Protein AF-A0A9Y1BL60-F1 (afdb_monomer)

Solvent-accessible surface area (backbone atoms only — not comparable to full-atom values): 21977 Å² total; per-residue (Å²): 134,69,78,69,84,43,52,43,79,39,81,67,52,78,83,54,49,60,62,42,45,76,57,32,37,29,29,43,35,40,36,36,68,40,94,89,75,39,63,34,33,28,40,35,78,76,44,96,48,78,68,58,60,42,57,72,34,70,72,52,32,46,54,50,47,67,61,47,67,82,46,95,61,51,71,47,78,57,98,74,34,30,37,33,38,28,65,33,74,50,80,52,101,88,49,75,50,53,20,38,35,39,42,33,22,41,70,85,38,64,59,71,66,47,44,56,47,42,49,53,34,26,69,61,24,65,64,42,68,84,38,44,49,62,34,50,50,52,56,56,47,61,67,51,67,84,59,84,85,54,83,45,81,51,100,91,46,66,27,44,37,54,53,87,56,92,78,73,72,53,78,25,75,86,36,88,48,31,33,27,41,35,39,37,35,64,79,74,30,30,39,40,45,64,52,33,36,59,49,60,95,86,40,74,58,54,65,68,62,49,53,51,50,52,52,51,50,43,70,75,58,71,62,58,66,79,40,75,43,68,46,78,57,98,91,36,47,31,43,33,39,34,45,95,55,30,35,45,37,31,37,42,67,54,91,63,86,66,55,56,41,62,62,49,45,55,54,50,48,55,50,47,54,55,56,68,70,46,88,62,85,76,54,68,64,64,51,48,51,51,51,38,48,52,31,57,70,58,54,87,51,47,62,57,54,48,50,52,48,51,49,50,48,61,77,37,17,77,47,28,18,37,26,50,74,56,61,60,69,62,56,71,64,39,62,69,55,73,72,36,77,93,38,49,69,55,62,76,50,42,78,62,34,67,43,80,40,24,47,47,52,48,17,59,78,70,71,44,60,55,68,59,50,52,52,50,48,51,47,35,36,26,60,70,40,30,49,72,46,68,70,76,131

Mean predicted aligned error: 19.15 Å

Nearest PDB structures (foldseek):
  6uri-assembly1_S  TM=5.103E-01  e=5.156E-02  Homo sapiens
  6owt-assembly1_S  TM=5.386E-01  e=1.005E-01  Rattus norvegicus
  7f8m-assembly3_F  TM=4.250E-01  e=1.484E-01  Candidatus Thorarchaeota archaeon SMTZ1-45
  4p6z-assembly1_S  TM=3.745E-01  e=1.328E-01  Homo sapiens
  8d9w-assembly1_f  TM=4.775E-01  e=1.040E+00  Homo sapiens

Structure (mmCIF, N/CA/C/O backbone):
data_AF-A0A9Y1BL60-F1
#
_entry.id   AF-A0A9Y1BL60-F1
#
loop_
_atom_site.group_PDB
_atom_site.id
_atom_site.type_symbol
_atom_site.label_atom_id
_atom_site.label_alt_id
_atom_site.label_comp_id
_atom_site.label_asym_id
_atom_site.label_entity_id
_atom_site.label_seq_id
_atom_site.pdbx_PDB_ins_code
_atom_site.Cartn_x
_atom_site.Cartn_y
_atom_site.Cartn_z
_atom_site.occupancy
_atom_site.B_iso_or_equiv
_atom_site.auth_seq_id
_atom_site.auth_comp_id
_atom_site.auth_asym_id
_atom_site.auth_atom_id
_atom_site.pdbx_PDB_model_num
ATOM 1 N N . MET A 1 1 ? 27.840 -27.580 -12.323 1.00 43.50 1 MET A N 1
ATOM 2 C CA . MET A 1 1 ? 28.413 -26.254 -12.635 1.00 43.50 1 MET A CA 1
ATOM 3 C C . MET A 1 1 ? 27.211 -25.374 -12.814 1.00 43.50 1 MET A C 1
ATOM 5 O O . MET A 1 1 ? 26.476 -25.554 -13.782 1.00 43.50 1 MET A O 1
ATOM 9 N N . ASP A 1 2 ? 26.875 -24.669 -11.748 1.00 42.22 2 ASP A N 1
ATOM 10 C CA . ASP A 1 2 ? 25.480 -24.640 -11.336 1.00 42.22 2 ASP A CA 1
ATOM 11 C C . ASP A 1 2 ? 24.730 -23.499 -12.018 1.00 42.22 2 ASP A C 1
ATOM 13 O O . ASP A 1 2 ? 25.252 -22.408 -12.228 1.00 42.22 2 ASP A O 1
ATOM 17 N N . LEU A 1 3 ? 23.492 -23.793 -12.423 1.00 48.75 3 LEU A N 1
ATOM 18 C CA . LEU A 1 3 ? 22.555 -22.866 -13.067 1.00 48.75 3 LEU A CA 1
ATOM 19 C C . LEU A 1 3 ? 22.309 -21.581 -12.250 1.00 48.75 3 LEU A C 1
ATOM 21 O O . LEU A 1 3 ? 21.733 -20.631 -12.778 1.00 48.75 3 LEU A O 1
ATOM 25 N N . GLU A 1 4 ? 22.739 -21.561 -10.987 1.00 51.22 4 GLU A N 1
ATOM 26 C CA . GLU A 1 4 ? 22.494 -20.512 -9.999 1.00 51.22 4 GLU A CA 1
ATOM 27 C C . GLU A 1 4 ? 23.254 -19.200 -10.277 1.00 51.22 4 GLU A C 1
ATOM 29 O O . GLU A 1 4 ? 22.765 -18.151 -9.877 1.00 51.22 4 GLU A O 1
ATOM 34 N N . ASP A 1 5 ? 24.353 -19.201 -11.045 1.00 57.44 5 ASP A N 1
ATOM 35 C CA . ASP A 1 5 ? 25.166 -17.980 -11.244 1.00 57.44 5 ASP A CA 1
ATOM 36 C C . ASP A 1 5 ? 24.701 -17.072 -12.407 1.00 57.44 5 ASP A C 1
ATOM 38 O O . ASP A 1 5 ? 25.129 -15.921 -12.517 1.00 57.44 5 ASP A O 1
ATOM 42 N N . LYS A 1 6 ? 23.827 -17.556 -13.306 1.00 71.62 6 LYS A N 1
ATOM 43 C CA . LYS A 1 6 ? 23.396 -16.799 -14.509 1.00 71.62 6 LYS A CA 1
ATOM 44 C C . LYS A 1 6 ? 22.039 -16.117 -14.378 1.00 71.62 6 LYS A C 1
ATOM 46 O O . LYS A 1 6 ? 21.701 -15.270 -15.210 1.00 71.62 6 LYS A O 1
ATOM 51 N N . TYR A 1 7 ? 21.267 -16.484 -13.362 1.00 84.25 7 TYR A N 1
ATOM 52 C CA . TYR A 1 7 ? 19.973 -15.893 -13.060 1.00 84.25 7 TYR A CA 1
ATOM 53 C C . TYR A 1 7 ? 20.005 -15.298 -11.660 1.00 84.25 7 TYR A C 1
ATOM 55 O O . TYR A 1 7 ? 20.240 -15.994 -10.680 1.00 84.25 7 TYR A O 1
ATOM 63 N N . ASN A 1 8 ? 19.696 -14.012 -11.577 1.00 89.06 8 ASN A N 1
ATOM 64 C CA . ASN A 1 8 ? 19.607 -13.279 -10.331 1.00 89.06 8 ASN A CA 1
ATOM 65 C C . ASN A 1 8 ? 18.212 -12.663 -10.200 1.00 89.06 8 ASN A C 1
ATOM 67 O O . ASN A 1 8 ? 17.608 -12.226 -11.185 1.00 89.06 8 ASN A O 1
ATOM 71 N N . GLU A 1 9 ? 17.690 -12.589 -8.977 1.00 89.00 9 GLU A N 1
ATOM 72 C CA . GLU A 1 9 ? 16.446 -11.858 -8.749 1.00 89.00 9 GLU A CA 1
ATOM 73 C C . GLU A 1 9 ? 16.700 -10.354 -8.908 1.00 89.00 9 GLU A C 1
ATOM 75 O O . GLU A 1 9 ? 17.518 -9.763 -8.199 1.00 89.00 9 GLU A O 1
ATOM 80 N N . LEU A 1 10 ? 15.967 -9.713 -9.820 1.00 91.19 10 LEU A N 1
ATOM 81 C CA . LEU A 1 10 ? 15.972 -8.258 -9.916 1.00 91.19 10 LEU A CA 1
ATOM 82 C C . LEU A 1 10 ? 15.206 -7.681 -8.723 1.00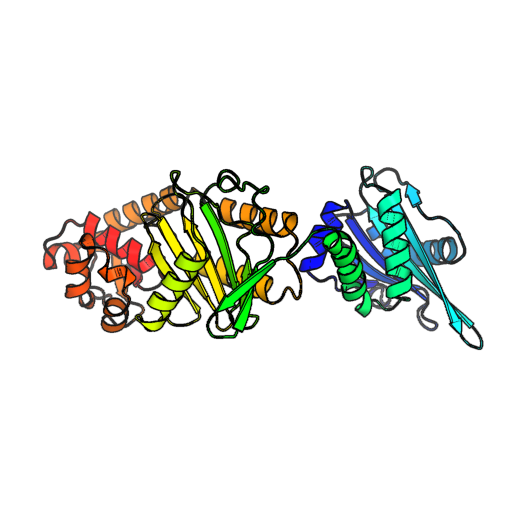 91.19 10 LEU A C 1
ATOM 84 O O . LEU A 1 10 ? 13.993 -7.864 -8.588 1.00 91.19 10 LEU A O 1
ATOM 88 N N . GLN A 1 11 ? 15.907 -6.935 -7.875 1.00 85.81 11 GLN A N 1
ATOM 89 C CA . GLN A 1 11 ? 15.294 -6.264 -6.736 1.00 85.81 11 GLN A CA 1
ATOM 90 C C . GLN A 1 11 ? 14.464 -5.070 -7.216 1.00 85.81 11 GLN A C 1
ATOM 92 O O . GLN A 1 11 ? 14.964 -3.966 -7.429 1.00 85.81 11 GLN A O 1
ATOM 97 N N . VAL A 1 12 ? 13.163 -5.291 -7.390 1.00 69.50 12 VAL A N 1
ATOM 98 C CA . VAL A 1 12 ? 12.197 -4.224 -7.660 1.00 69.50 12 VAL A CA 1
ATOM 99 C C . VAL A 1 12 ? 11.533 -3.837 -6.354 1.00 69.50 12 VAL A C 1
ATOM 101 O O . VAL A 1 12 ? 10.945 -4.673 -5.667 1.00 69.50 12 VAL A O 1
ATOM 104 N N . SER A 1 13 ? 11.607 -2.549 -6.045 1.00 64.12 13 SER A N 1
ATOM 105 C CA . SER A 1 13 ? 10.917 -1.942 -4.921 1.00 64.12 13 SER A CA 1
ATOM 106 C C . SER A 1 13 ? 9.433 -2.335 -4.946 1.00 64.12 13 SER A C 1
ATOM 108 O O . SER A 1 13 ? 8.778 -2.125 -5.975 1.00 64.12 13 SER A O 1
ATOM 110 N N . PRO A 1 14 ? 8.866 -2.858 -3.842 1.00 47.50 14 PRO A N 1
ATOM 111 C CA . PRO A 1 14 ? 7.446 -3.198 -3.766 1.00 47.50 14 PRO A CA 1
ATOM 112 C C . PRO A 1 14 ? 6.520 -2.043 -4.173 1.00 47.50 14 PRO A C 1
ATOM 114 O O . PRO A 1 14 ? 5.436 -2.279 -4.697 1.00 47.50 14 PRO A O 1
ATOM 117 N N . PHE A 1 15 ? 6.979 -0.800 -4.007 1.00 46.06 15 PHE A N 1
ATOM 118 C CA . PHE A 1 15 ? 6.271 0.426 -4.376 1.00 46.06 15 PHE A CA 1
ATOM 119 C C . PHE A 1 15 ? 6.148 0.656 -5.887 1.00 46.06 15 PHE A C 1
ATOM 121 O O . PHE A 1 15 ? 5.213 1.312 -6.334 1.00 46.06 15 PHE A O 1
ATOM 128 N N . ASN A 1 16 ? 7.068 0.104 -6.676 1.00 54.66 16 ASN A N 1
ATOM 129 C CA . ASN A 1 16 ? 7.087 0.244 -8.130 1.00 54.66 16 ASN A CA 1
ATOM 130 C C . ASN A 1 16 ? 6.308 -0.880 -8.840 1.00 54.66 16 ASN A C 1
ATOM 132 O O . ASN A 1 16 ? 5.952 -0.752 -10.011 1.00 54.66 16 ASN A O 1
ATOM 136 N N . ILE A 1 17 ? 6.034 -1.988 -8.142 1.00 56.12 17 ILE A N 1
ATOM 137 C CA . ILE A 1 17 ? 5.335 -3.158 -8.693 1.00 56.12 17 ILE A CA 1
ATOM 138 C C . ILE A 1 17 ? 3.913 -2.827 -9.188 1.00 56.12 17 ILE A C 1
ATOM 140 O O . ILE A 1 17 ? 3.574 -3.275 -10.286 1.00 56.12 17 ILE A O 1
ATOM 144 N N . PRO A 1 18 ? 3.075 -2.063 -8.453 1.00 49.75 18 PRO A N 1
ATOM 145 C CA . PRO A 1 18 ? 1.736 -1.709 -8.920 1.00 49.75 18 PRO A CA 1
ATOM 146 C C . PRO A 1 18 ? 1.752 -0.946 -10.245 1.00 49.75 18 PRO A C 1
ATOM 148 O O . PRO A 1 18 ? 1.012 -1.315 -11.149 1.00 49.75 18 PRO A O 1
ATOM 151 N N . PHE A 1 19 ? 2.650 0.033 -10.405 1.00 62.03 19 PHE A N 1
ATOM 152 C CA . PHE A 1 19 ? 2.808 0.787 -11.653 1.00 62.03 19 PHE A CA 1
ATOM 153 C C . PHE A 1 19 ? 3.129 -0.134 -12.839 1.00 62.03 19 PHE A C 1
ATOM 155 O O . PHE A 1 19 ? 2.521 -0.026 -13.902 1.00 62.03 19 PHE A O 1
ATOM 162 N N . LEU A 1 20 ? 4.043 -1.091 -12.650 1.00 64.31 20 LEU A N 1
ATOM 163 C CA . LEU A 1 20 ? 4.374 -2.075 -13.682 1.00 64.31 20 LEU A CA 1
ATOM 164 C C . LEU A 1 20 ? 3.163 -2.964 -14.025 1.00 64.31 20 LEU A C 1
ATOM 166 O O . LEU A 1 20 ? 2.874 -3.180 -15.202 1.00 64.31 20 LEU A O 1
ATOM 170 N N . ARG A 1 21 ? 2.412 -3.430 -13.018 1.00 60.66 21 ARG A N 1
ATOM 171 C CA . ARG A 1 21 ? 1.192 -4.235 -13.222 1.00 60.66 21 ARG A CA 1
ATOM 172 C C . ARG A 1 21 ? 0.080 -3.465 -13.931 1.00 60.66 21 ARG A C 1
ATOM 174 O O . ARG A 1 21 ? -0.563 -4.033 -14.808 1.00 60.66 21 ARG A O 1
ATOM 181 N N . ASP A 1 22 ? -0.119 -2.194 -13.591 1.00 58.84 22 ASP A N 1
ATOM 182 C CA . ASP A 1 22 ? -1.108 -1.307 -14.219 1.00 58.84 22 ASP A CA 1
ATOM 183 C C . ASP A 1 22 ? -0.827 -1.096 -15.711 1.00 58.84 22 ASP A C 1
ATOM 185 O O . ASP A 1 22 ? -1.751 -0.975 -16.515 1.00 58.84 22 ASP A O 1
ATOM 189 N N . LEU A 1 23 ? 0.449 -1.117 -16.097 1.00 66.00 23 LEU A N 1
ATOM 190 C CA . LEU A 1 23 ? 0.870 -1.097 -17.497 1.00 66.00 23 LEU A CA 1
ATOM 191 C C . LEU A 1 23 ? 0.756 -2.468 -18.187 1.00 66.00 23 LEU A C 1
ATOM 193 O O . LEU A 1 23 ? 1.112 -2.607 -19.356 1.00 66.00 23 LEU A O 1
ATOM 197 N N . GLY A 1 24 ? 0.266 -3.490 -17.484 1.00 62.22 24 GLY A N 1
ATOM 198 C CA . GLY A 1 24 ? 0.133 -4.847 -17.999 1.00 62.22 24 GLY A CA 1
ATOM 199 C C . GLY A 1 24 ? 1.451 -5.621 -18.060 1.00 62.22 24 GLY A C 1
ATOM 200 O O . GLY A 1 24 ? 1.522 -6.623 -18.773 1.00 62.22 24 GLY A O 1
ATOM 201 N N . ILE A 1 25 ? 2.492 -5.185 -17.342 1.00 78.94 25 ILE A N 1
ATOM 202 C CA . ILE A 1 25 ? 3.791 -5.864 -17.299 1.00 78.94 25 ILE A CA 1
ATOM 203 C C . ILE A 1 25 ? 3.698 -7.065 -16.350 1.00 78.94 25 ILE A C 1
ATOM 205 O O . ILE A 1 25 ? 3.372 -6.944 -15.169 1.00 78.94 25 ILE A O 1
ATOM 209 N N . LYS A 1 26 ? 4.012 -8.241 -16.884 1.00 82.69 26 LYS A N 1
ATOM 210 C CA . LYS A 1 26 ? 4.072 -9.528 -16.187 1.00 82.69 26 LYS A CA 1
ATOM 211 C C . LYS A 1 26 ? 5.451 -9.798 -15.599 1.00 82.69 26 LYS A C 1
ATOM 213 O O . LYS A 1 26 ? 5.547 -10.449 -14.562 1.00 82.69 26 LYS A O 1
ATOM 218 N N . ALA A 1 27 ? 6.506 -9.316 -16.252 1.00 90.69 27 ALA A N 1
ATOM 219 C CA . ALA A 1 27 ? 7.875 -9.462 -15.783 1.00 90.69 27 ALA A CA 1
ATOM 220 C C . ALA A 1 27 ? 8.806 -8.399 -16.372 1.00 90.69 27 ALA A C 1
ATOM 222 O O . ALA A 1 27 ? 8.578 -7.902 -17.476 1.00 90.69 27 ALA A O 1
ATOM 223 N N . VAL A 1 28 ? 9.877 -8.095 -15.642 1.00 95.88 28 VAL A N 1
ATOM 224 C CA . VAL A 1 28 ? 10.953 -7.209 -16.093 1.00 95.88 28 VAL A CA 1
ATOM 225 C C . VAL A 1 28 ? 12.276 -7.944 -16.000 1.00 95.88 28 VAL A C 1
ATOM 227 O O . VAL A 1 28 ? 12.572 -8.516 -14.952 1.00 95.88 28 VAL A O 1
ATOM 230 N N . ALA A 1 29 ? 13.070 -7.904 -17.067 1.00 96.56 29 ALA A N 1
ATOM 231 C CA . ALA A 1 29 ? 14.390 -8.515 -17.087 1.00 96.56 29 ALA A CA 1
ATOM 232 C C . ALA A 1 29 ? 15.456 -7.569 -17.637 1.00 96.56 29 ALA A C 1
ATOM 234 O O . ALA A 1 29 ? 15.253 -6.939 -18.672 1.00 96.56 29 ALA A O 1
ATOM 235 N N . ILE A 1 30 ? 16.606 -7.520 -16.974 1.00 95.88 30 ILE A N 1
ATOM 236 C CA . ILE A 1 30 ? 17.827 -6.887 -17.473 1.00 95.88 30 ILE A CA 1
ATOM 237 C C . ILE A 1 30 ? 18.795 -8.007 -17.830 1.00 95.88 30 ILE A C 1
ATOM 239 O O . ILE A 1 30 ? 19.054 -8.881 -17.007 1.00 95.88 30 ILE A O 1
ATOM 243 N N . VAL A 1 31 ? 19.322 -7.995 -19.050 1.00 94.38 31 VAL A N 1
ATOM 244 C CA . VAL A 1 31 ? 20.331 -8.958 -19.496 1.00 94.38 31 VAL A CA 1
ATOM 245 C C . VAL A 1 31 ? 21.607 -8.214 -19.850 1.00 94.38 31 VAL A C 1
ATOM 247 O O . VAL A 1 31 ? 21.605 -7.343 -20.720 1.00 94.38 31 VAL A O 1
ATOM 250 N N . ASN A 1 32 ? 22.693 -8.585 -19.184 1.00 90.25 32 ASN A N 1
ATOM 251 C CA . ASN A 1 32 ? 24.031 -8.052 -19.414 1.00 90.25 32 ASN A CA 1
ATOM 252 C C . ASN A 1 32 ? 24.948 -9.151 -19.933 1.00 90.25 32 ASN A C 1
ATOM 254 O O . ASN A 1 32 ? 24.673 -10.331 -19.735 1.00 90.25 32 ASN A O 1
ATOM 258 N N . PHE A 1 33 ? 26.057 -8.759 -20.552 1.00 84.50 33 PHE A N 1
ATOM 259 C CA . PHE A 1 33 ? 27.127 -9.683 -20.897 1.00 84.50 33 PHE A CA 1
ATOM 260 C C . PHE A 1 33 ? 28.276 -9.546 -19.905 1.00 84.50 33 PHE A C 1
ATOM 262 O O . PHE A 1 33 ? 28.877 -8.479 -19.794 1.00 84.50 33 PHE A O 1
ATOM 269 N N . ASP A 1 34 ? 28.578 -10.635 -19.212 1.00 80.19 34 ASP A N 1
ATOM 270 C CA . ASP A 1 34 ? 29.761 -10.784 -18.379 1.00 80.19 34 ASP A CA 1
ATOM 271 C C . ASP A 1 34 ? 30.840 -11.553 -19.158 1.00 80.19 34 ASP A C 1
ATOM 273 O O . ASP A 1 34 ? 30.555 -12.547 -19.827 1.00 80.19 34 ASP A O 1
ATOM 277 N N . ILE A 1 35 ? 32.092 -11.097 -19.097 1.00 72.75 35 ILE A N 1
ATOM 278 C CA . ILE A 1 35 ? 33.200 -11.695 -19.861 1.00 72.75 35 ILE A CA 1
ATOM 279 C C . ILE A 1 35 ? 33.508 -13.125 -19.392 1.00 72.75 35 ILE A C 1
ATOM 281 O O . ILE A 1 35 ? 33.910 -13.961 -20.201 1.00 72.75 35 ILE A O 1
ATOM 285 N N . LEU A 1 36 ? 33.322 -13.414 -18.104 1.00 73.12 36 LEU A N 1
ATOM 286 C CA . LEU A 1 36 ? 33.597 -14.719 -17.507 1.00 73.12 36 LEU A CA 1
ATOM 287 C C . LEU A 1 36 ? 32.404 -15.668 -17.660 1.00 73.12 36 LEU A C 1
ATOM 289 O O . LEU A 1 36 ? 32.596 -16.859 -17.906 1.00 73.12 36 LEU A O 1
ATOM 293 N N . TYR A 1 37 ? 31.179 -15.149 -17.539 1.00 72.69 37 TYR A N 1
ATOM 294 C CA . TYR A 1 37 ? 29.968 -15.977 -17.437 1.00 72.69 37 TYR A CA 1
ATOM 295 C C . TYR A 1 37 ? 29.066 -15.945 -18.683 1.00 72.69 37 TYR A C 1
ATOM 297 O O . TYR A 1 37 ? 28.143 -16.764 -18.813 1.00 72.69 37 TYR A O 1
ATOM 305 N N . GLY A 1 38 ? 29.350 -15.059 -19.638 1.00 83.88 38 GLY A N 1
ATOM 306 C CA . GLY A 1 38 ? 28.490 -14.775 -20.781 1.00 83.88 38 GLY A CA 1
ATOM 307 C C . GLY A 1 38 ? 27.247 -13.977 -20.363 1.00 83.88 38 GLY A C 1
ATOM 308 O O . GLY A 1 38 ? 27.315 -13.167 -19.442 1.00 83.88 38 GLY A O 1
ATOM 309 N N . PRO A 1 39 ? 26.092 -14.171 -21.023 1.00 88.31 39 PRO A N 1
ATOM 310 C CA . PRO A 1 39 ? 24.863 -13.471 -20.664 1.00 88.31 39 PRO A CA 1
ATOM 311 C C . PRO A 1 39 ? 24.377 -13.820 -19.250 1.00 88.31 39 PRO A C 1
ATOM 313 O O . PRO A 1 39 ? 24.212 -14.995 -18.919 1.00 88.31 39 PRO A O 1
ATOM 316 N N . VAL A 1 40 ? 24.098 -12.790 -18.451 1.00 91.31 40 VAL A N 1
ATOM 317 C CA . VAL A 1 40 ? 23.542 -12.875 -17.094 1.00 91.31 40 VAL A CA 1
ATOM 318 C C . VAL A 1 40 ? 22.213 -12.130 -17.062 1.00 91.31 40 VAL A C 1
ATOM 320 O O . VAL A 1 40 ? 22.117 -11.000 -17.548 1.00 91.31 40 VAL A O 1
ATOM 323 N N . CYS A 1 41 ? 21.182 -12.757 -16.496 1.00 93.94 41 CYS A N 1
ATOM 324 C CA . CYS A 1 41 ? 19.833 -12.211 -16.412 1.00 93.94 41 CYS A CA 1
ATOM 325 C C . CYS A 1 41 ? 19.473 -11.827 -14.974 1.00 93.94 41 CYS A C 1
ATOM 327 O O . CYS A 1 41 ? 19.551 -12.648 -14.064 1.00 93.94 41 CYS A O 1
ATOM 329 N N . TYR A 1 42 ? 19.006 -10.595 -14.791 1.00 95.38 42 TYR A N 1
ATOM 330 C CA . TYR A 1 42 ? 18.343 -10.125 -13.581 1.00 95.38 42 TYR A CA 1
ATOM 331 C C . TYR A 1 42 ? 16.859 -10.000 -13.877 1.00 95.38 42 TYR A C 1
ATOM 333 O O . TYR A 1 42 ? 16.476 -9.156 -14.686 1.00 95.38 42 TYR A O 1
ATOM 341 N N . LEU A 1 43 ? 16.012 -10.810 -13.248 1.00 94.88 43 LEU A N 1
ATOM 342 C CA . LEU A 1 43 ? 14.590 -10.871 -13.591 1.00 94.88 43 LEU A CA 1
ATOM 343 C C . LEU A 1 43 ? 13.709 -10.773 -12.342 1.00 94.88 43 LEU A C 1
ATOM 345 O O . LEU A 1 43 ? 13.969 -11.393 -11.313 1.00 94.88 43 LEU A O 1
ATOM 349 N N . LYS A 1 44 ? 12.650 -9.965 -12.449 1.00 93.25 44 LYS A N 1
ATOM 350 C CA . LYS A 1 44 ? 11.547 -9.903 -11.491 1.00 93.25 44 LYS A CA 1
ATOM 351 C C . LYS A 1 44 ? 10.261 -10.320 -12.177 1.00 93.25 44 LYS A C 1
ATOM 353 O O . LYS A 1 44 ? 9.795 -9.659 -13.107 1.00 93.25 44 LYS A O 1
ATOM 358 N N . GLU A 1 45 ? 9.666 -11.394 -11.682 1.00 85.38 45 GLU A N 1
ATOM 359 C CA . GLU A 1 45 ? 8.374 -11.883 -12.146 1.00 85.38 45 GLU A CA 1
ATOM 360 C C . GLU A 1 45 ? 7.250 -11.333 -11.255 1.00 85.38 45 GLU A C 1
ATOM 362 O O . GLU A 1 45 ? 7.303 -11.423 -10.029 1.00 85.38 45 GLU A O 1
ATOM 367 N N . LEU A 1 46 ? 6.246 -10.707 -11.873 1.00 69.56 46 LEU A N 1
ATOM 368 C CA . LEU A 1 46 ? 5.082 -10.120 -11.196 1.00 69.56 46 LEU A CA 1
ATOM 369 C C . LEU A 1 46 ? 3.850 -11.027 -11.291 1.00 69.56 46 LEU A C 1
ATOM 371 O O . LEU A 1 46 ? 2.952 -10.928 -10.449 1.00 69.56 46 LEU A O 1
ATOM 375 N N . SER A 1 47 ? 3.819 -11.872 -12.325 1.00 67.31 47 SER A N 1
ATOM 376 C CA . SER A 1 47 ? 2.826 -12.910 -12.616 1.00 6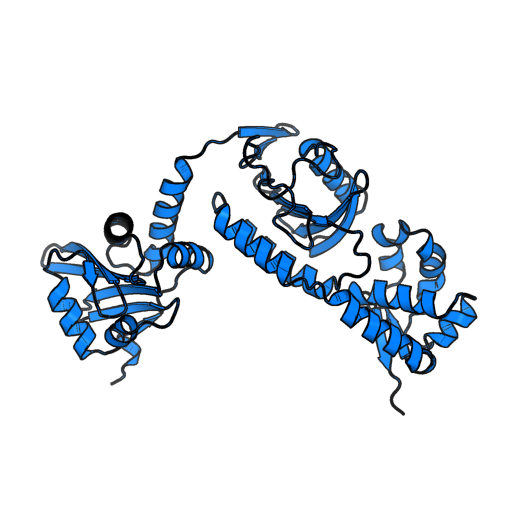7.31 47 SER A CA 1
ATOM 377 C C . SER A 1 47 ? 3.415 -13.918 -13.612 1.00 67.31 47 SER A C 1
ATOM 379 O O . SER A 1 47 ? 4.244 -13.512 -14.426 1.00 67.31 47 SER A O 1
ATOM 381 N N . ASN A 1 48 ? 2.934 -15.167 -13.604 1.00 75.31 48 ASN A N 1
ATOM 382 C CA . ASN A 1 48 ? 3.439 -16.256 -14.454 1.00 75.31 48 ASN A CA 1
ATOM 383 C C . ASN A 1 48 ? 3.620 -15.849 -15.921 1.00 75.31 48 ASN A C 1
ATOM 385 O O . ASN A 1 48 ? 2.655 -15.427 -16.569 1.00 75.31 48 ASN A O 1
ATOM 389 N N . SER A 1 49 ? 4.827 -16.036 -16.454 1.00 83.56 49 SER A N 1
ATOM 390 C CA . SER A 1 49 ? 5.193 -15.640 -17.813 1.00 83.56 49 SER A CA 1
ATOM 391 C C . SER A 1 49 ? 5.979 -16.721 -18.555 1.00 83.56 49 SER A C 1
ATOM 393 O O . SER A 1 49 ? 7.019 -17.196 -18.100 1.00 83.56 49 SER A O 1
ATOM 395 N N . SER A 1 50 ? 5.498 -17.083 -19.747 1.00 86.69 50 SER A N 1
ATOM 396 C CA . SER A 1 50 ? 6.126 -18.125 -20.572 1.00 86.69 50 SER A CA 1
ATOM 397 C C . SER A 1 50 ? 7.476 -17.667 -21.123 1.00 86.69 50 SER A C 1
ATOM 399 O O . SER A 1 50 ? 8.417 -18.455 -21.245 1.00 86.69 50 SER A O 1
ATOM 401 N N . PHE A 1 51 ? 7.590 -16.373 -21.427 1.00 90.06 51 PHE A N 1
ATOM 402 C CA . PHE A 1 51 ? 8.831 -15.761 -21.871 1.00 90.06 51 PHE A CA 1
ATOM 403 C C . PHE A 1 51 ? 9.846 -15.635 -20.729 1.00 90.06 51 PHE A C 1
ATOM 405 O O . PHE A 1 51 ? 11.040 -15.832 -20.943 1.00 90.06 51 PHE A O 1
ATOM 412 N N . SER A 1 52 ? 9.385 -15.386 -19.501 1.00 88.00 52 SER A N 1
ATOM 413 C CA . SER A 1 52 ? 10.254 -15.341 -18.317 1.00 88.00 52 SER A CA 1
ATOM 414 C C . SER A 1 52 ? 10.921 -16.688 -18.054 1.00 88.00 52 SER A C 1
ATOM 416 O O . SER A 1 52 ? 12.115 -16.735 -17.778 1.00 88.00 52 SER A O 1
ATOM 418 N N . GLU A 1 53 ? 10.190 -17.792 -18.227 1.00 89.06 53 GLU A N 1
ATOM 419 C CA . GLU A 1 53 ? 10.751 -19.146 -18.126 1.00 89.06 53 GLU A CA 1
ATOM 420 C C . GLU A 1 53 ? 11.823 -19.433 -19.189 1.00 89.06 53 GLU A C 1
ATOM 422 O O . GLU A 1 53 ? 12.754 -20.200 -18.945 1.00 89.06 53 GLU A O 1
ATOM 427 N N . LYS A 1 54 ? 11.737 -18.799 -20.366 1.00 90.06 54 LYS A N 1
ATOM 428 C CA . LYS A 1 54 ? 12.781 -18.889 -21.399 1.00 90.06 54 LYS A CA 1
ATOM 429 C C . LYS A 1 54 ? 14.049 -18.140 -20.993 1.00 90.06 54 LYS A C 1
ATOM 431 O O . LYS A 1 54 ? 15.138 -18.663 -21.196 1.00 90.06 54 LYS A O 1
ATOM 436 N N . LEU A 1 55 ? 13.918 -16.963 -20.378 1.00 89.44 55 LEU A N 1
ATOM 437 C CA . LEU A 1 55 ? 15.058 -16.165 -19.903 1.00 89.44 55 LEU A CA 1
ATOM 438 C C . LEU A 1 55 ? 15.852 -16.853 -18.780 1.00 89.44 55 LEU A C 1
ATOM 440 O O . LEU A 1 55 ? 17.040 -16.588 -18.628 1.00 89.44 55 LEU A O 1
ATOM 444 N N . LYS A 1 56 ? 15.220 -17.761 -18.024 1.00 88.12 56 LYS A N 1
ATOM 445 C CA . LYS A 1 56 ? 15.873 -18.569 -16.979 1.00 88.12 56 LYS A CA 1
ATOM 446 C C . LYS A 1 56 ? 16.738 -19.713 -17.545 1.00 88.12 56 LYS A C 1
ATOM 448 O O . LYS A 1 56 ? 17.506 -20.314 -16.800 1.00 88.12 56 LYS A O 1
ATOM 453 N N . LYS A 1 57 ? 16.633 -20.042 -18.842 1.00 88.06 57 LYS A N 1
ATOM 454 C CA . LYS A 1 57 ? 17.392 -21.130 -19.490 1.00 88.06 57 LYS A CA 1
ATOM 455 C C . LYS A 1 57 ? 18.623 -20.586 -20.210 1.00 88.06 57 LYS A C 1
ATOM 457 O O . LYS A 1 57 ? 18.498 -19.699 -21.045 1.00 88.06 57 LYS A O 1
ATOM 462 N N . VAL A 1 58 ? 19.793 -21.170 -19.945 1.00 84.94 58 VAL A N 1
ATOM 463 C CA . VAL A 1 58 ? 21.093 -20.674 -20.441 1.00 84.94 58 VAL A CA 1
ATOM 464 C C . VAL A 1 58 ? 21.157 -20.585 -21.968 1.00 84.94 58 VAL A C 1
ATOM 466 O O . VAL A 1 58 ? 21.516 -19.533 -22.492 1.00 84.94 58 VAL A O 1
ATOM 469 N N . ASP A 1 59 ? 20.778 -21.651 -22.676 1.00 85.31 59 ASP A N 1
ATOM 470 C CA . ASP A 1 59 ? 20.863 -21.694 -24.144 1.00 85.31 59 ASP A CA 1
ATOM 471 C C . ASP A 1 59 ? 19.953 -20.637 -24.780 1.00 85.31 59 ASP A C 1
ATOM 473 O O . ASP A 1 59 ? 20.373 -19.852 -25.628 1.00 85.31 59 ASP A O 1
ATOM 477 N N . THR A 1 60 ? 18.716 -20.544 -24.289 1.00 87.94 60 THR A N 1
ATOM 478 C CA . THR A 1 60 ? 17.735 -19.577 -24.787 1.00 87.94 60 THR A CA 1
ATOM 479 C C . THR A 1 60 ? 18.112 -18.140 -24.425 1.00 87.94 60 THR A C 1
ATOM 481 O O . THR A 1 60 ? 17.909 -17.236 -25.230 1.00 87.94 60 THR A O 1
ATOM 484 N N . LEU A 1 61 ? 18.697 -17.902 -23.248 1.00 89.69 61 LEU A N 1
ATOM 485 C CA . LEU A 1 61 ? 19.198 -16.585 -22.855 1.00 89.69 61 LEU A CA 1
ATOM 486 C C . LEU A 1 61 ? 20.318 -16.110 -23.791 1.00 89.69 61 LEU A C 1
ATOM 488 O O . LEU A 1 61 ? 20.324 -14.943 -24.184 1.00 89.69 61 LEU A O 1
ATOM 492 N N . ALA A 1 62 ? 21.233 -17.005 -24.176 1.00 87.44 62 ALA A N 1
ATOM 493 C CA . ALA A 1 62 ? 22.302 -16.688 -25.118 1.00 87.44 62 ALA A CA 1
ATOM 494 C C . ALA A 1 62 ? 21.762 -16.351 -26.512 1.00 87.44 62 ALA A C 1
ATOM 496 O O . ALA A 1 62 ? 22.129 -15.317 -27.071 1.00 87.44 62 ALA A O 1
ATOM 497 N N . GLU A 1 63 ? 20.835 -17.158 -27.034 1.00 88.19 63 GLU A N 1
ATOM 498 C CA . GLU A 1 63 ? 20.168 -16.898 -28.315 1.00 88.19 63 GLU A CA 1
ATOM 499 C C . GLU A 1 63 ? 19.434 -15.550 -28.322 1.00 88.19 63 GLU A C 1
ATOM 501 O O . GLU A 1 63 ? 19.609 -14.750 -29.244 1.00 88.19 63 GLU A O 1
ATOM 506 N N . LEU A 1 64 ? 18.645 -15.269 -27.276 1.00 89.25 64 LEU A N 1
ATOM 507 C CA . LEU A 1 64 ? 17.915 -14.008 -27.137 1.00 89.25 64 LEU A CA 1
ATOM 508 C C . LEU A 1 64 ? 18.880 -12.822 -27.041 1.00 89.25 64 LEU A C 1
ATOM 510 O O . LEU A 1 64 ? 18.684 -11.816 -27.721 1.00 89.25 64 LEU A O 1
ATOM 514 N N . TYR A 1 65 ? 19.943 -12.933 -26.241 1.00 89.50 65 TYR A N 1
ATOM 515 C CA . TYR A 1 65 ? 20.932 -11.867 -26.119 1.00 89.50 65 TYR A CA 1
ATOM 516 C C . TYR A 1 65 ? 21.607 -11.573 -27.462 1.00 89.50 65 TYR A C 1
ATOM 518 O O . TYR A 1 65 ? 21.611 -10.426 -27.904 1.00 89.50 65 TYR A O 1
ATOM 526 N N . THR A 1 66 ? 22.123 -12.591 -28.156 1.00 86.94 66 THR A N 1
ATOM 527 C CA . THR A 1 66 ? 22.767 -12.412 -29.466 1.00 86.94 66 THR A CA 1
ATOM 528 C C . THR A 1 66 ? 21.797 -11.854 -30.508 1.00 86.94 66 THR A C 1
ATOM 530 O O . THR A 1 66 ? 22.183 -10.986 -31.293 1.00 86.94 66 THR A O 1
ATOM 533 N N . GLY A 1 67 ? 20.539 -12.305 -30.493 1.00 86.25 67 GLY A N 1
ATOM 534 C CA . GLY A 1 67 ? 19.499 -11.831 -31.403 1.00 86.25 67 GLY A CA 1
ATOM 535 C C . GLY A 1 67 ? 19.123 -10.363 -31.189 1.00 86.25 67 GLY A C 1
ATOM 536 O O . GLY A 1 67 ? 18.953 -9.638 -32.168 1.00 86.25 67 GLY A O 1
ATOM 537 N N . PHE A 1 68 ? 19.032 -9.905 -29.935 1.00 88.62 68 PHE A N 1
ATOM 538 C CA . PHE A 1 68 ? 18.536 -8.563 -29.592 1.00 88.62 68 PHE A CA 1
ATOM 539 C C . PHE A 1 68 ? 19.619 -7.518 -29.309 1.00 88.62 68 PHE A C 1
ATOM 541 O O . PHE A 1 68 ? 19.346 -6.325 -29.401 1.00 88.62 68 PHE A O 1
ATOM 548 N N . ALA A 1 69 ? 20.864 -7.917 -29.033 1.00 83.75 69 ALA A N 1
ATOM 549 C CA . ALA A 1 69 ? 21.953 -6.975 -28.753 1.00 83.75 69 ALA A CA 1
ATOM 550 C C . ALA A 1 69 ? 22.269 -6.034 -29.930 1.00 83.75 69 ALA A C 1
ATOM 552 O O . ALA A 1 69 ? 22.797 -4.946 -29.721 1.00 83.75 69 ALA A O 1
ATOM 553 N N . ARG A 1 70 ? 21.966 -6.438 -31.171 1.00 77.31 70 ARG A N 1
ATOM 554 C CA . ARG A 1 70 ? 22.300 -5.675 -32.389 1.00 77.31 70 ARG A CA 1
ATOM 555 C C . ARG A 1 70 ? 21.114 -5.443 -33.326 1.00 77.31 70 ARG A C 1
ATOM 557 O O . ARG A 1 70 ? 21.324 -5.076 -34.479 1.00 77.31 70 ARG A O 1
ATOM 564 N N . THR A 1 71 ? 19.888 -5.672 -32.863 1.00 76.38 71 THR A N 1
ATOM 565 C CA . THR A 1 71 ? 18.678 -5.461 -33.669 1.00 76.38 71 THR A CA 1
ATOM 566 C C . THR A 1 71 ? 17.835 -4.314 -33.125 1.00 76.38 71 THR A C 1
ATOM 568 O O . THR A 1 71 ? 17.711 -4.123 -31.919 1.00 76.38 71 THR A O 1
ATOM 571 N N . GLU A 1 72 ? 17.231 -3.548 -34.035 1.00 73.62 72 GLU A N 1
ATOM 572 C CA . GLU A 1 72 ? 16.296 -2.456 -33.726 1.00 73.62 72 GLU A CA 1
ATOM 573 C C . GLU A 1 72 ? 14.849 -2.971 -33.661 1.00 73.62 72 GLU A C 1
ATOM 575 O O . GLU A 1 72 ? 13.939 -2.437 -34.291 1.00 73.62 72 GLU A O 1
ATOM 580 N N . ILE A 1 73 ? 14.634 -4.075 -32.947 1.00 81.62 73 ILE A N 1
ATOM 581 C CA . ILE A 1 73 ? 13.288 -4.593 -32.695 1.00 81.62 73 ILE A CA 1
ATOM 582 C C . ILE A 1 73 ? 12.838 -4.012 -31.363 1.00 81.62 73 ILE A C 1
ATOM 584 O O . ILE A 1 73 ? 13.471 -4.281 -30.357 1.00 81.62 73 ILE A O 1
ATOM 588 N N . ASP A 1 74 ? 11.751 -3.244 -31.337 1.00 83.75 74 ASP A N 1
ATOM 589 C CA . ASP A 1 74 ? 11.224 -2.699 -30.078 1.00 83.75 74 ASP A CA 1
ATOM 590 C C . ASP A 1 74 ? 10.163 -3.603 -29.436 1.00 83.75 74 ASP A C 1
ATOM 592 O O . ASP A 1 74 ? 9.971 -3.565 -28.221 1.00 83.75 74 ASP A O 1
ATOM 596 N N . VAL A 1 75 ? 9.443 -4.401 -30.237 1.00 89.50 75 VAL A N 1
ATOM 597 C CA . VAL A 1 75 ? 8.315 -5.225 -29.778 1.00 89.50 75 VAL A CA 1
ATOM 598 C C . VAL A 1 75 ? 8.305 -6.580 -30.478 1.00 89.50 75 VAL A C 1
ATOM 600 O O . VAL A 1 75 ? 8.344 -6.668 -31.702 1.00 89.50 75 VAL A O 1
ATOM 603 N N . ILE A 1 76 ? 8.168 -7.641 -29.691 1.00 89.19 76 ILE A N 1
ATOM 604 C CA . ILE A 1 76 ? 7.974 -9.019 -30.137 1.00 89.19 76 ILE A CA 1
ATOM 605 C C . ILE A 1 76 ? 6.599 -9.457 -29.647 1.00 89.19 76 ILE A C 1
ATOM 607 O O . ILE A 1 76 ? 6.268 -9.279 -28.478 1.00 89.19 76 ILE A O 1
ATOM 611 N N . THR A 1 77 ? 5.791 -10.054 -30.517 1.00 85.31 77 THR A N 1
ATOM 612 C CA . THR A 1 77 ? 4.498 -10.621 -30.113 1.00 85.31 77 THR A CA 1
ATOM 613 C C . THR A 1 77 ? 4.587 -12.139 -30.156 1.00 85.31 77 THR A C 1
ATOM 615 O O . THR A 1 77 ? 4.948 -12.719 -31.177 1.00 85.31 77 THR A O 1
ATOM 618 N N . THR A 1 78 ? 4.288 -12.778 -29.031 1.00 82.31 78 THR A N 1
ATOM 619 C CA . THR A 1 78 ? 4.112 -14.230 -28.909 1.00 82.31 78 THR A CA 1
ATOM 620 C C . THR A 1 78 ? 2.616 -14.561 -28.864 1.00 82.31 78 THR A C 1
ATOM 622 O O . THR A 1 78 ? 1.786 -13.658 -28.944 1.00 82.31 78 THR A O 1
ATOM 625 N N . LEU A 1 79 ? 2.258 -15.844 -28.735 1.00 77.31 79 LEU A N 1
ATOM 626 C CA . LEU A 1 79 ? 0.853 -16.270 -28.664 1.00 77.31 79 LEU A CA 1
ATOM 627 C C . LEU A 1 79 ? 0.089 -15.616 -27.502 1.00 77.31 79 LEU A C 1
ATOM 629 O O . LEU A 1 79 ? -1.051 -15.211 -27.697 1.00 77.31 79 LEU A O 1
ATOM 633 N N . ASP A 1 80 ? 0.731 -15.463 -26.340 1.00 77.44 80 ASP A N 1
ATOM 634 C CA . ASP A 1 80 ? 0.066 -15.031 -25.101 1.00 77.44 80 ASP A CA 1
ATOM 635 C C . ASP A 1 80 ? 0.615 -13.710 -24.533 1.00 77.44 80 ASP A C 1
ATOM 637 O O . ASP A 1 80 ? 0.055 -13.142 -23.590 1.00 77.44 80 ASP A O 1
ATOM 641 N N . GLU A 1 81 ? 1.738 -13.217 -25.064 1.00 87.38 81 GLU A N 1
ATOM 642 C CA . GLU A 1 81 ? 2.521 -12.133 -24.456 1.00 87.38 81 GLU A CA 1
ATOM 643 C C . GLU A 1 81 ? 3.120 -11.202 -25.514 1.00 87.38 81 GLU A C 1
ATOM 645 O O . GLU A 1 81 ? 3.535 -11.638 -26.590 1.00 87.38 81 GLU A O 1
ATOM 650 N N . LYS A 1 82 ? 3.231 -9.918 -25.174 1.00 91.50 82 LYS A N 1
ATOM 651 C CA . LYS A 1 82 ? 4.033 -8.934 -25.908 1.00 91.50 82 LYS A CA 1
ATOM 652 C C . LYS A 1 82 ? 5.307 -8.659 -25.126 1.00 91.50 82 LYS A C 1
ATOM 654 O O . LYS A 1 82 ? 5.245 -8.394 -23.932 1.00 91.50 82 LYS A O 1
ATOM 659 N N . VAL A 1 83 ? 6.456 -8.696 -25.781 1.00 94.44 83 VAL A N 1
ATOM 660 C CA . VAL A 1 83 ? 7.754 -8.428 -25.163 1.00 94.44 83 VAL A CA 1
ATOM 661 C C . VAL A 1 83 ? 8.321 -7.172 -25.781 1.00 94.44 83 VAL A C 1
ATOM 663 O O . VAL A 1 83 ? 8.573 -7.125 -26.981 1.00 94.44 83 VAL A O 1
ATOM 666 N N . ILE A 1 84 ? 8.511 -6.155 -24.956 1.00 95.56 84 ILE A N 1
ATOM 667 C CA . ILE A 1 84 ? 9.131 -4.903 -25.365 1.00 95.56 84 ILE A CA 1
ATOM 668 C C . ILE A 1 84 ? 10.598 -4.990 -25.001 1.00 95.56 84 ILE A C 1
ATOM 670 O O . ILE A 1 84 ? 10.923 -5.373 -23.877 1.00 95.56 84 ILE A O 1
ATOM 674 N N . VAL A 1 85 ? 11.470 -4.661 -25.943 1.00 94.81 85 VAL A N 1
ATOM 675 C CA . VAL A 1 85 ? 12.913 -4.737 -25.746 1.00 94.81 85 VAL A CA 1
ATOM 676 C C . VAL A 1 85 ? 13.565 -3.421 -26.130 1.00 94.81 85 VAL A C 1
ATOM 678 O O . VAL A 1 85 ? 13.181 -2.762 -27.089 1.00 94.81 85 VAL A O 1
ATOM 681 N N . SER A 1 86 ? 14.548 -3.011 -25.338 1.00 93.88 86 SER A N 1
ATOM 682 C CA . SER A 1 86 ? 15.416 -1.888 -25.671 1.00 93.88 86 SER A CA 1
ATOM 683 C C . SER A 1 86 ? 16.835 -2.208 -25.247 1.00 93.88 86 SER A C 1
ATOM 685 O O . SER A 1 86 ? 17.068 -2.700 -24.141 1.00 93.88 86 SER A O 1
ATOM 687 N N . SER A 1 87 ? 17.785 -1.850 -26.103 1.00 92.19 87 SER A N 1
ATOM 688 C CA . SER A 1 87 ? 19.211 -1.994 -25.847 1.00 92.19 87 SER A CA 1
ATOM 689 C C . SER A 1 87 ? 19.848 -0.674 -25.409 1.00 92.19 87 SER A C 1
ATOM 691 O O . SER A 1 87 ? 19.343 0.421 -25.678 1.00 92.19 87 SER A O 1
ATOM 693 N N . TYR A 1 88 ? 20.954 -0.781 -24.684 1.00 90.56 88 TYR A N 1
ATOM 694 C CA . TYR A 1 88 ? 21.885 0.308 -24.424 1.00 90.56 88 TYR A CA 1
ATOM 695 C C . TYR A 1 88 ? 23.294 -0.209 -24.656 1.00 90.56 88 TYR A C 1
ATOM 697 O O . TYR A 1 88 ? 23.664 -1.237 -24.092 1.00 90.56 88 TYR A O 1
ATOM 705 N N . THR A 1 89 ? 24.067 0.513 -25.460 1.00 89.06 89 THR A N 1
ATOM 706 C CA . THR A 1 89 ? 25.447 0.152 -25.775 1.00 89.06 89 THR A CA 1
ATOM 707 C C . THR A 1 89 ? 26.378 1.216 -25.219 1.00 89.06 89 THR A C 1
ATOM 709 O O . THR A 1 89 ? 26.304 2.386 -25.604 1.00 89.06 89 THR A O 1
ATOM 712 N N . GLU A 1 90 ? 27.254 0.803 -24.312 1.00 85.25 90 GLU A N 1
ATOM 713 C CA . GLU A 1 90 ? 28.357 1.612 -23.814 1.00 85.25 90 GLU A CA 1
ATOM 714 C C . GLU A 1 90 ? 29.604 1.329 -24.655 1.00 85.25 90 GLU A C 1
ATOM 716 O O . GLU A 1 90 ? 30.015 0.177 -24.810 1.00 85.25 90 GLU A O 1
ATOM 721 N N . LYS A 1 91 ? 30.194 2.386 -25.222 1.00 83.75 91 LYS A N 1
ATOM 722 C CA . LYS A 1 91 ? 31.481 2.304 -25.917 1.00 83.75 91 LYS A CA 1
ATOM 723 C C . LYS A 1 91 ? 32.589 2.572 -24.906 1.00 83.75 91 LYS A C 1
ATOM 725 O O . LYS A 1 91 ? 32.708 3.691 -24.409 1.00 83.75 91 LYS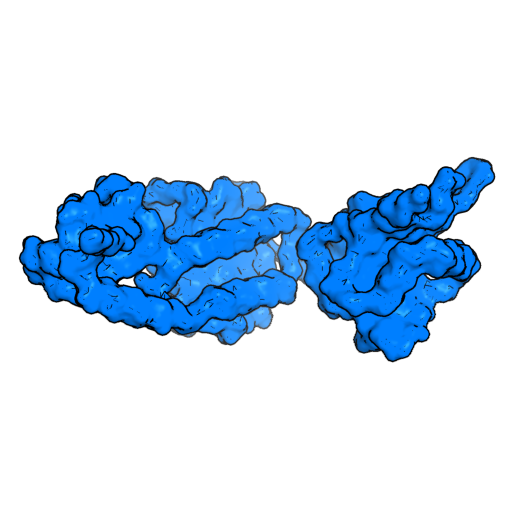 A O 1
ATOM 730 N N . LEU A 1 92 ? 33.383 1.551 -24.622 1.00 80.38 92 LEU A N 1
ATOM 731 C CA . LEU A 1 92 ? 34.623 1.647 -23.860 1.00 80.38 92 LEU A CA 1
ATOM 732 C C . LEU A 1 92 ? 35.798 1.822 -24.834 1.00 80.38 92 LEU A C 1
ATOM 734 O O . LEU A 1 92 ? 35.649 1.619 -26.038 1.00 80.38 92 LEU A O 1
ATOM 738 N N . GLU A 1 93 ? 36.979 2.182 -24.329 1.00 76.12 93 GLU A N 1
ATOM 739 C CA . GLU A 1 93 ? 38.155 2.476 -25.170 1.00 76.12 93 GLU A CA 1
ATOM 740 C C . GLU A 1 93 ? 38.534 1.333 -26.131 1.00 76.12 93 GLU A C 1
ATOM 742 O O . GLU A 1 93 ? 39.037 1.587 -27.224 1.00 76.12 93 GLU A O 1
ATOM 747 N N . THR A 1 94 ? 38.274 0.078 -25.751 1.00 75.00 94 THR A N 1
ATOM 748 C CA . THR A 1 94 ? 38.662 -1.121 -26.518 1.00 75.00 94 THR A CA 1
ATOM 749 C C . THR A 1 94 ? 37.517 -2.098 -26.789 1.00 75.00 94 THR A C 1
ATOM 751 O O . THR A 1 94 ? 37.735 -3.131 -27.422 1.00 75.00 94 THR A O 1
ATOM 754 N N . SER A 1 95 ? 36.299 -1.819 -26.316 1.00 76.62 95 SER A N 1
ATOM 755 C CA . SER A 1 95 ? 35.167 -2.748 -26.426 1.00 76.62 95 SER A CA 1
ATOM 756 C C . SER A 1 95 ? 33.814 -2.038 -26.408 1.00 76.62 95 SER A C 1
ATOM 758 O O . SER A 1 95 ? 33.700 -0.886 -25.998 1.00 76.62 95 SER A O 1
ATOM 760 N N . GLU A 1 96 ? 32.774 -2.738 -26.857 1.00 80.19 96 GLU A N 1
ATOM 761 C CA . GLU A 1 96 ? 31.386 -2.297 -26.728 1.00 80.19 96 GLU A CA 1
ATOM 762 C C . GLU A 1 96 ? 30.629 -3.298 -25.859 1.00 80.19 96 GLU A C 1
ATOM 764 O O . GLU A 1 96 ? 30.634 -4.499 -26.141 1.00 80.19 96 GLU A O 1
ATOM 769 N N . VAL A 1 97 ? 29.963 -2.803 -24.818 1.00 83.44 97 VAL A N 1
ATOM 770 C CA . VAL A 1 97 ? 29.133 -3.618 -23.926 1.00 83.44 97 VAL A CA 1
ATOM 771 C C . VAL A 1 97 ? 27.683 -3.236 -24.157 1.00 83.44 97 VAL A C 1
ATOM 773 O O . VAL A 1 97 ? 27.322 -2.063 -24.075 1.00 83.44 97 VAL A O 1
ATOM 776 N N . THR A 1 98 ? 26.851 -4.226 -24.481 1.00 89.56 98 THR A N 1
ATOM 777 C CA . THR A 1 98 ? 25.417 -4.014 -24.693 1.00 89.56 98 THR A CA 1
ATOM 778 C C . THR A 1 98 ? 24.614 -4.651 -23.572 1.00 89.56 98 THR A C 1
ATOM 780 O O . THR A 1 98 ? 24.779 -5.833 -23.271 1.00 89.56 98 THR A O 1
ATOM 783 N N . SER A 1 99 ? 23.701 -3.875 -23.006 1.00 92.31 99 SER A N 1
ATOM 784 C CA . SER A 1 99 ? 22.708 -4.330 -22.040 1.00 92.31 99 SER A CA 1
ATOM 785 C C . SER A 1 99 ? 21.324 -4.287 -22.662 1.00 92.31 99 SER A C 1
ATOM 787 O O . SER A 1 99 ? 20.986 -3.350 -23.390 1.00 92.31 99 SER A O 1
ATOM 789 N N . LEU A 1 100 ? 20.507 -5.285 -22.350 1.00 94.56 100 LEU A N 1
ATOM 790 C CA . LEU A 1 100 ? 19.131 -5.398 -22.815 1.00 94.56 100 LEU A CA 1
ATOM 791 C C . LEU A 1 100 ? 18.171 -5.243 -21.644 1.00 94.56 100 LEU A C 1
ATOM 793 O O . LEU A 1 100 ? 18.389 -5.810 -20.577 1.00 94.56 100 LEU A O 1
ATOM 797 N N . LEU A 1 101 ? 17.085 -4.511 -21.862 1.00 95.88 101 LEU A N 1
ATOM 798 C CA . LEU A 1 101 ? 15.934 -4.473 -20.968 1.00 95.88 101 LEU A CA 1
ATOM 799 C C . LEU A 1 101 ? 14.741 -5.087 -21.692 1.00 95.88 101 LEU A C 1
ATOM 801 O O . LEU A 1 101 ? 14.407 -4.648 -22.790 1.00 95.88 101 LEU A O 1
ATOM 805 N N . PHE A 1 102 ? 14.092 -6.054 -21.052 1.00 96.25 102 PHE A N 1
ATOM 806 C CA . PHE A 1 102 ? 12.855 -6.672 -21.505 1.00 96.25 102 PHE A CA 1
ATOM 807 C C . PHE A 1 102 ? 11.710 -6.318 -20.553 1.00 96.25 102 PHE A C 1
ATOM 809 O O . PHE A 1 102 ? 11.814 -6.526 -19.342 1.00 96.25 102 PHE A O 1
ATOM 816 N N . LEU A 1 103 ? 10.595 -5.846 -21.109 1.00 96.69 103 LEU A N 1
ATOM 817 C CA . LEU A 1 103 ? 9.307 -5.746 -20.426 1.00 96.69 103 LEU A CA 1
ATOM 818 C C . LEU A 1 103 ? 8.364 -6.780 -21.046 1.00 96.69 103 LEU A C 1
ATOM 820 O O . LEU A 1 103 ? 7.898 -6.613 -22.175 1.00 96.69 103 LEU A O 1
ATOM 824 N N . VAL A 1 104 ? 8.088 -7.862 -20.320 1.00 94.19 104 VAL A N 1
ATOM 825 C CA . VAL A 1 104 ? 7.124 -8.881 -20.751 1.00 94.19 104 VAL A CA 1
ATOM 826 C C . VAL A 1 104 ? 5.742 -8.449 -20.303 1.00 94.19 104 VAL A C 1
ATOM 828 O O . VAL A 1 104 ? 5.526 -8.223 -19.116 1.00 94.19 104 VAL A O 1
ATOM 831 N N . CYS A 1 105 ? 4.806 -8.347 -21.234 1.00 86.69 105 CYS A N 1
ATOM 832 C CA . CYS A 1 105 ? 3.506 -7.725 -21.042 1.00 86.69 105 CYS A CA 1
ATOM 833 C C . CYS A 1 105 ? 2.369 -8.632 -21.530 1.00 86.69 105 CYS A C 1
ATOM 835 O O . CYS A 1 105 ? 2.556 -9.490 -22.396 1.00 86.69 105 CYS A O 1
ATOM 837 N N . VAL A 1 106 ? 1.162 -8.412 -21.013 1.00 76.50 106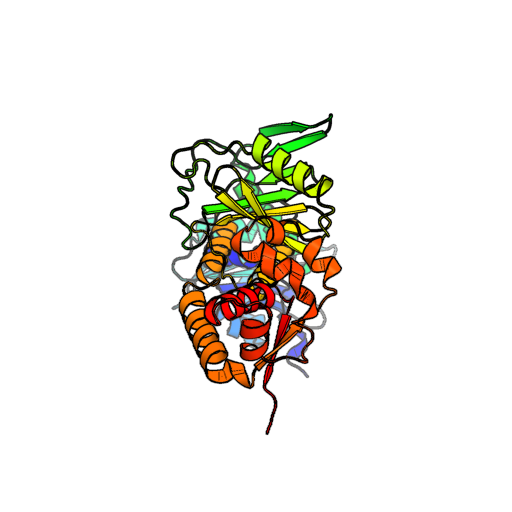 VAL A N 1
ATOM 838 C CA . VAL A 1 106 ? -0.068 -8.997 -21.572 1.00 76.50 106 VAL A CA 1
ATOM 839 C C . VAL A 1 106 ? -0.338 -8.465 -22.988 1.00 76.50 106 VAL A C 1
ATOM 841 O O . VAL A 1 106 ? 0.079 -7.361 -23.341 1.00 76.50 106 VAL A O 1
ATOM 844 N N . LEU A 1 107 ? -1.089 -9.213 -23.804 1.00 75.81 107 LEU A N 1
ATOM 845 C CA . LEU A 1 107 ? -1.412 -8.817 -25.187 1.00 75.81 107 LEU A CA 1
ATOM 846 C C . LEU A 1 107 ? -2.130 -7.461 -25.298 1.00 75.81 107 LEU A C 1
ATOM 848 O O . LEU A 1 107 ? -1.968 -6.758 -26.298 1.00 75.81 107 LEU A O 1
ATOM 852 N N . SER A 1 108 ? -2.906 -7.080 -24.282 1.00 74.69 108 SER A N 1
ATOM 853 C CA . SER A 1 108 ? -3.667 -5.826 -24.255 1.00 74.69 108 SER A CA 1
ATOM 854 C C . SER A 1 108 ? -2.842 -4.592 -23.868 1.00 74.69 108 SER A C 1
ATOM 856 O O . SER A 1 108 ? -3.401 -3.501 -23.832 1.00 74.69 108 SER A O 1
ATOM 858 N N . ALA A 1 109 ? -1.552 -4.737 -23.549 1.00 73.25 109 ALA A N 1
ATOM 859 C CA . ALA A 1 109 ? -0.716 -3.618 -23.122 1.00 73.25 109 ALA A CA 1
ATOM 860 C C . ALA A 1 109 ? -0.484 -2.593 -24.252 1.00 73.25 109 ALA A C 1
ATOM 862 O O . ALA A 1 109 ? -0.316 -2.966 -25.421 1.00 73.25 109 ALA A O 1
ATOM 863 N N . ASP A 1 110 ? -0.450 -1.307 -23.883 1.00 81.44 110 ASP A N 1
ATOM 864 C CA . ASP A 1 110 ? -0.135 -0.187 -24.778 1.00 81.44 110 ASP A CA 1
ATOM 865 C C . ASP A 1 110 ? 1.363 -0.182 -25.107 1.00 81.44 110 ASP A C 1
ATOM 867 O O . ASP A 1 110 ? 2.213 0.240 -24.316 1.00 81.44 110 ASP A O 1
ATOM 871 N N . THR A 1 111 ? 1.688 -0.685 -26.294 1.00 86.25 111 THR A N 1
ATOM 872 C CA . THR A 1 111 ? 3.068 -0.877 -26.734 1.00 86.25 111 THR A CA 1
ATOM 873 C C . THR A 1 111 ? 3.785 0.427 -27.043 1.00 86.25 111 THR A C 1
ATOM 875 O O . THR A 1 111 ? 4.979 0.514 -26.782 1.00 86.25 111 THR A O 1
ATOM 878 N N . GLU A 1 112 ? 3.107 1.453 -27.563 1.00 86.25 112 GLU A N 1
ATOM 879 C CA . GLU A 1 112 ? 3.780 2.703 -27.941 1.00 86.25 112 GLU A CA 1
ATOM 880 C C . GLU A 1 112 ? 4.315 3.428 -26.708 1.00 86.25 112 GLU A C 1
ATOM 882 O O . GLU A 1 112 ? 5.490 3.809 -26.652 1.00 86.25 112 GLU A O 1
ATOM 887 N N . LYS A 1 113 ? 3.469 3.551 -25.680 1.00 83.88 113 LYS A N 1
ATOM 888 C CA . LYS A 1 113 ? 3.842 4.171 -24.407 1.00 83.88 113 LYS A CA 1
ATOM 889 C C . LYS A 1 113 ? 4.957 3.388 -23.712 1.00 83.88 113 LYS A C 1
ATOM 891 O O . LYS A 1 113 ? 5.938 3.965 -23.237 1.00 83.88 113 LYS A O 1
ATOM 896 N N . LEU A 1 114 ? 4.844 2.064 -23.693 1.00 90.06 114 LEU A N 1
ATOM 897 C CA . LEU A 1 114 ? 5.823 1.204 -23.041 1.00 90.06 114 LEU A CA 1
ATOM 898 C C . LEU A 1 114 ? 7.174 1.149 -23.762 1.00 90.06 114 LEU A C 1
ATOM 900 O O . LEU A 1 114 ? 8.197 1.069 -23.087 1.00 90.06 114 LEU A O 1
ATOM 904 N N . VAL A 1 115 ? 7.221 1.253 -25.093 1.00 93.94 115 VAL A N 1
ATOM 905 C CA . VAL A 1 115 ? 8.486 1.372 -25.842 1.00 93.94 115 VAL A CA 1
ATOM 906 C C . VAL A 1 115 ? 9.230 2.645 -25.437 1.00 93.94 115 VAL A C 1
ATOM 908 O O . VAL A 1 115 ? 10.439 2.611 -25.192 1.00 93.94 115 VAL A O 1
ATOM 911 N N . GLN A 1 116 ? 8.521 3.770 -25.288 1.00 91.56 116 GLN A N 1
ATOM 912 C CA . GLN A 1 116 ? 9.127 5.023 -24.822 1.00 91.56 116 GLN A CA 1
ATOM 913 C C . GLN A 1 116 ? 9.697 4.884 -23.406 1.00 91.56 116 GLN A C 1
ATOM 915 O O . GLN A 1 116 ? 10.818 5.333 -23.138 1.00 91.56 116 GLN A O 1
ATOM 920 N N . TYR A 1 117 ? 8.958 4.230 -22.508 1.00 92.56 117 TYR A N 1
ATOM 921 C CA . TYR A 1 117 ? 9.430 3.957 -21.153 1.00 92.56 117 TYR A CA 1
ATOM 922 C C . TYR A 1 117 ? 10.622 3.020 -21.139 1.00 92.56 117 TYR A C 1
ATOM 924 O O . TYR A 1 117 ? 11.618 3.349 -20.505 1.00 92.56 117 TYR A O 1
ATOM 932 N N . CYS A 1 118 ? 10.567 1.917 -21.883 1.00 94.19 118 CYS A N 1
ATOM 933 C CA . CYS A 1 118 ? 11.658 0.960 -21.985 1.00 94.19 118 CYS A CA 1
ATOM 934 C C . CYS A 1 118 ? 12.943 1.659 -22.446 1.00 94.19 118 CYS A C 1
ATOM 936 O O . CYS A 1 118 ? 13.953 1.584 -21.758 1.00 94.19 118 CYS A O 1
ATOM 938 N N . ARG A 1 119 ? 12.888 2.461 -23.518 1.00 92.62 119 ARG A N 1
ATOM 939 C CA . ARG A 1 119 ? 14.042 3.239 -24.008 1.00 92.62 119 ARG A CA 1
ATOM 940 C C . ARG A 1 119 ? 14.572 4.242 -22.980 1.00 92.62 119 ARG A C 1
ATOM 942 O O . ARG A 1 119 ? 15.784 4.431 -22.861 1.00 92.62 119 ARG A O 1
ATOM 949 N N . SER A 1 120 ? 13.683 4.910 -22.244 1.00 92.44 120 SER A N 1
ATOM 950 C CA . SER A 1 120 ? 14.066 5.844 -21.175 1.00 92.44 120 SER A CA 1
ATOM 951 C C . SER A 1 120 ? 14.731 5.120 -19.999 1.00 92.44 120 SER A C 1
ATOM 953 O O . SER A 1 120 ? 15.767 5.576 -19.509 1.00 92.44 120 SER A O 1
ATOM 955 N N . LEU A 1 121 ? 14.181 3.974 -19.585 1.00 94.12 121 LEU A N 1
ATOM 956 C CA . LEU A 1 121 ? 14.730 3.117 -18.537 1.00 94.12 121 LEU A CA 1
ATOM 957 C C . LEU A 1 121 ? 16.112 2.610 -18.929 1.00 94.12 121 LEU A C 1
ATOM 959 O O . LEU A 1 121 ? 17.061 2.854 -18.190 1.00 94.12 121 LEU A O 1
ATOM 963 N N . THR A 1 122 ? 16.268 1.988 -20.099 1.00 92.88 122 THR A N 1
ATOM 964 C CA . THR A 1 122 ? 17.550 1.393 -20.500 1.00 92.88 122 THR A CA 1
ATOM 965 C C . THR A 1 122 ? 18.673 2.435 -20.535 1.00 92.88 122 THR A C 1
ATOM 967 O O . THR A 1 122 ? 19.764 2.175 -20.030 1.00 92.88 122 THR A O 1
ATOM 970 N N . LYS A 1 123 ? 18.401 3.663 -21.010 1.00 91.06 123 LYS A N 1
ATOM 971 C CA . LYS A 1 123 ? 19.373 4.779 -21.002 1.00 91.06 123 LYS A CA 1
ATOM 972 C C . LYS A 1 123 ? 19.795 5.236 -19.600 1.00 91.06 123 LYS A C 1
ATOM 974 O O . LYS A 1 123 ? 20.898 5.761 -19.433 1.00 91.06 123 LYS A O 1
ATOM 979 N N . ARG A 1 124 ? 18.910 5.107 -18.609 1.00 91.06 124 ARG A N 1
ATOM 980 C CA . ARG A 1 124 ? 19.155 5.522 -17.215 1.00 91.06 124 ARG A CA 1
ATOM 981 C C . ARG A 1 124 ? 19.840 4.430 -16.407 1.00 91.06 124 ARG A C 1
ATOM 983 O O . ARG A 1 124 ? 20.756 4.726 -15.649 1.00 91.06 124 ARG A O 1
ATOM 990 N N . ILE A 1 125 ? 19.397 3.194 -16.606 1.00 93.50 125 ILE A N 1
ATOM 991 C CA . ILE A 1 125 ? 19.920 1.994 -15.957 1.00 93.50 125 ILE A CA 1
ATOM 992 C C . ILE A 1 125 ? 21.345 1.729 -16.440 1.00 93.50 125 ILE A C 1
ATOM 994 O O . ILE A 1 125 ? 22.223 1.487 -15.623 1.00 93.50 125 ILE A O 1
ATOM 998 N N . ARG A 1 126 ? 21.592 1.833 -17.756 1.00 90.19 126 ARG A N 1
ATOM 999 C CA . ARG A 1 126 ? 22.891 1.521 -18.380 1.00 90.19 126 ARG A CA 1
ATOM 1000 C C . ARG A 1 126 ? 23.401 0.123 -18.015 1.00 90.19 126 ARG A C 1
ATOM 1002 O O . ARG A 1 126 ? 24.570 -0.058 -17.711 1.00 90.19 126 ARG A O 1
ATOM 1009 N N . GLY A 1 127 ? 22.489 -0.846 -17.969 1.00 85.94 127 GLY A N 1
ATOM 1010 C CA . GLY A 1 127 ? 22.797 -2.221 -17.577 1.00 85.94 127 GLY A CA 1
ATOM 1011 C C . GLY A 1 127 ? 22.915 -2.478 -16.078 1.00 85.94 127 GLY A C 1
ATOM 1012 O O . GLY A 1 127 ? 22.780 -3.624 -15.682 1.00 85.94 127 GLY A O 1
ATOM 1013 N N . ASP A 1 128 ? 23.088 -1.464 -15.231 1.00 90.31 128 ASP A N 1
ATOM 1014 C CA . ASP A 1 128 ? 23.228 -1.639 -13.780 1.00 90.31 128 ASP A CA 1
ATOM 1015 C C . ASP A 1 128 ? 21.869 -1.946 -13.103 1.00 90.31 128 ASP A C 1
ATOM 1017 O O . ASP A 1 128 ? 21.024 -1.044 -13.003 1.00 90.31 128 ASP A O 1
ATOM 1021 N N . PRO A 1 129 ? 21.623 -3.184 -12.620 1.00 90.56 129 PRO A N 1
ATOM 1022 C CA . PRO A 1 129 ? 20.331 -3.577 -12.056 1.00 90.56 129 PRO A CA 1
ATOM 1023 C C . PRO A 1 129 ? 19.928 -2.766 -10.820 1.00 90.56 129 PRO A C 1
ATOM 1025 O O . PRO A 1 129 ? 18.735 -2.539 -10.604 1.00 90.56 129 PRO A O 1
ATOM 1028 N N . GLU A 1 130 ? 20.891 -2.271 -10.037 1.00 90.31 130 GLU A N 1
ATOM 1029 C CA . GLU A 1 130 ? 20.614 -1.495 -8.820 1.00 90.31 130 GLU A CA 1
ATOM 1030 C C . GLU A 1 130 ? 19.960 -0.141 -9.141 1.00 90.31 130 GLU A C 1
ATOM 1032 O O . GLU A 1 130 ? 19.162 0.392 -8.362 1.00 90.31 130 GLU A O 1
ATOM 1037 N N . ARG A 1 131 ? 20.210 0.395 -10.342 1.00 90.69 131 ARG A N 1
ATOM 1038 C CA . ARG A 1 131 ? 19.620 1.657 -10.822 1.00 90.69 131 ARG A CA 1
ATOM 1039 C C . ARG A 1 131 ? 18.192 1.513 -11.326 1.00 90.69 131 ARG A C 1
ATOM 1041 O O . ARG A 1 131 ? 17.557 2.525 -11.628 1.00 90.69 131 ARG A O 1
ATOM 1048 N N . PHE A 1 132 ? 17.662 0.293 -11.424 1.00 91.00 132 PHE A N 1
ATOM 1049 C CA . PHE A 1 132 ? 16.323 0.062 -11.962 1.00 91.00 132 PHE A CA 1
ATOM 1050 C C . PHE A 1 132 ? 15.254 0.864 -11.210 1.00 91.00 132 PHE A C 1
ATOM 1052 O O . PHE A 1 132 ? 14.452 1.567 -11.826 1.00 91.00 132 PHE A O 1
ATOM 1059 N N . ASN A 1 133 ? 15.278 0.826 -9.874 1.00 77.12 133 ASN A N 1
ATOM 1060 C CA . ASN A 1 133 ? 14.264 1.498 -9.062 1.00 77.12 133 ASN A CA 1
ATOM 1061 C C . ASN A 1 133 ? 14.306 3.019 -9.200 1.00 77.12 133 ASN A C 1
ATOM 1063 O O . ASN A 1 133 ? 13.256 3.634 -9.356 1.00 77.12 133 ASN A O 1
ATOM 1067 N N . SER A 1 134 ? 15.493 3.630 -9.190 1.00 80.94 134 SER A N 1
ATOM 1068 C CA . SER A 1 134 ? 15.622 5.085 -9.335 1.00 80.94 134 SER A CA 1
ATOM 1069 C C . SER A 1 134 ? 15.236 5.558 -10.741 1.00 80.94 134 SER A C 1
ATOM 1071 O O . SER A 1 134 ? 14.574 6.589 -10.890 1.00 80.94 134 SER A O 1
ATOM 1073 N N . ALA A 1 135 ? 15.576 4.785 -11.779 1.00 86.62 135 ALA A N 1
ATOM 1074 C CA . ALA A 1 135 ? 15.166 5.058 -13.154 1.00 86.62 135 ALA A CA 1
ATOM 1075 C C . ALA A 1 135 ? 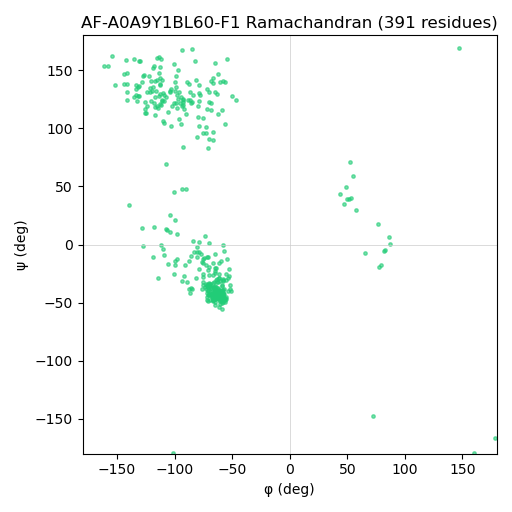13.641 4.979 -13.330 1.00 86.62 135 ALA A C 1
ATOM 1077 O O . ALA A 1 135 ? 13.053 5.841 -13.989 1.00 86.62 135 ALA A O 1
ATOM 1078 N N . LEU A 1 136 ? 13.003 3.980 -12.718 1.00 81.75 136 LEU A N 1
ATOM 1079 C CA . LEU A 1 136 ? 11.555 3.806 -12.753 1.00 81.75 136 LEU A CA 1
ATOM 1080 C C . LEU A 1 136 ? 10.827 4.912 -11.981 1.00 81.75 136 LEU A C 1
ATOM 1082 O O . LEU A 1 136 ? 9.895 5.504 -12.526 1.00 81.75 136 LEU A O 1
ATOM 1086 N N . SER A 1 137 ? 11.316 5.284 -10.793 1.00 75.94 137 SER A N 1
ATOM 1087 C CA . SER A 1 137 ? 10.790 6.421 -10.026 1.00 75.94 137 SER A CA 1
ATOM 1088 C C . SER A 1 137 ? 10.828 7.726 -10.825 1.00 75.94 137 SER A C 1
ATOM 1090 O O . SER A 1 137 ? 9.871 8.496 -10.791 1.00 75.94 137 SER A O 1
ATOM 1092 N N . PHE A 1 138 ? 11.879 7.962 -11.618 1.00 77.62 138 PHE A N 1
ATOM 1093 C CA . PHE A 1 138 ? 11.939 9.139 -12.488 1.00 77.62 138 PHE A CA 1
ATOM 1094 C C . PHE A 1 138 ? 10.820 9.152 -13.546 1.00 77.62 138 PHE A C 1
ATOM 1096 O O . PHE A 1 138 ? 10.227 10.202 -13.795 1.00 77.62 138 PHE A O 1
ATOM 1103 N N . ILE A 1 139 ? 10.535 8.017 -14.196 1.00 77.44 139 ILE A N 1
ATOM 1104 C CA . ILE A 1 139 ? 9.459 7.930 -15.202 1.00 77.44 139 ILE A CA 1
ATOM 1105 C C . ILE A 1 139 ? 8.104 8.191 -14.552 1.00 77.44 139 ILE A C 1
ATOM 1107 O O . ILE A 1 139 ? 7.317 8.990 -15.060 1.00 77.44 139 ILE A O 1
ATOM 1111 N N . ILE A 1 140 ? 7.883 7.571 -13.397 1.00 68.50 140 ILE A N 1
ATOM 1112 C CA . ILE A 1 140 ? 6.699 7.774 -12.572 1.00 68.50 140 ILE A CA 1
ATOM 1113 C C . ILE A 1 140 ? 6.520 9.267 -12.231 1.00 68.50 140 ILE A C 1
ATOM 1115 O O . ILE A 1 140 ? 5.440 9.829 -12.411 1.00 68.50 140 ILE A O 1
ATOM 1119 N N . GLU A 1 141 ? 7.580 9.960 -11.806 1.00 59.50 141 GLU A N 1
ATOM 1120 C CA . GLU A 1 141 ? 7.531 11.395 -11.500 1.00 59.50 141 GLU A CA 1
ATOM 1121 C C . GLU A 1 141 ? 7.218 12.286 -12.712 1.00 59.50 141 GLU A C 1
ATOM 1123 O O . GLU A 1 141 ? 6.535 13.301 -12.560 1.00 59.50 141 GLU A O 1
ATOM 1128 N N . GLN A 1 142 ? 7.710 11.951 -13.909 1.00 63.34 142 GLN A N 1
ATOM 1129 C CA . GLN A 1 142 ? 7.428 12.722 -15.129 1.00 63.34 142 GLN A CA 1
ATOM 1130 C C . GLN A 1 142 ? 5.951 12.654 -15.527 1.00 63.34 142 GLN A C 1
ATOM 1132 O O . GLN A 1 142 ? 5.388 13.665 -15.950 1.00 63.34 142 GLN A O 1
ATOM 1137 N N . GLU A 1 143 ? 5.300 11.505 -15.331 1.00 58.81 143 GLU A N 1
ATOM 1138 C CA . GLU A 1 143 ? 3.843 11.400 -15.480 1.00 58.81 143 GLU A CA 1
ATOM 1139 C C . GLU A 1 143 ? 3.117 12.241 -14.417 1.00 58.81 143 GLU A C 1
ATOM 1141 O O . GLU A 1 143 ? 2.128 12.904 -14.728 1.00 58.81 143 GLU A O 1
ATOM 1146 N N . ARG A 1 144 ? 3.645 12.298 -13.184 1.00 50.16 144 ARG A N 1
ATOM 1147 C CA . ARG A 1 144 ? 3.057 13.058 -12.062 1.00 50.16 144 ARG A CA 1
ATOM 1148 C C . ARG A 1 144 ? 3.196 14.587 -12.191 1.00 50.16 144 ARG A C 1
ATOM 1150 O O . ARG A 1 144 ? 2.275 15.307 -11.805 1.00 50.16 144 ARG A O 1
ATOM 1157 N N . LYS A 1 145 ? 4.303 15.115 -12.740 1.00 43.00 145 LYS A N 1
ATOM 1158 C CA . LYS A 1 145 ? 4.583 16.571 -12.875 1.00 43.00 145 LYS A CA 1
ATOM 1159 C C . LYS A 1 145 ? 3.626 17.335 -13.800 1.00 43.00 145 LYS A C 1
ATOM 1161 O O . LYS A 1 145 ? 3.638 18.563 -13.797 1.00 43.00 145 LYS A O 1
ATOM 1166 N N . LYS A 1 146 ? 2.750 16.650 -14.536 1.00 45.09 146 LYS A N 1
ATOM 1167 C CA . LYS A 1 146 ? 1.653 17.273 -15.297 1.00 45.09 146 LYS A CA 1
ATOM 1168 C C . LYS A 1 146 ? 0.484 17.772 -14.408 1.00 45.09 146 LYS A C 1
ATOM 1170 O O . LYS A 1 146 ? -0.509 18.244 -14.946 1.00 45.09 146 LYS A O 1
ATOM 1175 N N . SER A 1 147 ? 0.614 17.748 -13.071 1.00 34.66 147 SER A N 1
ATOM 1176 C CA . SER A 1 147 ? -0.448 18.058 -12.082 1.00 34.66 147 SER A CA 1
ATOM 1177 C C . SER A 1 147 ? 0.048 19.005 -10.952 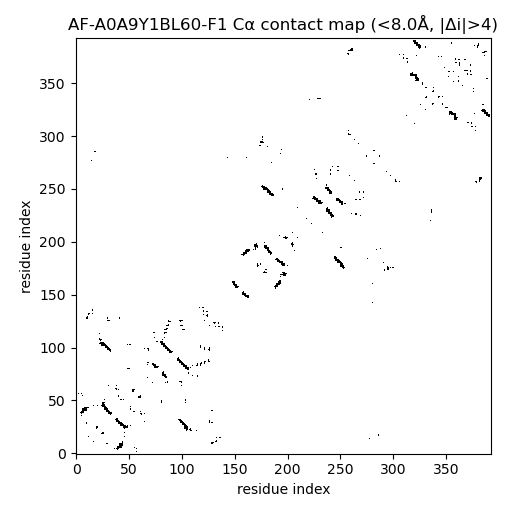1.00 34.66 147 SER A C 1
ATOM 1179 O O . SER A 1 147 ? 1.144 18.813 -10.438 1.00 34.66 147 SER A O 1
ATOM 1181 N N . HIS A 1 148 ? -0.717 20.056 -10.598 1.00 38.84 148 HIS A N 1
ATOM 1182 C CA . HIS A 1 148 ? -0.311 21.280 -9.843 1.00 38.84 148 HIS A CA 1
ATOM 1183 C C . HIS A 1 148 ? -0.314 21.198 -8.279 1.00 38.84 148 HIS A C 1
ATOM 1185 O O . HIS A 1 148 ? -0.873 20.262 -7.716 1.00 38.84 148 HIS A O 1
ATOM 1191 N N . ALA A 1 149 ? 0.269 22.197 -7.568 1.00 32.72 149 ALA A N 1
ATOM 1192 C CA . ALA A 1 149 ? 0.488 22.241 -6.093 1.00 32.72 149 ALA A CA 1
ATOM 1193 C C . ALA A 1 149 ? 0.036 23.556 -5.376 1.00 32.72 149 ALA A C 1
ATOM 1195 O O . ALA A 1 149 ? -0.008 24.607 -6.013 1.00 32.72 149 ALA A O 1
ATOM 1196 N N . LEU A 1 150 ? -0.226 23.521 -4.045 1.00 41.53 150 LEU A N 1
ATOM 1197 C CA . LEU A 1 150 ? -0.613 24.672 -3.176 1.00 41.53 150 LEU A CA 1
ATOM 1198 C C . LEU A 1 150 ? 0.012 24.635 -1.745 1.00 41.53 150 LEU A C 1
ATOM 1200 O O . LEU A 1 150 ? 0.407 23.578 -1.254 1.00 41.53 150 LEU A O 1
ATOM 1204 N N . ILE A 1 151 ? 0.088 25.799 -1.067 1.00 41.00 151 ILE A N 1
ATOM 1205 C CA . ILE A 1 151 ? 0.820 26.065 0.206 1.00 41.00 151 ILE A CA 1
ATOM 1206 C C . ILE A 1 151 ? -0.143 26.418 1.369 1.00 41.00 151 ILE A C 1
ATOM 1208 O O . ILE A 1 151 ? -1.103 27.162 1.172 1.00 41.00 151 ILE A O 1
ATOM 1212 N N . ILE A 1 152 ? 0.133 25.950 2.597 1.00 40.28 152 ILE A N 1
ATOM 1213 C CA . ILE A 1 152 ? -0.560 26.306 3.858 1.00 40.28 152 ILE A CA 1
ATOM 1214 C C . ILE A 1 152 ? 0.488 26.773 4.902 1.00 40.28 152 ILE A C 1
ATOM 1216 O O . ILE A 1 152 ? 1.596 26.266 4.900 1.00 40.28 152 ILE A O 1
ATOM 1220 N N . GLU A 1 153 ? 0.201 27.728 5.799 1.00 36.00 153 GLU A N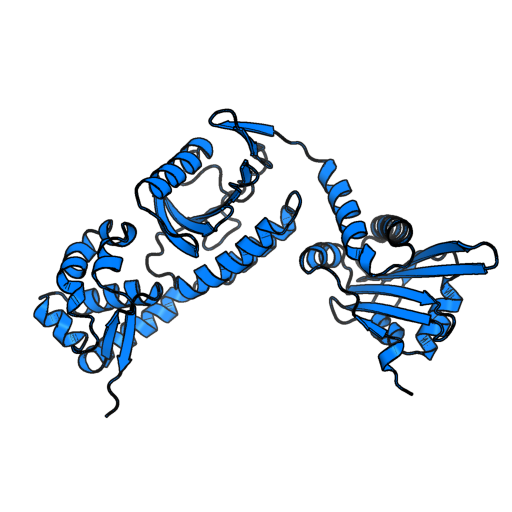 1
ATOM 1221 C CA . GLU A 1 153 ? 1.158 28.220 6.826 1.00 36.00 153 GLU A CA 1
ATOM 1222 C C . GLU A 1 153 ? 0.697 27.944 8.272 1.00 36.00 153 GLU A C 1
ATOM 1224 O O . GLU A 1 153 ? -0.484 28.099 8.592 1.00 36.00 153 GLU A O 1
ATOM 1229 N N . ARG A 1 154 ? 1.643 27.576 9.157 1.00 34.09 154 ARG A N 1
ATOM 1230 C CA . ARG A 1 154 ? 1.479 27.388 10.613 1.00 34.09 154 ARG A CA 1
ATOM 1231 C C . ARG A 1 154 ? 2.721 27.897 11.365 1.00 34.09 154 ARG A C 1
ATOM 1233 O O . ARG A 1 154 ? 3.802 27.409 11.097 1.00 34.09 154 ARG A O 1
ATOM 1240 N N . ASN A 1 155 ? 2.598 28.812 12.336 1.00 38.69 155 ASN A N 1
ATOM 1241 C CA . ASN A 1 155 ? 3.703 29.272 13.218 1.00 38.69 155 ASN A CA 1
ATOM 1242 C C . ASN A 1 155 ? 5.033 29.627 12.502 1.00 38.69 155 ASN A C 1
ATOM 1244 O O . ASN A 1 155 ? 6.113 29.377 13.027 1.00 38.69 155 ASN A O 1
ATOM 1248 N N . GLY A 1 156 ? 4.966 30.180 11.287 1.00 38.31 156 GLY A N 1
ATOM 1249 C CA . GLY A 1 156 ? 6.147 30.456 10.454 1.00 38.31 156 GLY A CA 1
ATOM 1250 C C . GLY A 1 156 ? 6.689 29.252 9.666 1.00 38.31 156 GLY A C 1
ATOM 1251 O O . GLY A 1 156 ? 7.561 29.424 8.821 1.00 38.31 156 GLY A O 1
ATOM 1252 N N . THR A 1 157 ? 6.152 28.047 9.869 1.00 37.88 157 THR A N 1
ATOM 1253 C CA . THR A 1 157 ? 6.447 26.839 9.090 1.00 37.88 157 THR A CA 1
ATOM 1254 C C . THR A 1 157 ? 5.358 26.599 8.037 1.00 37.88 157 THR A C 1
ATOM 1256 O O . THR A 1 157 ? 4.166 26.487 8.337 1.00 37.88 157 THR A O 1
ATOM 1259 N N . ARG A 1 158 ? 5.762 26.550 6.765 1.00 39.91 158 ARG A N 1
ATOM 1260 C CA . ARG A 1 158 ? 4.882 26.272 5.620 1.00 39.91 158 ARG A CA 1
ATOM 1261 C C . ARG A 1 158 ? 4.626 24.776 5.518 1.00 39.91 158 ARG A C 1
ATOM 1263 O O . ARG A 1 158 ? 5.569 24.025 5.305 1.00 39.91 158 ARG A O 1
ATOM 1270 N N . ILE A 1 159 ? 3.361 24.379 5.625 1.00 41.97 159 ILE A N 1
ATOM 1271 C CA . ILE A 1 159 ? 2.894 23.027 5.361 1.00 41.97 159 ILE A CA 1
ATOM 1272 C C . ILE A 1 159 ? 2.434 22.905 3.901 1.00 41.97 159 ILE A C 1
ATOM 1274 O O . ILE A 1 159 ? 1.546 23.648 3.478 1.00 41.97 159 ILE A O 1
ATOM 1278 N N . LYS A 1 160 ? 2.998 21.989 3.102 1.00 35.72 160 LYS A N 1
ATOM 1279 C CA . LYS A 1 160 ? 2.516 21.747 1.724 1.00 35.72 160 LYS A CA 1
ATOM 1280 C C . LYS A 1 160 ? 1.330 20.781 1.744 1.00 35.72 160 LYS A C 1
ATOM 1282 O O . LYS A 1 160 ? 1.387 19.719 2.356 1.00 35.72 160 LYS A O 1
ATOM 1287 N N . GLY A 1 161 ? 0.239 21.165 1.083 1.00 37.47 161 GLY A N 1
ATOM 1288 C CA . GLY A 1 161 ? -0.926 20.302 0.899 1.00 37.47 161 GLY A CA 1
ATOM 1289 C C . GLY A 1 161 ? -0.873 19.651 -0.475 1.00 37.47 161 GLY A C 1
ATOM 1290 O O . GLY A 1 161 ? -0.933 20.357 -1.485 1.00 37.47 161 GLY A O 1
ATOM 1291 N N . LEU A 1 162 ? -0.781 18.323 -0.537 1.00 39.91 162 LEU A N 1
ATOM 1292 C CA . LEU A 1 162 ? -0.924 17.607 -1.803 1.00 39.91 162 LEU A CA 1
ATOM 1293 C C . LEU A 1 162 ? -2.416 17.477 -2.139 1.00 39.91 162 LEU A C 1
ATOM 1295 O O . LEU A 1 162 ? -3.162 16.767 -1.475 1.00 39.91 162 LEU A O 1
ATOM 1299 N N . ASN A 1 163 ? -2.828 18.216 -3.172 1.00 43.66 163 ASN A N 1
ATOM 1300 C CA . ASN A 1 163 ? -4.093 18.118 -3.906 1.00 43.66 163 ASN A CA 1
ATOM 1301 C C . ASN A 1 163 ? -5.389 18.146 -3.055 1.00 43.66 163 ASN A C 1
ATOM 1303 O O . ASN A 1 163 ? -6.144 17.181 -2.982 1.00 43.66 163 ASN A O 1
ATOM 1307 N N . ILE A 1 164 ? -5.703 19.318 -2.489 1.00 43.03 164 ILE A N 1
ATOM 1308 C CA . ILE A 1 164 ? -7.074 19.708 -2.102 1.00 43.03 164 ILE A CA 1
ATOM 1309 C C . ILE A 1 164 ? -7.697 20.505 -3.270 1.00 43.03 164 ILE A C 1
ATOM 1311 O O . ILE A 1 164 ? -8.204 21.603 -3.068 1.00 43.03 164 ILE A O 1
ATOM 1315 N N . ASN A 1 165 ? -7.604 20.023 -4.517 1.00 40.81 165 ASN A N 1
ATOM 1316 C CA . ASN A 1 165 ? -8.315 20.666 -5.630 1.00 40.81 165 ASN A CA 1
ATOM 1317 C C . ASN A 1 165 ? -9.778 20.241 -5.606 1.00 40.81 165 ASN A C 1
ATOM 1319 O O . ASN A 1 165 ? -10.082 19.055 -5.497 1.00 40.81 165 ASN A O 1
ATOM 1323 N N . ASP A 1 166 ? -10.677 21.219 -5.692 1.00 43.31 166 ASP A N 1
ATOM 1324 C CA . ASP A 1 166 ? -12.134 21.113 -5.560 1.00 43.31 166 ASP A CA 1
ATOM 1325 C C . ASP A 1 166 ? -12.830 20.130 -6.530 1.00 43.31 166 ASP A C 1
ATOM 1327 O O . ASP A 1 166 ? -14.005 19.835 -6.333 1.00 43.31 166 ASP A O 1
ATOM 1331 N N . GLU A 1 167 ? -12.113 19.534 -7.488 1.00 38.16 167 GLU A N 1
ATOM 1332 C CA . GLU A 1 167 ? -12.676 18.682 -8.547 1.00 38.16 167 GLU A CA 1
ATOM 1333 C C . GLU A 1 167 ? -12.689 17.174 -8.239 1.00 38.16 167 GLU A C 1
ATOM 1335 O O . GLU A 1 167 ? -13.615 16.483 -8.664 1.00 38.16 167 GLU A O 1
ATOM 1340 N N . SER A 1 168 ? -11.734 16.636 -7.464 1.00 40.12 168 SER A N 1
ATOM 1341 C CA . SER A 1 168 ? -11.815 15.233 -7.030 1.00 40.12 168 SER A CA 1
ATOM 1342 C C . SER A 1 168 ? -12.803 15.119 -5.867 1.00 40.12 168 SER A C 1
ATOM 1344 O O . SER A 1 168 ? -12.549 15.512 -4.721 1.00 40.12 168 SER A O 1
ATOM 1346 N N . ILE A 1 169 ? -14.005 14.643 -6.183 1.00 44.22 169 ILE A N 1
ATOM 1347 C CA . ILE A 1 169 ? -15.022 14.293 -5.197 1.00 44.22 169 ILE A CA 1
ATOM 1348 C C . ILE A 1 169 ? -14.841 12.810 -4.888 1.00 44.22 169 ILE A C 1
ATOM 1350 O O . ILE A 1 169 ? -15.544 11.965 -5.435 1.00 44.22 169 ILE A O 1
ATOM 1354 N N . VAL A 1 170 ? -13.921 12.490 -3.975 1.00 48.53 170 VAL A N 1
ATOM 1355 C CA . VAL A 1 170 ? -14.027 11.229 -3.230 1.00 48.53 170 VAL A CA 1
ATOM 1356 C C . VAL A 1 170 ? -15.279 1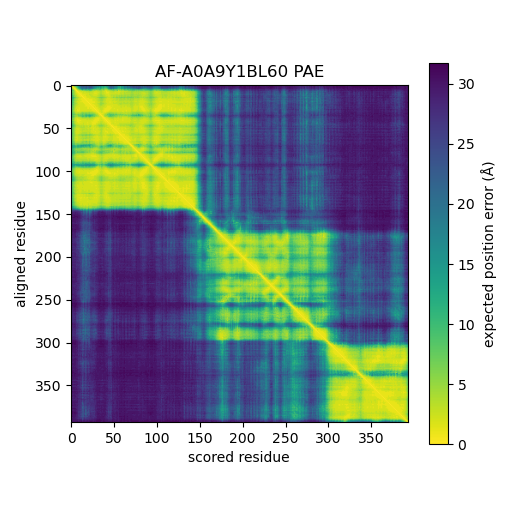1.380 -2.371 1.00 48.53 170 VAL A C 1
ATOM 1358 O O . VAL A 1 170 ? -15.282 12.051 -1.336 1.00 48.53 170 VAL A O 1
ATOM 1361 N N . SER A 1 171 ? -16.393 10.840 -2.863 1.00 49.88 171 SER A N 1
ATOM 1362 C CA . SER A 1 171 ? -17.722 10.962 -2.239 1.00 49.88 171 SER A CA 1
ATOM 1363 C C . SER A 1 171 ? -17.838 10.157 -0.938 1.00 49.88 171 SER A C 1
ATOM 1365 O O . SER A 1 171 ? -18.902 10.097 -0.324 1.00 49.88 171 SER A O 1
ATOM 1367 N N . GLY A 1 172 ? -16.751 9.490 -0.542 1.00 51.50 172 GLY A N 1
ATOM 1368 C CA . GLY A 1 172 ? -16.713 8.487 0.506 1.00 51.50 172 GLY A CA 1
ATOM 1369 C C . GLY A 1 172 ? -17.271 7.152 0.024 1.00 51.50 172 GLY A C 1
ATOM 1370 O O . GLY A 1 172 ? -16.969 6.133 0.629 1.00 51.50 172 GLY A O 1
ATOM 1371 N N . ASN A 1 173 ? -18.050 7.093 -1.063 1.00 56.03 173 ASN A N 1
ATOM 1372 C CA . ASN A 1 173 ? -18.664 5.862 -1.577 1.00 56.03 173 ASN A CA 1
ATOM 1373 C C . ASN A 1 173 ? -17.653 4.837 -2.107 1.00 56.03 173 ASN A C 1
ATOM 1375 O O . ASN A 1 173 ? -18.004 3.668 -2.230 1.00 56.03 173 ASN A O 1
ATOM 1379 N N . GLU A 1 174 ? -16.409 5.242 -2.367 1.00 58.91 174 GLU A N 1
ATOM 1380 C CA . GLU A 1 174 ? -15.335 4.335 -2.779 1.00 58.91 174 GLU A CA 1
ATOM 1381 C C . GLU A 1 174 ? -14.947 3.292 -1.725 1.00 58.91 174 GLU A C 1
ATOM 1383 O O . GLU A 1 174 ? -14.351 2.273 -2.078 1.00 58.91 174 GLU A O 1
ATOM 1388 N N . PHE A 1 175 ? -15.276 3.553 -0.461 1.00 64.31 175 PHE A N 1
ATOM 1389 C CA . PHE A 1 175 ? -14.883 2.756 0.694 1.00 64.31 175 PHE A CA 1
ATOM 1390 C C . PHE A 1 175 ? -16.126 2.192 1.402 1.00 64.31 175 PHE A C 1
ATOM 1392 O O . PHE A 1 175 ? -17.124 2.878 1.605 1.00 64.31 175 PHE A O 1
ATOM 1399 N N . LEU A 1 176 ? -16.105 0.925 1.783 1.00 62.59 176 LEU A N 1
ATOM 1400 C CA . LEU A 1 176 ? -17.151 0.209 2.505 1.00 62.59 176 LEU A CA 1
ATOM 1401 C C . LEU A 1 176 ? -17.180 0.577 3.992 1.00 62.59 176 LEU A C 1
ATOM 1403 O O . LEU A 1 176 ? -18.254 0.678 4.596 1.00 62.59 176 LEU A O 1
ATOM 1407 N N . ASN A 1 177 ? -16.010 0.764 4.600 1.00 63.97 177 ASN A N 1
ATOM 1408 C CA . ASN A 1 177 ? -15.852 0.814 6.048 1.00 63.97 177 ASN A CA 1
ATOM 1409 C C . ASN A 1 177 ? -15.402 2.187 6.555 1.00 63.97 177 ASN A C 1
ATOM 1411 O O . ASN A 1 177 ? -15.804 2.600 7.653 1.00 63.97 177 ASN A O 1
ATOM 1415 N N . PHE A 1 178 ? -14.675 2.925 5.726 1.00 70.56 178 PHE A N 1
ATOM 1416 C CA . PHE A 1 178 ? -14.171 4.253 6.034 1.00 70.56 178 PHE A CA 1
ATOM 1417 C C . PHE A 1 178 ? -14.821 5.340 5.184 1.00 70.56 178 PHE A C 1
ATOM 1419 O O . PHE A 1 178 ? -15.314 5.107 4.091 1.00 70.56 178 PHE A O 1
ATOM 1426 N N . ASN A 1 179 ? -14.866 6.549 5.727 1.00 69.75 179 ASN A N 1
ATOM 1427 C CA . ASN A 1 179 ? -15.210 7.763 5.003 1.00 69.75 179 ASN A CA 1
ATOM 1428 C C . ASN A 1 179 ? -14.043 8.161 4.096 1.00 69.75 179 ASN A C 1
ATOM 1430 O O . ASN A 1 179 ? -14.276 8.621 2.985 1.00 69.75 179 ASN A O 1
ATOM 1434 N N . GLY A 1 180 ? -12.810 7.944 4.560 1.00 72.38 180 GLY A N 1
ATOM 1435 C CA . GLY A 1 180 ? -11.583 8.230 3.833 1.00 72.38 180 GLY A CA 1
ATOM 1436 C C . GLY A 1 180 ? -10.372 8.342 4.757 1.00 72.38 180 GLY A C 1
ATOM 1437 O O . GLY A 1 180 ? -10.510 8.209 5.977 1.00 72.38 180 GLY A O 1
ATOM 1438 N N . PHE A 1 181 ? -9.208 8.613 4.171 1.00 73.19 181 PHE A N 1
ATOM 1439 C CA . PHE A 1 181 ? -7.906 8.629 4.844 1.00 73.19 181 PHE A CA 1
ATOM 1440 C C . PHE A 1 181 ? -7.236 9.999 4.710 1.00 73.19 181 PHE A C 1
ATOM 1442 O O . PHE A 1 181 ? -7.214 10.577 3.624 1.00 73.19 181 PHE A O 1
ATOM 1449 N N . LEU A 1 182 ? -6.703 10.504 5.820 1.00 75.62 182 LEU A N 1
ATOM 1450 C CA . LEU A 1 182 ? -5.922 11.734 5.913 1.00 75.62 182 LEU A CA 1
ATOM 1451 C C . LEU A 1 182 ? -4.549 11.392 6.490 1.00 75.62 182 LEU A C 1
ATOM 1453 O O . LEU A 1 182 ? -4.464 10.745 7.533 1.00 75.62 182 LEU A O 1
ATOM 1457 N N . PHE A 1 183 ? -3.494 11.877 5.851 1.00 73.12 183 PHE A N 1
ATOM 1458 C CA . PHE A 1 183 ? -2.121 11.696 6.304 1.00 73.12 183 PHE A CA 1
ATOM 1459 C C . PHE A 1 183 ? -1.550 13.034 6.738 1.00 73.12 183 PHE A C 1
ATOM 1461 O O . PHE A 1 183 ? -1.745 14.048 6.066 1.00 73.12 183 PHE A O 1
ATOM 1468 N N . ILE A 1 184 ? -0.840 13.028 7.856 1.00 73.06 184 ILE A N 1
ATOM 1469 C CA . ILE A 1 184 ? -0.138 14.182 8.398 1.00 73.06 184 ILE A CA 1
ATOM 1470 C C . ILE A 1 184 ? 1.317 13.762 8.577 1.00 73.06 184 ILE A C 1
ATOM 1472 O O . ILE A 1 184 ? 1.617 12.909 9.408 1.00 73.06 184 ILE A O 1
ATOM 1476 N N . ASP A 1 185 ? 2.218 14.355 7.807 1.00 69.06 185 ASP A N 1
ATOM 1477 C CA . ASP A 1 185 ? 3.660 14.225 7.993 1.00 69.06 185 ASP A CA 1
ATOM 1478 C C . ASP A 1 185 ? 4.142 15.432 8.804 1.00 69.06 185 ASP A C 1
ATOM 1480 O O . ASP A 1 185 ? 4.160 16.568 8.318 1.00 69.06 185 ASP A O 1
ATOM 1484 N N . TYR A 1 186 ? 4.502 15.203 10.068 1.00 65.69 186 TYR A N 1
ATOM 1485 C CA . TYR A 1 186 ? 4.967 16.279 10.942 1.00 65.69 186 TYR A CA 1
ATOM 1486 C C . TYR A 1 186 ? 6.399 16.711 10.612 1.00 65.69 186 TYR A C 1
ATOM 1488 O O . TYR A 1 186 ? 6.730 17.878 10.818 1.00 65.69 186 TYR A O 1
ATOM 1496 N N . ASN A 1 187 ? 7.228 15.811 10.076 1.00 62.94 187 ASN A N 1
ATOM 1497 C CA . ASN A 1 187 ? 8.622 16.096 9.737 1.00 62.94 187 ASN A CA 1
ATOM 1498 C C . ASN A 1 187 ? 8.721 17.010 8.517 1.00 62.94 187 ASN A C 1
ATOM 1500 O O . ASN A 1 187 ? 9.494 17.967 8.508 1.00 62.94 187 ASN A O 1
ATOM 1504 N N . ARG A 1 188 ? 7.930 16.718 7.482 1.00 57.69 188 ARG A N 1
ATOM 1505 C CA . ARG A 1 188 ? 7.881 17.522 6.253 1.00 57.69 188 ARG A CA 1
ATOM 1506 C C . ARG A 1 188 ? 6.916 18.687 6.347 1.00 57.69 188 ARG A C 1
ATOM 1508 O O . ARG A 1 188 ? 6.931 19.553 5.475 1.00 57.69 188 ARG A O 1
ATOM 1515 N N . ALA A 1 189 ? 6.109 18.711 7.405 1.00 57.62 189 ALA A N 1
ATOM 1516 C CA . ALA A 1 189 ? 5.000 19.626 7.526 1.00 57.62 189 ALA A CA 1
ATOM 1517 C C . ALA A 1 189 ? 4.104 19.440 6.279 1.00 57.62 189 ALA A C 1
ATOM 1519 O O . ALA A 1 189 ? 3.927 20.338 5.473 1.00 57.62 189 ALA A O 1
ATOM 1520 N N . GLU A 1 190 ? 3.575 18.246 6.037 1.00 61.47 190 GLU A N 1
ATOM 1521 C CA . GLU A 1 190 ? 2.711 17.987 4.878 1.00 61.47 190 GLU A CA 1
ATOM 1522 C C . GLU A 1 190 ? 1.406 17.338 5.317 1.00 61.47 190 GLU A C 1
ATOM 1524 O O . GLU A 1 190 ? 1.358 16.577 6.283 1.00 61.47 190 GLU A O 1
ATOM 1529 N N . VAL A 1 191 ? 0.319 17.677 4.624 1.00 65.44 191 VAL A N 1
ATOM 1530 C CA . VAL A 1 191 ? -0.984 17.042 4.833 1.00 65.44 191 VAL A CA 1
ATOM 1531 C C . VAL A 1 191 ? -1.485 16.528 3.495 1.00 65.44 191 VAL A C 1
ATOM 1533 O O . VAL A 1 191 ? -1.645 17.300 2.546 1.00 65.44 191 VAL A O 1
ATOM 1536 N N . ASP A 1 192 ? -1.762 15.229 3.435 1.00 64.62 192 ASP A N 1
ATOM 1537 C CA . ASP A 1 192 ? -2.364 14.584 2.275 1.00 64.62 192 ASP A CA 1
ATOM 1538 C C . ASP A 1 192 ? -3.798 14.174 2.604 1.00 64.62 192 ASP A C 1
ATOM 1540 O O . ASP A 1 192 ? -4.053 13.225 3.347 1.00 64.62 192 ASP A O 1
ATOM 1544 N N . GLY A 1 193 ? -4.741 14.949 2.072 1.00 64.88 193 GLY A N 1
ATOM 1545 C CA . GLY A 1 193 ? -6.175 14.742 2.249 1.00 64.88 193 GLY A CA 1
ATOM 1546 C C . GLY A 1 193 ? -6.875 14.214 1.004 1.00 64.88 193 GLY A C 1
ATOM 1547 O O . GLY A 1 193 ? -8.102 14.264 0.961 1.00 64.88 193 GLY A O 1
ATOM 1548 N N . ARG A 1 194 ? -6.139 13.736 -0.011 1.00 65.00 194 ARG A N 1
ATOM 1549 C CA . ARG A 1 194 ? -6.708 13.344 -1.317 1.00 65.00 194 ARG A CA 1
ATOM 1550 C C . ARG A 1 194 ? -7.785 12.276 -1.216 1.00 65.00 194 ARG A C 1
ATOM 1552 O O . ARG A 1 194 ? -8.732 12.274 -1.993 1.00 65.00 194 ARG A O 1
ATOM 1559 N N . PHE A 1 195 ? -7.661 11.402 -0.225 1.00 64.75 195 PHE A N 1
ATOM 1560 C CA . PHE A 1 195 ? -8.578 10.290 0.007 1.00 64.75 195 PHE A CA 1
ATOM 1561 C C . PHE A 1 195 ? -9.532 10.535 1.165 1.00 64.75 195 PHE A C 1
ATOM 1563 O O . PHE A 1 195 ? -10.196 9.595 1.595 1.00 64.75 195 PHE A O 1
ATOM 1570 N N . PHE A 1 196 ? -9.596 11.760 1.691 1.00 72.69 196 PHE A N 1
ATOM 1571 C CA . PHE A 1 196 ? -10.507 12.127 2.764 1.00 72.69 196 PHE A CA 1
ATOM 1572 C C . PHE A 1 196 ? -11.689 12.930 2.206 1.00 72.69 196 PHE A C 1
ATOM 1574 O O . PHE A 1 196 ? -11.492 13.872 1.435 1.00 72.69 196 PHE A O 1
ATOM 1581 N N . PRO A 1 197 ? -12.934 12.617 2.593 1.00 66.50 197 PRO A N 1
ATOM 1582 C CA . PRO A 1 197 ? -14.088 13.271 2.010 1.00 66.50 197 PRO A CA 1
ATOM 1583 C C . PRO A 1 197 ? -14.179 14.713 2.498 1.00 66.50 197 PRO A C 1
ATOM 1585 O O . PRO A 1 197 ? -14.094 15.017 3.689 1.00 66.50 197 PRO A O 1
ATOM 1588 N N . LYS A 1 198 ? -14.422 15.620 1.553 1.00 67.06 198 LYS A N 1
ATOM 1589 C CA . LYS A 1 198 ? -14.574 17.059 1.822 1.00 67.06 198 LYS A CA 1
ATOM 1590 C C . LYS A 1 198 ? -15.893 17.396 2.509 1.00 67.06 198 LYS A C 1
ATOM 1592 O O . LYS A 1 198 ? -16.044 18.488 3.059 1.00 67.06 198 LYS A O 1
ATOM 1597 N N . ARG A 1 199 ? -16.865 16.484 2.453 1.00 65.31 199 ARG A N 1
ATOM 1598 C CA . ARG A 1 199 ? -18.148 16.583 3.143 1.00 65.31 199 ARG A CA 1
ATOM 1599 C C . ARG A 1 199 ? -18.467 15.269 3.823 1.00 65.31 199 ARG A C 1
ATOM 1601 O O . ARG A 1 199 ? -18.328 14.218 3.211 1.00 65.31 199 ARG A O 1
ATOM 1608 N N . ILE A 1 200 ? -18.956 15.338 5.052 1.00 64.44 200 ILE A N 1
ATOM 1609 C CA . ILE A 1 200 ? -19.524 14.178 5.733 1.00 64.44 200 ILE A CA 1
ATOM 1610 C C . ILE A 1 200 ? -20.858 14.605 6.332 1.00 64.44 200 ILE A C 1
ATOM 1612 O O . ILE A 1 200 ? -20.926 15.632 7.008 1.00 64.44 200 ILE A O 1
ATOM 1616 N N . ASN A 1 201 ? -21.921 13.848 6.043 1.00 61.81 201 ASN A N 1
ATOM 1617 C CA . ASN A 1 201 ? -23.298 14.201 6.406 1.00 61.81 201 ASN A CA 1
ATOM 1618 C C . ASN A 1 201 ? -23.635 15.651 6.008 1.00 61.81 201 ASN A C 1
ATOM 1620 O O . ASN A 1 201 ? -24.051 16.451 6.842 1.00 61.81 201 ASN A O 1
ATOM 1624 N N . GLU A 1 202 ? -23.336 16.005 4.752 1.00 62.75 202 GLU A N 1
ATOM 1625 C CA . GLU A 1 202 ? -23.555 17.332 4.142 1.00 62.75 202 GLU A CA 1
ATOM 1626 C C . GLU A 1 202 ? -22.737 18.497 4.735 1.00 62.75 202 GLU A C 1
ATOM 1628 O O . GLU A 1 202 ? -22.686 19.579 4.147 1.00 62.75 202 GLU A O 1
ATOM 1633 N N . LYS A 1 203 ? -22.006 18.284 5.835 1.00 64.94 203 LYS A N 1
ATOM 1634 C CA . LYS A 1 203 ? -21.143 19.298 6.453 1.00 64.94 203 LYS A CA 1
ATOM 1635 C C . LYS A 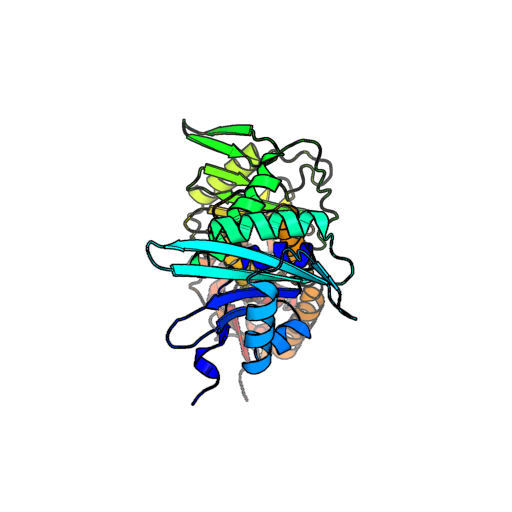1 203 ? -19.758 19.299 5.817 1.00 64.94 203 LYS A C 1
ATOM 1637 O O . LYS A 1 203 ? -19.123 18.252 5.713 1.00 64.94 203 LYS A O 1
ATOM 1642 N N . LYS A 1 204 ? -19.264 20.483 5.438 1.00 71.38 204 LYS A N 1
ATOM 1643 C CA . LYS A 1 204 ? -17.895 20.668 4.930 1.00 71.38 204 LYS A CA 1
ATOM 1644 C C . LYS A 1 204 ? -16.870 20.346 6.024 1.00 71.38 204 LYS A C 1
ATOM 1646 O O . LYS A 1 204 ? -16.976 20.846 7.144 1.00 71.38 204 LYS A O 1
ATOM 1651 N N . VAL A 1 205 ? -15.876 19.535 5.681 1.00 69.94 205 VAL A N 1
ATOM 1652 C CA . VAL A 1 205 ? -14.721 19.239 6.530 1.00 69.94 205 VAL A CA 1
ATOM 1653 C C . VAL A 1 205 ? -13.671 20.324 6.307 1.00 69.94 205 VAL A C 1
ATOM 1655 O O . VAL A 1 205 ? -13.214 20.541 5.188 1.00 69.94 205 VAL A O 1
ATOM 1658 N N . ASP A 1 206 ? -13.298 21.020 7.379 1.00 72.31 206 ASP A N 1
ATOM 1659 C CA . ASP A 1 206 ? -12.168 21.948 7.379 1.00 72.31 206 ASP A CA 1
ATOM 1660 C C . ASP A 1 206 ? -10.920 21.208 7.870 1.00 72.31 206 ASP A C 1
ATOM 1662 O O . ASP A 1 206 ? -10.759 20.968 9.069 1.00 72.31 206 ASP A O 1
ATOM 1666 N N . PHE A 1 207 ? -10.040 20.848 6.935 1.00 69.56 207 PHE A N 1
ATOM 1667 C CA . PHE A 1 207 ? -8.797 20.137 7.229 1.00 69.56 207 PHE A CA 1
ATOM 1668 C C . PHE A 1 207 ? -7.887 20.899 8.194 1.00 69.56 207 PHE A C 1
ATOM 1670 O O . PHE A 1 207 ? -7.259 20.275 9.043 1.00 69.56 207 PHE A O 1
ATOM 1677 N N . ARG A 1 208 ? -7.841 22.238 8.132 1.00 67.81 208 ARG A N 1
ATOM 1678 C CA . ARG A 1 208 ? -7.004 23.027 9.051 1.00 67.81 208 ARG A CA 1
ATOM 1679 C C . ARG A 1 208 ? -7.536 22.933 10.475 1.00 67.81 208 ARG A C 1
ATOM 1681 O O . ARG A 1 208 ? -6.768 22.703 11.407 1.00 67.81 208 ARG A O 1
ATOM 1688 N N . ALA A 1 209 ? -8.849 23.078 10.642 1.00 70.62 209 ALA A N 1
ATOM 1689 C CA . ALA A 1 209 ? -9.491 22.934 11.945 1.00 70.62 209 ALA A CA 1
ATOM 1690 C C . ALA A 1 209 ? -9.375 21.502 12.493 1.00 70.62 209 ALA A C 1
ATOM 1692 O O . ALA A 1 209 ? -9.218 21.321 13.699 1.00 70.62 209 ALA A O 1
ATOM 1693 N N . LEU A 1 210 ? -9.435 20.498 11.616 1.00 72.06 210 LEU A N 1
ATOM 1694 C CA . LEU A 1 210 ? -9.318 19.087 11.969 1.00 72.06 210 LEU A CA 1
ATOM 1695 C C . LEU A 1 210 ? -7.902 18.719 12.430 1.00 72.06 210 LEU A C 1
ATOM 1697 O O . LEU A 1 210 ? -7.748 18.138 13.498 1.00 72.06 210 LEU A O 1
ATOM 1701 N N . VAL A 1 211 ? -6.869 19.128 11.688 1.00 72.69 211 VAL A N 1
ATOM 1702 C CA . VAL A 1 211 ? -5.463 18.936 12.086 1.00 72.69 211 VAL A CA 1
ATOM 1703 C C . VAL A 1 211 ? -5.182 19.637 13.417 1.00 72.69 211 VAL A C 1
ATOM 1705 O O . VAL A 1 211 ? -4.603 19.040 14.321 1.00 72.69 211 VAL A O 1
ATOM 1708 N N . LYS A 1 212 ? -5.664 20.877 13.585 1.00 72.06 212 LYS A N 1
ATOM 1709 C CA . LYS A 1 212 ? -5.524 21.611 14.850 1.00 72.06 212 LYS A CA 1
ATOM 1710 C C . LYS A 1 212 ? -6.183 20.873 16.019 1.00 72.06 212 LYS A C 1
ATOM 1712 O O . LYS A 1 212 ? -5.595 20.813 17.090 1.00 72.06 212 LYS A O 1
ATOM 1717 N N . PHE A 1 213 ? -7.373 20.308 15.814 1.00 73.44 213 PHE A N 1
ATOM 1718 C CA . PHE A 1 213 ? -8.074 19.525 16.833 1.00 73.44 213 PHE A CA 1
ATOM 1719 C C . PHE A 1 213 ? -7.265 18.297 17.272 1.00 73.44 213 PHE A C 1
ATOM 1721 O O . PHE A 1 213 ? -7.116 18.070 18.468 1.00 73.44 213 PHE A O 1
ATOM 1728 N N . ILE A 1 214 ? -6.698 17.545 16.325 1.00 69.94 214 ILE A N 1
ATOM 1729 C CA . ILE A 1 214 ? -5.872 16.363 16.619 1.00 69.94 214 ILE A CA 1
ATOM 1730 C C . ILE A 1 214 ? -4.633 16.752 17.424 1.00 69.94 214 ILE A C 1
ATOM 1732 O O . ILE A 1 214 ? -4.328 16.107 18.421 1.00 69.94 214 ILE A O 1
ATOM 1736 N N . ASP A 1 215 ? -3.954 17.828 17.034 1.00 68.44 215 ASP A N 1
ATOM 1737 C CA . ASP A 1 215 ? -2.762 18.298 17.740 1.00 68.44 215 ASP A CA 1
ATOM 1738 C C . ASP A 1 215 ? -3.072 18.778 19.159 1.00 68.44 215 ASP A C 1
ATOM 1740 O O . ASP A 1 215 ? -2.307 18.509 20.083 1.00 68.44 215 ASP A O 1
ATOM 1744 N N . THR A 1 216 ? -4.203 19.461 19.353 1.00 69.19 216 THR A N 1
ATOM 1745 C CA . THR A 1 216 ? -4.678 19.822 20.692 1.00 69.19 216 THR A CA 1
ATOM 1746 C C . THR A 1 216 ? -4.897 18.566 21.535 1.00 69.19 216 THR A C 1
ATOM 1748 O O . THR A 1 216 ? -4.360 18.480 22.633 1.00 69.19 216 THR A O 1
ATOM 1751 N N . GLN A 1 217 ? -5.586 17.554 20.999 1.00 67.19 217 GLN A N 1
ATOM 1752 C CA . GLN A 1 217 ? -5.832 16.298 21.716 1.00 67.19 217 GLN A CA 1
ATOM 1753 C C . GLN A 1 217 ? -4.539 15.518 22.001 1.00 67.19 217 GLN A C 1
ATOM 1755 O O . GLN A 1 217 ? -4.386 14.971 23.087 1.00 67.19 217 GLN A O 1
ATOM 1760 N N . LYS A 1 218 ? -3.576 15.511 21.072 1.00 65.12 218 LYS A N 1
ATOM 1761 C CA . LYS A 1 218 ? -2.246 14.914 21.268 1.00 65.12 218 LYS A CA 1
ATOM 1762 C C . LYS A 1 218 ? -1.499 15.556 22.438 1.00 65.12 218 LYS A C 1
ATOM 1764 O O . LYS A 1 218 ? -0.929 14.838 23.254 1.00 65.12 218 LYS A O 1
ATOM 1769 N N . ASN A 1 219 ? -1.511 16.886 22.509 1.00 62.06 219 ASN A N 1
ATOM 1770 C CA . ASN A 1 219 ? -0.791 17.641 23.534 1.00 62.06 219 ASN A CA 1
ATOM 1771 C C . ASN A 1 219 ? -1.479 17.584 24.904 1.00 62.06 219 ASN A C 1
ATOM 1773 O O . ASN A 1 219 ? -0.796 17.574 25.921 1.00 62.06 219 ASN A O 1
ATOM 1777 N N . GLU A 1 220 ? -2.811 17.552 24.940 1.00 58.25 220 GLU A N 1
ATOM 1778 C CA . GLU A 1 220 ? -3.584 17.528 26.189 1.00 58.25 220 GLU A CA 1
ATOM 1779 C C . GLU A 1 220 ? -3.681 16.127 26.812 1.00 58.25 220 GLU A C 1
ATOM 1781 O O . GLU A 1 220 ? -3.790 16.017 28.030 1.00 58.25 220 GLU A O 1
ATOM 1786 N N . ALA A 1 221 ? -3.635 15.059 26.006 1.00 52.00 221 ALA A N 1
ATOM 1787 C CA . ALA A 1 221 ? -3.866 13.686 26.469 1.00 52.00 221 ALA A CA 1
ATOM 1788 C C . ALA A 1 221 ? -2.602 12.802 26.546 1.00 52.00 221 ALA A C 1
ATOM 1790 O O . ALA A 1 221 ? -2.743 11.588 26.685 1.00 52.00 221 ALA A O 1
ATOM 1791 N N . GLU A 1 222 ? -1.392 13.379 26.446 1.00 56.12 222 GLU A N 1
ATOM 1792 C CA . GLU A 1 222 ? -0.094 12.664 26.484 1.00 56.12 222 GLU A CA 1
ATOM 1793 C C . GLU A 1 222 ? -0.078 11.375 25.635 1.00 56.12 222 GLU A C 1
ATOM 1795 O O . GLU A 1 222 ? 0.383 10.316 26.060 1.00 56.12 222 GLU A O 1
ATOM 1800 N N . LEU A 1 223 ? -0.634 11.443 24.425 1.00 57.59 223 LEU A N 1
ATOM 1801 C CA . LEU A 1 223 ? -0.831 10.259 23.593 1.00 57.59 223 LEU A CA 1
ATOM 1802 C C . LEU A 1 223 ? 0.514 9.696 23.103 1.00 57.59 223 LEU A C 1
ATOM 1804 O O . LEU A 1 223 ? 1.277 10.389 22.424 1.00 57.59 223 LEU A O 1
ATOM 1808 N N . SER A 1 224 ? 0.785 8.427 23.428 1.00 59.38 224 SER A N 1
ATOM 1809 C CA . SER A 1 224 ? 2.011 7.716 23.053 1.00 59.38 224 SER A CA 1
ATOM 1810 C C . SER A 1 224 ? 2.082 7.468 21.545 1.00 59.38 224 SER A C 1
ATOM 1812 O O . SER A 1 224 ? 1.098 7.082 20.909 1.00 59.38 224 SER A O 1
ATOM 1814 N N . PHE A 1 225 ? 3.279 7.602 20.973 1.00 65.94 225 PHE A N 1
ATOM 1815 C CA . PHE A 1 225 ? 3.556 7.073 19.639 1.00 65.94 225 PHE A CA 1
ATOM 1816 C C . PHE A 1 225 ? 3.393 5.543 19.612 1.00 65.94 225 PHE A C 1
ATOM 1818 O O . PHE A 1 225 ? 3.674 4.864 20.600 1.00 65.94 225 PHE A O 1
ATOM 1825 N N . GLY A 1 226 ? 2.938 5.001 18.481 1.00 61.19 226 GLY A N 1
ATOM 1826 C CA . GLY A 1 226 ? 2.643 3.575 18.298 1.00 61.19 226 GLY A CA 1
ATOM 1827 C C . GLY A 1 226 ? 1.229 3.157 18.718 1.00 61.19 226 GLY A C 1
ATOM 1828 O O . GLY A 1 226 ? 0.875 1.980 18.612 1.00 61.19 226 GLY A O 1
ATOM 1829 N N . GLU A 1 227 ? 0.404 4.098 19.189 1.00 60.94 227 GLU A N 1
ATOM 1830 C CA . GLU A 1 227 ? -0.973 3.824 19.596 1.00 60.94 227 GLU A CA 1
ATOM 1831 C C . GLU A 1 227 ? -1.998 4.210 18.519 1.00 60.94 227 GLU A C 1
ATOM 1833 O O . GLU A 1 227 ? -1.917 5.259 17.873 1.00 60.94 227 GLU A O 1
ATOM 1838 N N . LEU A 1 228 ? -3.014 3.351 18.373 1.00 62.25 228 LEU A N 1
ATOM 1839 C CA . LEU A 1 228 ? -4.233 3.627 17.620 1.00 62.25 228 LEU A CA 1
ATOM 1840 C C . LEU A 1 228 ? -5.292 4.211 18.563 1.00 62.25 228 LEU A C 1
ATOM 1842 O O . LEU A 1 228 ? -5.759 3.553 19.494 1.00 62.25 228 LEU A O 1
ATOM 1846 N N . ILE A 1 229 ? -5.689 5.447 18.298 1.00 66.25 229 ILE A N 1
ATOM 1847 C CA . ILE A 1 229 ? -6.532 6.282 19.153 1.00 66.25 229 ILE A CA 1
ATOM 1848 C C . ILE A 1 229 ? -7.867 6.521 18.461 1.00 66.25 229 ILE A C 1
ATOM 1850 O O . ILE A 1 229 ? -7.952 6.579 17.239 1.00 66.25 229 ILE A O 1
ATOM 1854 N N . THR A 1 230 ? -8.939 6.643 19.241 1.00 65.69 230 THR A N 1
ATOM 1855 C CA . THR A 1 230 ? -10.261 7.010 18.721 1.00 65.69 230 THR A CA 1
ATOM 1856 C C . THR A 1 230 ? -10.638 8.394 19.240 1.00 65.69 230 THR A C 1
ATOM 1858 O O . THR A 1 230 ? -10.705 8.582 20.451 1.00 65.69 230 THR A O 1
ATOM 1861 N N . LEU A 1 231 ? -10.890 9.348 18.342 1.00 66.38 231 LEU A N 1
ATOM 1862 C CA . LEU A 1 231 ? -11.368 10.696 18.669 1.00 66.38 231 LEU A CA 1
ATOM 1863 C C . LEU A 1 231 ? -12.744 10.946 18.054 1.00 66.38 231 LEU A C 1
ATOM 1865 O O . LEU A 1 231 ? -13.074 10.394 17.008 1.00 66.38 231 LEU A O 1
ATOM 1869 N N . TYR A 1 232 ? -13.530 11.831 18.667 1.00 63.03 232 TYR A N 1
ATOM 1870 C CA . TYR A 1 232 ? -14.811 12.264 18.114 1.00 63.03 232 TYR A CA 1
ATOM 1871 C C . TYR A 1 232 ? -14.746 13.735 17.695 1.00 63.03 232 TYR A C 1
ATOM 1873 O O . TYR A 1 232 ? -14.522 14.614 18.522 1.00 63.03 232 TYR A O 1
ATOM 1881 N N . TYR A 1 233 ? -14.975 14.017 16.410 1.00 65.31 233 TYR A N 1
ATOM 1882 C CA . TYR A 1 233 ? -14.979 15.377 15.863 1.00 65.31 233 TYR A CA 1
ATOM 1883 C C . TYR A 1 233 ? -16.285 15.659 15.123 1.00 65.31 233 TYR A C 1
ATOM 1885 O O . TYR A 1 233 ? -16.562 15.067 14.083 1.00 65.31 233 TYR A O 1
ATOM 1893 N N . LYS A 1 234 ? -17.106 16.579 15.648 1.00 63.16 234 LYS A N 1
ATOM 1894 C CA . LYS A 1 234 ? -18.373 17.021 15.022 1.00 63.16 234 LYS A CA 1
ATOM 1895 C C . LYS A 1 234 ? -19.301 15.865 14.587 1.00 63.16 234 LYS A C 1
ATOM 1897 O O . LYS A 1 234 ? -19.949 15.946 13.545 1.00 63.16 234 LYS A O 1
ATOM 1902 N N . GLY A 1 235 ? -19.381 14.806 15.397 1.00 57.19 235 GLY A N 1
ATOM 1903 C CA . GLY A 1 235 ? -20.204 13.618 15.124 1.00 57.19 235 GLY A CA 1
ATOM 1904 C C . GLY A 1 235 ? -19.524 12.546 14.263 1.00 57.19 235 GLY A C 1
ATOM 1905 O O . GLY A 1 235 ? -20.169 11.568 13.898 1.00 57.19 235 GLY A O 1
ATOM 1906 N N . LEU A 1 236 ? -18.239 12.716 13.948 1.00 62.44 236 LEU A N 1
ATOM 1907 C CA . LEU A 1 236 ? -17.403 11.727 13.272 1.00 62.44 236 LEU A CA 1
ATOM 1908 C C . LEU A 1 236 ? -16.554 10.990 14.289 1.00 62.44 236 LEU A C 1
ATOM 1910 O O . LEU A 1 236 ? -15.897 11.627 15.106 1.00 62.44 236 LEU A O 1
ATOM 1914 N N . GLU A 1 237 ? -16.529 9.668 14.197 1.00 67.31 237 GLU A N 1
ATOM 1915 C CA . GLU A 1 237 ? -15.522 8.857 14.869 1.00 67.31 237 GLU A CA 1
ATOM 1916 C C . GLU A 1 237 ? -14.281 8.786 13.969 1.00 67.31 237 GLU A C 1
ATOM 1918 O O . GLU A 1 237 ? -14.357 8.410 12.796 1.00 67.31 237 GLU A O 1
ATOM 1923 N N . LEU A 1 238 ? -13.149 9.212 14.516 1.00 70.38 238 LEU A N 1
ATOM 1924 C CA . LEU A 1 238 ? -11.850 9.261 13.864 1.00 70.38 238 LEU A CA 1
ATOM 1925 C C . LEU A 1 238 ? -10.947 8.220 14.514 1.00 70.38 238 LEU A C 1
ATOM 1927 O O . LEU A 1 238 ? -10.725 8.268 15.721 1.00 70.38 238 LEU A O 1
ATOM 1931 N N . LEU A 1 239 ? -10.407 7.308 13.718 1.00 70.50 239 LEU A N 1
ATOM 1932 C CA . LEU A 1 239 ? -9.321 6.425 14.125 1.00 70.50 239 LEU A CA 1
ATOM 1933 C C . LEU A 1 239 ? -8.006 7.083 13.734 1.00 70.50 239 LEU A C 1
ATOM 1935 O O . LEU A 1 239 ? -7.830 7.445 12.575 1.00 70.50 239 LEU A O 1
ATOM 1939 N N . ILE A 1 240 ? -7.108 7.267 14.693 1.00 72.31 240 ILE A N 1
ATOM 1940 C CA . ILE A 1 240 ? -5.852 7.986 14.510 1.00 72.31 240 ILE A CA 1
ATOM 1941 C C . ILE A 1 240 ? -4.715 7.096 14.959 1.00 72.31 240 ILE A C 1
ATOM 1943 O O . ILE A 1 240 ? -4.627 6.759 16.133 1.00 72.31 240 ILE A O 1
ATOM 1947 N N . TYR A 1 241 ? -3.843 6.735 14.034 1.00 73.19 241 TYR A N 1
ATOM 1948 C CA . TYR A 1 241 ? -2.576 6.111 14.364 1.00 73.19 241 TYR A CA 1
ATOM 1949 C C . TYR A 1 241 ? -1.507 7.196 14.483 1.00 73.19 241 TYR A C 1
ATOM 1951 O O . TYR A 1 241 ? -1.274 7.931 13.518 1.00 73.19 241 TYR A O 1
ATOM 1959 N N . LEU A 1 242 ? -0.885 7.316 15.658 1.00 68.69 242 LEU A N 1
ATOM 1960 C CA . LEU A 1 242 ? 0.225 8.242 15.884 1.00 68.69 242 LEU A CA 1
ATOM 1961 C C . LEU A 1 242 ? 1.553 7.515 15.703 1.00 68.69 242 LEU A C 1
ATOM 1963 O O . LEU A 1 242 ? 1.859 6.575 16.431 1.00 68.69 242 LEU A O 1
ATOM 1967 N N . HIS A 1 243 ? 2.376 8.001 14.782 1.00 68.56 243 HIS A N 1
ATOM 1968 C CA . HIS A 1 243 ? 3.727 7.507 14.560 1.00 68.56 243 HIS A CA 1
ATOM 1969 C C . HIS A 1 243 ? 4.757 8.577 14.927 1.00 68.56 243 HIS A C 1
ATOM 1971 O O . HIS A 1 243 ? 4.444 9.768 14.964 1.00 68.56 243 HIS A O 1
ATOM 1977 N N . ASN A 1 244 ? 6.006 8.168 15.146 1.00 65.38 244 ASN A N 1
ATOM 1978 C CA . ASN A 1 244 ? 7.096 9.064 15.551 1.00 65.38 244 ASN A CA 1
ATOM 1979 C C . ASN A 1 244 ? 7.281 10.271 14.609 1.00 65.38 244 ASN A C 1
ATOM 1981 O O . ASN A 1 244 ? 7.706 11.337 15.042 1.00 65.38 244 ASN A O 1
ATOM 1985 N N . SER A 1 245 ? 6.943 10.110 13.331 1.00 62.56 245 SER A N 1
ATOM 1986 C CA . SER A 1 245 ? 7.134 11.094 12.257 1.00 62.56 245 SER A CA 1
ATOM 1987 C C . SER A 1 245 ? 5.836 11.716 11.718 1.00 62.56 245 SER A C 1
ATOM 1989 O O . SER A 1 245 ? 5.891 12.614 10.879 1.00 62.56 245 SER A O 1
ATOM 1991 N N . GLY A 1 246 ? 4.657 11.289 12.184 1.00 69.50 246 GLY A N 1
ATOM 1992 C CA . GLY A 1 246 ? 3.387 11.722 11.592 1.00 69.50 246 GLY A CA 1
ATOM 1993 C C . GLY A 1 246 ? 2.138 11.106 12.229 1.00 69.50 246 GLY A C 1
ATOM 1994 O O . GLY A 1 246 ? 2.190 10.512 13.305 1.00 69.50 246 GLY A O 1
ATOM 1995 N N . ALA A 1 247 ? 0.997 11.250 11.560 1.00 67.88 247 ALA A N 1
ATOM 1996 C CA . ALA A 1 247 ? -0.269 10.639 11.947 1.00 67.88 247 ALA A CA 1
ATOM 1997 C C . ALA A 1 247 ? -1.088 10.216 10.719 1.00 67.88 247 ALA A C 1
ATOM 1999 O O . ALA A 1 247 ? -1.172 10.958 9.740 1.00 67.88 247 ALA A O 1
ATOM 2000 N N . ILE A 1 248 ? -1.706 9.032 10.766 1.00 67.88 248 ILE A N 1
ATOM 2001 C CA . ILE A 1 248 ? -2.770 8.648 9.827 1.00 67.88 248 ILE A CA 1
ATOM 2002 C C . ILE A 1 248 ? -4.089 8.751 10.558 1.00 67.88 248 ILE A C 1
ATOM 2004 O O . ILE A 1 248 ? -4.248 8.206 11.647 1.00 67.88 248 ILE A O 1
ATOM 2008 N N . MET A 1 249 ? -5.052 9.402 9.924 1.00 69.88 249 MET A N 1
ATOM 2009 C CA . MET A 1 249 ? -6.408 9.531 10.417 1.00 69.88 249 MET A CA 1
ATOM 2010 C C . MET A 1 249 ? -7.394 8.927 9.430 1.00 69.88 249 MET A C 1
ATOM 2012 O O . MET A 1 249 ? -7.303 9.124 8.219 1.00 69.88 249 MET A O 1
ATOM 2016 N N . VAL A 1 250 ? -8.402 8.255 9.975 1.00 69.00 250 VAL A N 1
ATOM 2017 C CA . VAL A 1 250 ? -9.479 7.641 9.209 1.00 69.00 250 VAL A CA 1
ATOM 2018 C C . VAL A 1 250 ? -10.814 7.987 9.821 1.00 69.00 250 VAL A C 1
ATOM 2020 O O . VAL A 1 250 ? -11.063 7.715 10.991 1.00 69.00 250 VAL A O 1
ATOM 2023 N N . GLY A 1 251 ? -11.695 8.582 9.023 1.00 64.31 251 GLY A N 1
ATOM 2024 C CA . GLY A 1 251 ? -13.082 8.770 9.431 1.00 64.31 251 GLY A CA 1
ATOM 2025 C C . GLY A 1 251 ? -13.822 7.451 9.264 1.00 64.31 251 GLY A C 1
ATOM 2026 O O . GLY A 1 251 ? -13.760 6.864 8.189 1.00 64.31 251 GLY A O 1
ATOM 2027 N N . THR A 1 252 ? -14.532 6.962 10.274 1.00 63.53 252 THR A N 1
ATOM 2028 C CA . THR A 1 252 ? -15.316 5.724 10.138 1.00 63.53 252 THR A CA 1
ATOM 2029 C C . THR A 1 252 ? -16.721 6.038 9.605 1.00 63.53 252 THR A C 1
ATOM 2031 O O . THR A 1 252 ? -17.356 7.011 10.012 1.00 63.53 252 THR A O 1
ATOM 2034 N N . LYS A 1 253 ? -17.240 5.224 8.667 1.00 60.03 253 LYS A N 1
ATOM 2035 C CA . LYS A 1 253 ? -18.605 5.395 8.107 1.00 60.03 253 LYS A CA 1
ATOM 2036 C C . LYS A 1 253 ? -19.728 5.060 9.092 1.00 60.03 253 LYS A C 1
ATOM 2038 O O . LYS A 1 253 ? -20.879 5.430 8.884 1.00 60.03 253 LYS A O 1
ATOM 2043 N N . LYS A 1 254 ? -19.415 4.304 10.143 1.00 54.28 254 LYS A N 1
ATOM 2044 C CA . LYS A 1 254 ? -20.321 3.935 11.238 1.00 54.28 254 LYS A CA 1
ATOM 2045 C C . LYS A 1 254 ? -19.520 3.968 12.530 1.00 54.28 254 LYS A C 1
ATOM 2047 O O . LYS A 1 254 ? -18.358 3.577 12.489 1.00 54.28 254 LYS A O 1
ATOM 2052 N N . MET A 1 255 ? -20.161 4.320 13.649 1.00 45.84 255 MET A N 1
ATOM 2053 C CA . MET A 1 255 ? -19.590 4.073 14.975 1.00 45.84 255 MET A CA 1
ATOM 2054 C C . MET A 1 255 ? -19.294 2.579 15.099 1.00 45.84 255 MET A C 1
ATOM 2056 O O . MET A 1 255 ? -20.206 1.759 15.235 1.00 45.84 255 MET A O 1
ATOM 2060 N N . ARG A 1 256 ? -18.025 2.202 14.979 1.00 51.50 256 ARG A N 1
ATOM 2061 C CA . ARG A 1 256 ? -17.591 0.808 15.041 1.00 51.50 256 ARG A CA 1
ATOM 2062 C C . ARG A 1 256 ? -16.885 0.607 16.364 1.00 51.50 256 ARG A C 1
ATOM 2064 O O . ARG A 1 256 ? -15.699 0.313 16.422 1.00 51.50 256 ARG A O 1
ATOM 2071 N N . SER A 1 257 ? -17.673 0.655 17.435 1.00 40.72 257 SER A N 1
ATOM 2072 C CA . SER A 1 257 ? -17.256 0.367 18.817 1.00 40.72 257 SER A CA 1
ATOM 2073 C C . SER A 1 257 ? -16.656 -1.035 19.040 1.00 40.72 257 SER A C 1
ATOM 2075 O O . SER A 1 257 ? -16.284 -1.378 20.160 1.00 40.72 257 SER A O 1
ATOM 2077 N N . ARG A 1 258 ? -16.576 -1.848 17.980 1.00 43.66 258 ARG A N 1
ATOM 2078 C CA . ARG A 1 258 ? -16.381 -3.299 17.949 1.00 43.66 258 ARG A CA 1
ATOM 2079 C C . ARG A 1 258 ? -15.424 -3.711 16.816 1.00 43.66 258 ARG A C 1
ATOM 2081 O O . ARG A 1 258 ? -15.629 -4.710 16.144 1.00 43.66 258 ARG A O 1
ATOM 2088 N N . ILE A 1 259 ? -14.429 -2.888 16.516 1.00 49.12 259 ILE A N 1
ATOM 2089 C CA . ILE A 1 259 ? -13.327 -3.245 15.615 1.00 49.12 259 ILE A CA 1
ATOM 2090 C C . ILE A 1 259 ? -12.296 -4.064 16.400 1.00 49.12 259 ILE A C 1
ATOM 2092 O O . ILE A 1 259 ? -12.022 -3.729 17.543 1.00 49.12 259 ILE A O 1
ATOM 2096 N N . ASN A 1 260 ? -11.694 -5.095 15.800 1.00 50.09 260 ASN A N 1
ATOM 2097 C CA . ASN A 1 260 ? -10.485 -5.712 16.352 1.00 50.09 260 ASN A CA 1
ATOM 2098 C C . ASN A 1 260 ? -9.291 -4.776 16.082 1.00 50.09 260 ASN A C 1
ATOM 2100 O O . ASN A 1 260 ? -8.729 -4.771 14.983 1.00 50.09 260 ASN A O 1
ATOM 2104 N N . TYR A 1 261 ? -8.945 -3.948 17.069 1.00 51.88 261 TYR A N 1
ATOM 2105 C CA . TYR A 1 261 ? -7.904 -2.931 16.956 1.00 51.88 261 TYR A CA 1
ATOM 2106 C C . TYR A 1 261 ? -6.518 -3.548 16.760 1.00 51.88 261 TYR A C 1
ATOM 2108 O O . TYR A 1 261 ? -5.685 -2.879 16.172 1.00 51.88 261 TYR A O 1
ATOM 2116 N N . ASN A 1 262 ? -6.264 -4.807 17.142 1.00 49.75 262 ASN A N 1
ATOM 2117 C CA . ASN A 1 262 ? -4.974 -5.464 16.875 1.00 49.75 262 ASN A CA 1
ATOM 2118 C C . ASN A 1 262 ? -4.727 -5.685 15.384 1.00 49.75 262 ASN A C 1
ATOM 2120 O O . ASN A 1 262 ? -3.632 -5.424 14.886 1.00 49.75 262 ASN A O 1
ATOM 2124 N N . PHE A 1 263 ? -5.752 -6.143 14.664 1.00 52.88 263 PHE A N 1
ATOM 2125 C CA . PHE A 1 263 ? -5.639 -6.341 13.223 1.00 52.88 263 PHE A CA 1
ATOM 2126 C C . PHE A 1 263 ? -5.462 -4.988 12.534 1.00 52.88 263 PHE A C 1
ATOM 2128 O O . PHE A 1 263 ? -4.510 -4.794 11.786 1.00 52.88 263 PHE A O 1
ATOM 2135 N N . ILE A 1 264 ? -6.316 -4.020 12.878 1.00 57.00 264 ILE A N 1
ATOM 2136 C CA . ILE A 1 264 ? -6.247 -2.664 12.335 1.00 57.00 264 ILE A CA 1
ATOM 2137 C C . ILE A 1 264 ? -4.890 -2.020 12.636 1.00 57.00 264 ILE A C 1
ATOM 2139 O O . ILE A 1 264 ? -4.236 -1.571 11.708 1.00 57.00 264 ILE A O 1
ATOM 2143 N N . ASN A 1 265 ? -4.407 -2.039 13.876 1.00 56.53 265 ASN A N 1
ATOM 2144 C CA . ASN A 1 265 ? -3.149 -1.393 14.249 1.00 56.53 265 ASN A CA 1
ATOM 2145 C C . ASN A 1 265 ? -1.958 -1.935 13.442 1.00 56.53 265 ASN A C 1
ATOM 2147 O O . ASN A 1 265 ? -1.166 -1.153 12.932 1.00 56.53 265 ASN A O 1
ATOM 2151 N N . LYS A 1 266 ? -1.875 -3.257 13.228 1.00 57.94 266 LYS A N 1
ATOM 2152 C CA . LYS A 1 266 ? -0.819 -3.867 12.401 1.00 57.94 266 LYS A CA 1
ATOM 2153 C C . LYS A 1 266 ? -0.887 -3.419 10.936 1.00 57.94 266 LYS A C 1
ATOM 2155 O O . LYS A 1 266 ? 0.144 -3.131 10.336 1.00 57.94 266 LYS A O 1
ATOM 2160 N N . TRP A 1 267 ? -2.088 -3.349 10.359 1.00 60.03 267 TRP A N 1
ATOM 2161 C CA . TRP A 1 267 ? -2.275 -2.873 8.985 1.00 60.03 267 TRP A CA 1
ATOM 2162 C C . TRP A 1 267 ? -1.988 -1.381 8.843 1.00 60.03 267 TRP A C 1
ATOM 2164 O O . TRP A 1 267 ? -1.331 -0.986 7.886 1.00 60.03 267 TRP A O 1
ATOM 2174 N N . PHE A 1 268 ? -2.445 -0.572 9.800 1.00 63.38 268 PHE A N 1
ATOM 2175 C CA . PHE A 1 268 ? -2.193 0.864 9.839 1.00 63.38 268 PHE A CA 1
ATOM 2176 C C . PHE A 1 268 ? -0.717 1.170 10.009 1.00 63.38 268 PHE A C 1
ATOM 2178 O O . PHE A 1 268 ? -0.222 2.003 9.269 1.00 63.38 268 PHE A O 1
ATOM 2185 N N . PHE A 1 269 ? -0.016 0.475 10.903 1.00 61.47 269 PHE A N 1
ATOM 2186 C CA . PHE A 1 269 ? 1.428 0.601 11.069 1.00 61.47 269 PHE A CA 1
ATOM 2187 C C . PHE A 1 269 ? 2.174 0.276 9.775 1.00 61.47 269 PHE A C 1
ATOM 2189 O O . PHE A 1 269 ? 2.860 1.136 9.236 1.00 61.47 269 PHE A O 1
ATOM 2196 N N . ASN A 1 270 ? 1.946 -0.916 9.212 1.00 58.72 270 ASN A N 1
ATOM 2197 C CA . ASN A 1 270 ? 2.601 -1.329 7.972 1.00 58.72 270 ASN A CA 1
ATOM 2198 C C . ASN A 1 270 ? 2.323 -0.349 6.833 1.00 58.72 270 ASN A C 1
ATOM 2200 O O . ASN A 1 270 ? 3.221 -0.017 6.075 1.00 58.72 270 ASN A O 1
ATOM 2204 N N . PHE A 1 271 ? 1.080 0.112 6.701 1.00 61.09 271 PHE A N 1
ATOM 2205 C CA . PHE A 1 271 ? 0.704 1.065 5.668 1.00 61.09 271 PHE A CA 1
ATOM 2206 C C . PHE A 1 271 ? 1.271 2.466 5.926 1.00 61.09 271 PHE A C 1
ATOM 2208 O O . PHE A 1 271 ? 1.648 3.137 4.975 1.00 61.09 271 PHE A O 1
ATOM 2215 N N . PHE A 1 272 ? 1.348 2.903 7.184 1.00 60.12 272 PHE A N 1
ATOM 2216 C CA . PHE A 1 272 ? 1.914 4.187 7.590 1.00 60.12 272 PHE A CA 1
ATOM 2217 C C . PHE A 1 272 ? 3.408 4.263 7.290 1.00 60.12 272 PHE A C 1
ATOM 2219 O O . PHE A 1 272 ? 3.848 5.220 6.657 1.00 60.12 272 PHE A O 1
ATOM 2226 N N . ASP A 1 273 ? 4.159 3.241 7.693 1.00 56.94 273 ASP A N 1
ATOM 2227 C CA . ASP A 1 273 ? 5.596 3.140 7.440 1.00 56.94 273 ASP A CA 1
ATOM 2228 C C . ASP A 1 273 ? 5.866 3.115 5.937 1.00 56.94 273 ASP A C 1
ATOM 2230 O O . ASP A 1 273 ? 6.625 3.927 5.419 1.00 56.94 273 ASP A O 1
ATOM 2234 N N . VAL A 1 274 ? 5.122 2.272 5.214 1.00 56.25 274 VAL A N 1
ATOM 2235 C CA . VAL A 1 274 ? 5.133 2.206 3.748 1.00 56.25 274 VAL A CA 1
ATOM 2236 C C . VAL A 1 274 ? 4.820 3.574 3.139 1.00 56.25 274 VAL A C 1
ATOM 2238 O O . VAL A 1 274 ? 5.517 4.009 2.234 1.00 56.25 274 VAL A O 1
ATOM 2241 N N . TYR A 1 275 ? 3.811 4.290 3.630 1.00 53.84 275 TYR A N 1
ATOM 2242 C CA . TYR A 1 275 ? 3.411 5.588 3.090 1.00 53.84 275 TYR A CA 1
ATOM 2243 C C . TYR A 1 275 ? 4.436 6.700 3.361 1.00 53.84 275 TYR A C 1
ATOM 2245 O O . TYR A 1 275 ? 4.677 7.526 2.482 1.00 53.84 275 TYR A O 1
ATOM 2253 N N . LEU A 1 276 ? 5.048 6.741 4.548 1.00 52.44 276 LEU A N 1
ATOM 2254 C CA . LEU A 1 276 ? 6.066 7.739 4.888 1.00 52.44 276 LEU A CA 1
ATOM 2255 C C . LEU A 1 276 ? 7.428 7.471 4.234 1.00 52.44 276 LEU A C 1
ATOM 2257 O O . LEU A 1 276 ? 8.132 8.421 3.876 1.00 52.44 276 LEU A O 1
ATOM 2261 N N . ASP A 1 277 ? 7.783 6.200 4.037 1.00 45.97 277 ASP A N 1
ATOM 2262 C CA . ASP A 1 277 ? 9.006 5.801 3.335 1.00 45.97 277 ASP A CA 1
ATOM 2263 C C . ASP A 1 277 ? 8.899 5.998 1.814 1.00 45.97 277 ASP A C 1
ATOM 2265 O O . ASP A 1 277 ? 9.914 6.014 1.111 1.00 45.97 277 ASP A O 1
ATOM 2269 N N . VAL A 1 278 ? 7.697 6.260 1.282 1.00 44.94 278 VAL A N 1
ATOM 2270 C CA . VAL A 1 278 ? 7.522 6.764 -0.087 1.00 44.94 278 VAL A CA 1
ATOM 2271 C C . VAL A 1 278 ? 8.037 8.203 -0.142 1.00 44.94 278 VAL A C 1
ATOM 2273 O O . VAL A 1 278 ? 7.343 9.192 0.093 1.00 44.94 278 VAL A O 1
ATOM 2276 N N . HIS A 1 279 ? 9.318 8.344 -0.464 1.00 37.62 279 HIS A N 1
ATOM 2277 C CA . HIS A 1 279 ? 9.911 9.620 -0.838 1.00 37.62 279 HIS A CA 1
ATOM 2278 C C . HIS A 1 279 ? 9.321 10.087 -2.182 1.00 37.62 279 HIS A C 1
ATOM 2280 O O . HIS A 1 279 ? 9.830 9.748 -3.244 1.00 37.62 279 HIS A O 1
ATOM 2286 N N . GLY A 1 280 ? 8.217 10.841 -2.143 1.00 39.81 280 GLY A N 1
ATOM 2287 C CA . GLY A 1 280 ? 7.588 11.446 -3.322 1.00 39.81 280 GLY A CA 1
ATOM 2288 C C . GLY A 1 280 ? 6.064 11.538 -3.216 1.00 39.81 280 GLY A C 1
ATOM 2289 O O . GLY A 1 280 ? 5.463 10.960 -2.322 1.00 39.81 280 GLY A O 1
ATOM 2290 N N . ILE A 1 281 ? 5.427 12.266 -4.141 1.00 41.19 281 ILE A N 1
ATOM 2291 C CA . ILE A 1 281 ? 3.962 12.460 -4.191 1.00 41.19 281 ILE A CA 1
ATOM 2292 C C . ILE A 1 281 ? 3.275 11.099 -4.394 1.00 41.19 281 ILE A C 1
ATOM 2294 O O . ILE A 1 281 ? 3.423 10.567 -5.489 1.00 41.19 281 ILE A O 1
ATOM 2298 N N . PRO A 1 282 ? 2.518 10.533 -3.437 1.00 46.06 282 PRO A N 1
ATOM 2299 C CA . PRO A 1 282 ? 1.943 9.191 -3.581 1.00 46.06 282 PRO A CA 1
ATOM 2300 C C . PRO A 1 282 ? 1.048 9.081 -4.825 1.00 46.06 282 PRO A C 1
ATOM 2302 O O . PRO A 1 282 ? 0.316 10.018 -5.144 1.00 46.06 282 PRO A O 1
ATOM 2305 N N . GLU A 1 283 ? 1.100 7.957 -5.536 1.00 49.72 283 GLU A N 1
ATOM 2306 C CA . GLU A 1 283 ? 0.308 7.704 -6.747 1.00 49.72 283 GLU A CA 1
ATOM 2307 C C . GLU A 1 283 ? -1.181 7.574 -6.396 1.00 49.72 283 GLU A C 1
ATOM 2309 O O . GLU A 1 283 ? -1.562 6.657 -5.674 1.00 49.72 283 GLU A O 1
ATOM 2314 N N . GLU A 1 284 ? -2.038 8.483 -6.883 1.00 50.62 284 GLU A N 1
ATOM 2315 C CA . GLU A 1 284 ? -3.415 8.590 -6.377 1.00 50.62 284 GLU A CA 1
ATOM 2316 C C . GLU A 1 284 ? -4.206 7.278 -6.524 1.00 50.62 284 GLU A C 1
ATOM 2318 O O . GLU A 1 284 ? -4.874 6.827 -5.597 1.00 50.62 284 GLU A O 1
ATOM 2323 N N . LYS A 1 285 ? -4.062 6.618 -7.677 1.00 50.41 285 LYS A N 1
ATOM 2324 C CA . LYS A 1 285 ? -4.758 5.371 -7.999 1.00 50.41 285 LYS A CA 1
ATOM 2325 C C . LYS A 1 285 ? -4.220 4.172 -7.214 1.00 50.41 285 LYS A C 1
ATOM 2327 O O . LYS A 1 285 ? -5.014 3.458 -6.611 1.00 50.41 285 LYS A O 1
ATOM 2332 N N . GLY A 1 286 ? -2.900 3.987 -7.157 1.00 52.62 286 GLY A N 1
ATOM 2333 C CA . GLY A 1 286 ? -2.278 2.886 -6.410 1.00 52.62 286 GLY A CA 1
ATOM 2334 C C . GLY A 1 286 ? -2.509 2.999 -4.901 1.00 52.62 286 GLY A C 1
ATOM 2335 O O . GLY A 1 286 ? -2.834 2.010 -4.238 1.00 52.62 286 GLY A O 1
ATOM 2336 N N . THR A 1 287 ? -2.449 4.219 -4.360 1.00 57.31 287 THR A N 1
ATOM 2337 C CA . THR A 1 287 ? -2.811 4.475 -2.964 1.00 57.31 287 THR A CA 1
ATOM 2338 C C . THR A 1 287 ? -4.302 4.237 -2.743 1.00 57.31 287 THR A C 1
ATOM 2340 O O . THR A 1 287 ? -4.650 3.534 -1.803 1.00 57.31 287 THR A O 1
ATOM 2343 N N . LEU A 1 288 ? -5.197 4.716 -3.617 1.00 60.47 288 LEU A N 1
ATOM 2344 C CA . LEU A 1 288 ? -6.638 4.456 -3.501 1.00 60.47 288 LEU A CA 1
ATOM 2345 C C . LEU A 1 288 ? -6.981 2.964 -3.582 1.00 60.47 288 LEU A C 1
ATOM 2347 O O . LEU A 1 288 ? -7.848 2.505 -2.847 1.00 60.47 288 LEU A O 1
ATOM 2351 N N . GLU A 1 289 ? -6.335 2.198 -4.457 1.00 56.78 289 GLU A N 1
ATOM 2352 C CA . GLU A 1 289 ? -6.530 0.749 -4.568 1.00 56.78 289 GLU A CA 1
ATOM 2353 C C . GLU A 1 289 ? -6.025 0.012 -3.330 1.00 56.78 289 GLU A C 1
ATOM 2355 O O . GLU A 1 289 ? -6.733 -0.848 -2.808 1.00 56.78 289 GLU A O 1
ATOM 2360 N N . THR A 1 290 ? -4.867 0.409 -2.798 1.00 57.16 290 THR A N 1
ATOM 2361 C CA . THR A 1 290 ? -4.345 -0.111 -1.527 1.00 57.16 290 THR A CA 1
ATOM 2362 C C . THR A 1 290 ? -5.293 0.222 -0.378 1.00 57.16 290 THR A C 1
ATOM 2364 O O . THR A 1 290 ? -5.654 -0.651 0.404 1.00 57.16 290 THR A O 1
ATOM 2367 N N . LEU A 1 291 ? -5.783 1.460 -0.311 1.00 62.41 291 LEU A N 1
ATOM 2368 C CA . LEU A 1 291 ? -6.762 1.898 0.680 1.00 62.41 291 LEU A CA 1
ATOM 2369 C C . LEU A 1 291 ? -8.093 1.154 0.536 1.00 62.41 291 LEU A C 1
ATOM 2371 O O . LEU A 1 291 ? -8.676 0.773 1.541 1.00 62.41 291 LEU A O 1
ATOM 2375 N N . LYS A 1 292 ? -8.565 0.904 -0.691 1.00 62.44 292 LYS A N 1
ATOM 2376 C CA . LYS A 1 292 ? -9.765 0.098 -0.973 1.00 62.44 292 LYS A CA 1
ATOM 2377 C C . LYS A 1 292 ? -9.565 -1.363 -0.596 1.00 62.44 292 LYS A C 1
ATOM 2379 O O . LYS A 1 292 ? -10.508 -1.993 -0.137 1.00 62.44 292 LYS A O 1
ATOM 2384 N N . TYR A 1 293 ? -8.371 -1.909 -0.798 1.00 58.66 293 TYR A N 1
ATOM 2385 C CA . TYR A 1 293 ? -8.018 -3.254 -0.362 1.00 58.66 293 TYR A CA 1
ATOM 2386 C C . TYR A 1 293 ? -8.036 -3.341 1.167 1.00 58.66 293 TYR A C 1
ATOM 2388 O O . TYR A 1 293 ? -8.767 -4.158 1.713 1.00 58.66 293 TYR A O 1
ATOM 2396 N N . LEU A 1 294 ? -7.341 -2.433 1.861 1.00 57.84 294 LEU A N 1
ATOM 2397 C CA . LEU A 1 294 ? -7.365 -2.339 3.326 1.00 57.84 294 LEU A CA 1
ATOM 2398 C C . LEU A 1 294 ? -8.792 -2.176 3.852 1.00 57.84 294 LEU A C 1
ATOM 2400 O O . LEU A 1 294 ? -9.207 -2.859 4.783 1.00 57.84 294 LEU A O 1
ATOM 2404 N N . ASP A 1 295 ? -9.558 -1.291 3.226 1.00 61.88 295 ASP A N 1
ATOM 2405 C CA . ASP A 1 295 ? -10.950 -1.049 3.554 1.00 61.88 295 ASP A CA 1
ATOM 2406 C C . ASP A 1 295 ? -11.820 -2.294 3.325 1.00 61.88 295 ASP A C 1
ATOM 2408 O O . ASP A 1 295 ? -12.652 -2.568 4.174 1.00 61.88 295 ASP A O 1
ATOM 2412 N N . ARG A 1 296 ? -11.607 -3.105 2.281 1.00 60.31 296 ARG A N 1
ATOM 2413 C CA . ARG A 1 296 ? -12.333 -4.378 2.071 1.00 60.31 296 ARG A CA 1
ATOM 2414 C C . ARG A 1 296 ? -11.933 -5.472 3.065 1.00 60.31 296 ARG A C 1
ATOM 2416 O O . ARG A 1 296 ? -12.808 -6.170 3.578 1.00 60.31 296 ARG A O 1
ATOM 2423 N N . GLU A 1 297 ? -10.637 -5.611 3.331 1.00 51.62 297 GLU A N 1
ATOM 2424 C CA . GLU A 1 297 ? -10.059 -6.685 4.152 1.00 51.62 297 GLU A CA 1
ATOM 2425 C C . GLU A 1 297 ? -10.214 -6.446 5.659 1.00 51.62 297 GLU A C 1
ATOM 2427 O O . GLU A 1 297 ? -10.220 -7.386 6.458 1.00 51.62 297 GLU A O 1
ATOM 2432 N N . ILE A 1 298 ? -10.420 -5.195 6.079 1.00 55.62 298 ILE A N 1
ATOM 2433 C CA . ILE A 1 298 ? -10.942 -4.875 7.409 1.00 55.62 298 ILE A CA 1
ATOM 2434 C C . ILE A 1 298 ? -12.412 -5.294 7.398 1.00 55.62 298 ILE A C 1
ATOM 2436 O O . ILE A 1 298 ? -13.295 -4.508 7.081 1.00 55.62 298 ILE A O 1
ATOM 2440 N N . SER A 1 299 ? -12.659 -6.583 7.633 1.00 43.72 299 SER A N 1
ATOM 2441 C CA . SER A 1 299 ? -13.874 -7.247 7.164 1.00 43.72 299 SER A CA 1
ATOM 2442 C C . SER A 1 299 ? -15.190 -6.569 7.595 1.00 43.72 299 SER A C 1
ATOM 2444 O O . SER A 1 299 ? -15.281 -5.816 8.570 1.00 43.72 299 SER A O 1
ATOM 2446 N N . GLY A 1 300 ? -16.264 -6.870 6.859 1.00 43.25 300 GLY A N 1
ATOM 2447 C CA . GLY A 1 300 ? -17.648 -6.688 7.321 1.00 43.25 300 GLY A CA 1
ATOM 2448 C C . GLY A 1 300 ? -18.109 -7.784 8.300 1.00 43.25 300 GLY A C 1
ATOM 2449 O O . GLY A 1 300 ? -19.158 -7.650 8.934 1.00 43.25 300 GLY A O 1
ATOM 2450 N N . GLU A 1 301 ? -17.304 -8.838 8.478 1.00 42.81 301 GLU A N 1
ATOM 2451 C CA . GLU A 1 301 ? -17.531 -9.967 9.386 1.00 42.81 301 GLU A CA 1
ATOM 2452 C C . GLU A 1 301 ? -17.112 -9.808 10.872 1.00 42.81 301 GLU A C 1
ATOM 2454 O O . GLU A 1 301 ? -17.363 -10.757 11.623 1.00 42.81 301 GLU A O 1
ATOM 2459 N N . PRO A 1 302 ? -16.600 -8.670 11.406 1.00 47.47 302 PRO A N 1
ATOM 2460 C CA . PRO A 1 302 ? -16.379 -8.516 12.838 1.00 47.47 302 PRO A CA 1
ATOM 2461 C C . PRO A 1 302 ? -17.686 -8.715 13.583 1.00 47.47 302 PRO A C 1
ATOM 2463 O O . PRO A 1 302 ? -17.675 -9.254 14.672 1.00 47.47 302 PRO A O 1
ATOM 2466 N N . LYS A 1 303 ? -18.837 -8.378 12.981 1.00 45.78 303 LYS A N 1
ATOM 2467 C CA . LYS A 1 303 ? -20.140 -8.713 13.563 1.00 45.78 303 LYS A CA 1
ATOM 2468 C C . LYS A 1 303 ? -20.303 -10.212 13.792 1.00 45.78 303 LYS A C 1
ATOM 2470 O O . LYS A 1 303 ? -20.740 -10.581 14.868 1.00 45.78 303 LYS A O 1
ATOM 2475 N N . ARG A 1 304 ? -19.961 -11.071 12.828 1.00 41.75 304 ARG A N 1
ATOM 2476 C CA . ARG A 1 304 ? -20.115 -12.528 12.965 1.00 41.75 304 ARG A CA 1
ATOM 2477 C C . ARG A 1 304 ? -19.121 -13.094 13.978 1.00 41.75 304 ARG A C 1
ATOM 2479 O O . ARG A 1 304 ? -19.525 -13.870 14.837 1.00 41.75 304 ARG A O 1
ATOM 2486 N N . PHE A 1 305 ? -17.868 -12.646 13.922 1.00 46.53 305 PHE A N 1
ATOM 2487 C CA . PHE A 1 305 ? -16.833 -13.020 14.888 1.00 46.53 305 PHE A CA 1
ATOM 2488 C C . PHE A 1 305 ? -17.188 -12.565 16.312 1.00 46.53 305 PHE A C 1
ATOM 2490 O O . PHE A 1 305 ? -17.147 -13.360 17.238 1.00 46.53 305 PHE A O 1
ATOM 2497 N N . ILE A 1 306 ? -17.649 -11.326 16.479 1.00 56.88 306 ILE A N 1
ATOM 2498 C CA . ILE A 1 306 ? -18.026 -10.749 17.777 1.00 56.88 306 ILE A CA 1
ATOM 2499 C C . ILE A 1 306 ? -19.332 -11.328 18.290 1.00 56.88 306 ILE A C 1
ATOM 2501 O O . ILE A 1 306 ? -19.463 -11.502 19.489 1.00 56.88 306 ILE A O 1
ATOM 2505 N N . ILE A 1 307 ? -20.295 -11.655 17.425 1.00 56.91 307 ILE A N 1
ATOM 2506 C CA . ILE A 1 307 ? -21.490 -12.402 17.835 1.00 56.91 307 ILE A CA 1
ATOM 2507 C C . ILE A 1 307 ? -21.077 -13.796 18.315 1.00 56.91 307 ILE A C 1
ATOM 2509 O O . ILE A 1 307 ? -21.523 -14.213 19.376 1.00 56.91 307 ILE A O 1
ATOM 2513 N N . SER A 1 308 ? -20.194 -14.489 17.589 1.00 58.03 308 SER A N 1
ATOM 2514 C CA . SER A 1 308 ? -19.674 -15.797 18.003 1.00 58.03 308 SER A CA 1
ATOM 2515 C C . SER A 1 308 ? -18.923 -15.719 19.333 1.00 58.03 308 SER A C 1
ATOM 2517 O O . SER A 1 308 ? -19.129 -16.561 20.198 1.00 58.03 308 SER A O 1
ATOM 2519 N N . GLU A 1 309 ? -18.074 -14.710 19.512 1.00 66.44 309 GLU A N 1
ATOM 2520 C CA . GLU A 1 309 ? -17.284 -14.515 20.726 1.00 66.44 309 GLU A CA 1
ATOM 2521 C C . GLU A 1 309 ? -18.146 -14.046 21.905 1.00 66.44 309 GLU A C 1
ATOM 2523 O O . GLU A 1 309 ? -17.982 -14.535 23.015 1.00 66.44 309 GLU A O 1
ATOM 2528 N N . LEU A 1 310 ? -19.131 -13.174 21.673 1.00 69.88 310 LEU A N 1
ATOM 2529 C CA . LEU A 1 310 ? -20.118 -12.768 22.676 1.00 69.88 310 LEU A CA 1
ATOM 2530 C C . LEU A 1 310 ? -20.937 -13.968 23.148 1.00 69.88 310 LEU A C 1
ATOM 2532 O O . LEU A 1 310 ? -21.096 -14.155 24.352 1.00 69.88 310 LEU A O 1
ATOM 2536 N N . ILE A 1 311 ? -21.414 -14.802 22.220 1.00 67.81 311 ILE A N 1
ATOM 2537 C CA . ILE A 1 311 ? -22.128 -16.039 22.549 1.00 67.81 311 ILE A CA 1
ATOM 2538 C C . ILE A 1 311 ? -21.206 -16.995 23.319 1.00 67.81 311 ILE A C 1
ATOM 2540 O O . ILE A 1 311 ? -21.617 -17.507 24.358 1.00 67.81 311 ILE A O 1
ATOM 2544 N N . ASP A 1 312 ? -19.960 -17.199 22.879 1.00 72.06 312 ASP A N 1
ATOM 2545 C CA . ASP A 1 312 ? -18.998 -18.076 23.562 1.00 72.06 312 ASP A CA 1
ATOM 2546 C C . ASP A 1 312 ? -18.690 -17.606 24.993 1.00 72.06 312 ASP A C 1
ATOM 2548 O O . ASP A 1 312 ? -18.700 -18.419 25.919 1.00 72.06 312 ASP A O 1
ATOM 2552 N N . LEU A 1 313 ? -18.469 -16.303 25.194 1.00 80.19 313 LEU A N 1
ATOM 2553 C CA . LEU A 1 313 ? -18.202 -15.709 26.507 1.00 80.19 313 LEU A CA 1
ATOM 2554 C C . LEU A 1 313 ? -19.430 -15.740 27.418 1.00 80.19 313 LEU A C 1
ATOM 2556 O O . LEU A 1 313 ? -19.282 -15.970 28.616 1.00 80.19 313 LEU A O 1
ATOM 2560 N N . MET A 1 314 ? -20.637 -15.553 26.876 1.00 72.06 314 MET A N 1
ATOM 2561 C CA . MET A 1 314 ? -21.871 -15.698 27.651 1.00 72.06 314 MET A CA 1
ATOM 2562 C C . MET A 1 314 ? -22.093 -17.152 28.085 1.00 72.06 314 MET A C 1
ATOM 2564 O O . MET A 1 314 ? -22.337 -17.397 29.268 1.00 72.06 314 MET A O 1
ATOM 2568 N N . ILE A 1 315 ? -21.959 -18.115 27.161 1.00 80.50 315 ILE A N 1
ATOM 2569 C CA . ILE A 1 315 ? -22.116 -19.555 27.440 1.00 80.50 315 ILE A CA 1
ATOM 2570 C C . ILE A 1 315 ? -21.080 -20.024 28.464 1.00 80.50 315 ILE A C 1
ATOM 2572 O O . ILE A 1 315 ? -21.391 -20.808 29.357 1.00 80.50 315 ILE A O 1
ATOM 2576 N N . ASN A 1 316 ? -19.844 -19.537 28.355 1.00 83.19 316 ASN A N 1
ATOM 2577 C CA . ASN A 1 316 ? -18.743 -19.935 29.226 1.00 83.19 316 ASN A CA 1
ATOM 2578 C C . ASN A 1 316 ? -18.467 -18.927 30.349 1.00 83.19 316 ASN A C 1
ATOM 2580 O O . ASN A 1 316 ? -17.362 -18.927 30.895 1.00 83.19 316 ASN A O 1
ATOM 2584 N N . SER A 1 317 ? -19.428 -18.076 30.706 1.00 87.25 317 SER A N 1
ATOM 2585 C CA . SER A 1 317 ? -19.224 -16.958 31.642 1.00 87.25 317 SER A CA 1
ATOM 2586 C C . SER A 1 317 ? -18.787 -17.386 33.045 1.00 87.25 317 SER A C 1
ATOM 2588 O O . SER A 1 317 ? -18.051 -16.660 33.709 1.00 87.25 317 SER A O 1
ATOM 2590 N N . GLU A 1 318 ? -19.172 -18.583 33.489 1.00 88.31 318 GLU A N 1
ATOM 2591 C CA . GLU A 1 318 ? -18.736 -19.146 34.774 1.00 88.31 318 GLU A CA 1
ATOM 2592 C C . GLU A 1 318 ? -17.289 -19.662 34.756 1.00 88.31 318 GLU A C 1
ATOM 2594 O O . GLU A 1 318 ? -16.641 -19.723 35.800 1.00 88.31 318 GLU A O 1
ATOM 2599 N N . LYS A 1 319 ? -16.779 -20.038 33.577 1.00 87.19 319 LYS A N 1
ATOM 2600 C CA . LYS A 1 319 ? -15.462 -20.680 33.391 1.00 87.19 319 LYS A CA 1
ATOM 2601 C C . LYS A 1 319 ? -14.406 -19.746 32.808 1.00 87.19 319 LYS A C 1
ATOM 2603 O O . LYS A 1 319 ? -13.220 -20.071 32.840 1.00 87.19 319 LYS A O 1
ATOM 2608 N N . SER A 1 320 ? -14.855 -18.641 32.229 1.00 89.00 320 SER A N 1
ATOM 2609 C CA . SER A 1 320 ? -14.025 -17.638 31.581 1.00 89.00 320 SER A CA 1
ATOM 2610 C C . SER A 1 320 ? -13.595 -16.611 32.619 1.00 89.00 320 SER A C 1
ATOM 2612 O O . SER A 1 320 ? -14.448 -16.036 33.295 1.00 89.00 320 SER A O 1
ATOM 2614 N N . THR A 1 321 ? -12.292 -16.398 32.757 1.00 94.12 321 THR A N 1
ATOM 2615 C CA . THR A 1 321 ? -11.693 -15.450 33.700 1.00 94.12 321 THR A CA 1
ATOM 2616 C C . THR A 1 321 ? -10.947 -14.371 32.913 1.00 94.12 321 THR A C 1
ATOM 2618 O O . THR A 1 321 ? -9.965 -14.695 32.237 1.00 94.12 321 THR A O 1
ATOM 2621 N N . PRO A 1 322 ? -11.433 -13.118 32.913 1.00 93.56 322 PRO A N 1
ATOM 2622 C CA . PRO A 1 322 ? -10.765 -12.022 32.229 1.00 93.56 322 PRO A CA 1
ATOM 2623 C C . PRO A 1 322 ? -9.588 -11.486 33.052 1.00 93.56 322 PRO A C 1
ATOM 2625 O O . PRO A 1 322 ? -9.725 -11.281 34.255 1.00 93.56 322 PRO A O 1
ATOM 2628 N N . GLU A 1 323 ? -8.469 -11.208 32.392 1.00 94.31 323 GLU A N 1
ATOM 2629 C CA . GLU A 1 323 ? -7.258 -10.650 32.999 1.00 94.31 323 GLU A CA 1
ATOM 2630 C C . GLU A 1 323 ? -6.756 -9.460 32.180 1.00 94.31 323 GLU A C 1
ATOM 2632 O O . GLU A 1 323 ? -6.582 -9.555 30.962 1.00 94.31 323 GLU A O 1
ATOM 2637 N N . LEU A 1 324 ? -6.526 -8.328 32.840 1.00 90.00 324 LEU A N 1
ATOM 2638 C CA . LEU A 1 324 ? -5.937 -7.149 32.222 1.00 90.00 324 LEU A CA 1
ATOM 2639 C C . LEU A 1 324 ? -4.459 -7.380 31.894 1.00 90.00 324 LEU A C 1
ATOM 2641 O O . LEU A 1 324 ? -3.665 -7.751 32.750 1.00 90.00 324 LEU A O 1
ATOM 2645 N N . LEU A 1 325 ? -4.066 -7.045 30.666 1.00 81.75 325 LEU A N 1
ATOM 2646 C CA . LEU A 1 325 ? -2.669 -7.097 30.218 1.00 81.75 325 LEU A CA 1
ATOM 2647 C C . LEU A 1 325 ? -1.849 -5.877 30.671 1.00 81.75 325 LEU A C 1
ATOM 2649 O O . LEU A 1 325 ? -0.629 -5.837 30.521 1.00 81.75 325 LEU A O 1
ATOM 2653 N N . VAL A 1 326 ? -2.519 -4.846 31.190 1.00 82.75 326 VAL A N 1
ATOM 2654 C CA . VAL A 1 326 ? -1.910 -3.589 31.635 1.00 82.75 326 VAL A CA 1
ATOM 2655 C C . VAL A 1 326 ? -2.480 -3.158 32.984 1.00 82.75 326 VAL A C 1
ATOM 2657 O O . VAL A 1 326 ? -3.578 -3.552 33.368 1.00 82.75 326 VAL A O 1
ATOM 2660 N N . LYS A 1 327 ? -1.758 -2.289 33.702 1.00 84.19 327 LYS A N 1
ATOM 2661 C CA . LYS A 1 327 ? -2.213 -1.777 35.004 1.00 84.19 327 LYS A CA 1
ATOM 2662 C C . LYS A 1 327 ? -3.550 -1.017 34.877 1.00 84.19 327 LYS A C 1
ATOM 2664 O O . LYS A 1 327 ? -3.677 -0.192 33.967 1.00 84.19 327 LYS A O 1
ATOM 2669 N N . PRO A 1 328 ? -4.495 -1.173 35.829 1.00 82.75 328 PRO A N 1
ATOM 2670 C CA . PRO A 1 328 ? -5.770 -0.444 35.837 1.00 82.75 328 PRO A CA 1
ATOM 2671 C C . PRO A 1 328 ? -5.625 1.079 35.714 1.00 82.75 328 PRO A C 1
ATOM 2673 O O . PRO A 1 328 ? -6.383 1.737 35.002 1.00 82.75 328 PRO A O 1
ATOM 2676 N N . SER A 1 329 ? -4.603 1.651 36.357 1.00 77.81 329 SER A N 1
ATOM 2677 C CA . SER A 1 329 ? -4.307 3.086 36.290 1.00 77.81 329 SER A CA 1
ATOM 2678 C C . SER A 1 329 ? -3.952 3.560 34.877 1.00 77.81 329 SER A C 1
ATOM 2680 O O . SER A 1 329 ? -4.307 4.678 34.509 1.00 77.81 329 SER A O 1
ATOM 2682 N N . SER A 1 330 ? -3.318 2.716 34.058 1.00 77.25 330 SER A N 1
ATOM 2683 C CA . SER A 1 330 ? -3.015 3.019 32.655 1.00 77.25 330 SER A CA 1
ATOM 2684 C C . SER A 1 330 ? -4.279 3.071 31.797 1.00 77.25 330 SER A C 1
ATOM 2686 O O . SER A 1 330 ? -4.371 3.889 30.890 1.00 77.25 330 SER A O 1
ATOM 2688 N N . ILE A 1 331 ? -5.277 2.237 32.103 1.00 73.94 331 ILE A N 1
ATOM 2689 C CA . ILE A 1 331 ? -6.569 2.216 31.401 1.00 73.94 331 ILE A CA 1
ATOM 2690 C C . ILE A 1 331 ? -7.396 3.451 31.773 1.00 73.94 331 ILE A C 1
ATOM 2692 O O . ILE A 1 331 ? -7.948 4.097 30.888 1.00 73.94 331 ILE A O 1
ATOM 2696 N N . LYS A 1 332 ? -7.416 3.842 33.055 1.00 68.75 332 LYS A N 1
ATOM 2697 C CA . LYS A 1 332 ? -8.105 5.062 33.523 1.00 68.75 332 LYS A CA 1
ATOM 2698 C C . LYS A 1 332 ? -7.554 6.345 32.890 1.00 68.75 332 LYS A C 1
ATOM 2700 O O . LYS A 1 332 ? -8.306 7.287 32.674 1.00 68.75 332 LYS A O 1
ATOM 2705 N N . LYS A 1 333 ? -6.257 6.378 32.569 1.00 65.44 333 LYS A N 1
ATOM 2706 C CA . LYS A 1 333 ? -5.607 7.508 31.880 1.00 65.44 333 LYS A CA 1
ATOM 2707 C C . LYS A 1 333 ? -5.912 7.568 30.379 1.00 65.44 333 LYS A C 1
ATOM 2709 O O . LYS A 1 333 ? -5.686 8.598 29.752 1.00 65.44 333 LYS A O 1
ATOM 2714 N N . ARG A 1 334 ? -6.432 6.489 29.785 1.00 60.88 334 ARG A N 1
ATOM 2715 C CA . ARG A 1 334 ? -6.775 6.437 28.359 1.00 60.88 334 ARG A CA 1
ATOM 2716 C C . ARG A 1 334 ? -8.132 7.099 28.124 1.00 60.88 334 ARG A C 1
ATOM 2718 O O . ARG A 1 334 ? -9.176 6.448 28.175 1.00 60.88 334 ARG A O 1
ATOM 2725 N N . GLY A 1 335 ? -8.093 8.399 27.820 1.00 51.75 335 GLY A N 1
ATOM 2726 C CA . GLY A 1 335 ? -9.263 9.281 27.698 1.00 51.75 335 GLY A CA 1
ATOM 2727 C C . GLY A 1 335 ? -10.382 8.799 26.762 1.00 51.75 335 GLY A C 1
ATOM 2728 O O . GLY A 1 335 ? -11.533 9.187 26.911 1.00 51.75 335 GLY A O 1
ATOM 2729 N N . TRP A 1 336 ? -10.098 7.897 25.822 1.00 52.34 336 TRP A N 1
ATOM 2730 C CA . TRP A 1 336 ? -11.100 7.335 24.911 1.00 52.34 336 TRP A CA 1
ATOM 2731 C C . TRP A 1 336 ? -12.026 6.284 25.555 1.00 52.34 336 TRP A C 1
ATOM 2733 O O . TRP A 1 336 ? -13.081 5.990 24.992 1.00 52.34 336 TRP A O 1
ATOM 2743 N N . ILE A 1 337 ? -11.680 5.735 26.728 1.00 56.16 337 ILE A N 1
ATOM 2744 C CA . ILE A 1 337 ? -12.566 4.840 27.499 1.00 56.16 337 ILE A CA 1
ATOM 2745 C C . ILE A 1 337 ? -13.476 5.655 28.422 1.00 56.16 337 ILE A C 1
ATOM 2747 O O . ILE A 1 337 ? -14.663 5.357 28.525 1.00 56.16 337 ILE A O 1
ATOM 2751 N N . SER A 1 338 ? -12.950 6.728 29.018 1.00 52.22 338 SER A N 1
ATOM 2752 C CA . SER A 1 338 ? -13.692 7.627 29.914 1.00 52.22 338 SER A CA 1
ATOM 2753 C C . SER A 1 338 ? -14.721 8.514 29.205 1.00 52.22 338 SER A C 1
ATOM 2755 O O . SER A 1 338 ? -15.536 9.140 29.864 1.00 52.22 338 SER A O 1
ATOM 2757 N N . LEU A 1 339 ? -14.714 8.575 27.868 1.00 43.31 339 LEU A N 1
ATOM 2758 C CA . LEU A 1 339 ? -15.721 9.302 27.078 1.00 43.31 339 LEU A CA 1
ATOM 2759 C C . LEU A 1 339 ? -17.033 8.519 26.886 1.00 43.31 339 LEU A C 1
ATOM 2761 O O . LEU A 1 339 ? -17.989 9.048 26.317 1.00 43.31 339 LEU A O 1
ATOM 2765 N N . ARG A 1 340 ? -17.088 7.255 27.322 1.00 55.31 340 ARG A N 1
ATOM 2766 C CA . ARG A 1 340 ? -18.294 6.423 27.282 1.00 55.31 340 ARG A CA 1
ATOM 2767 C C . ARG A 1 340 ? -18.893 6.341 28.678 1.00 55.31 340 ARG A C 1
ATOM 2769 O O . ARG A 1 340 ? -18.436 5.544 29.489 1.00 55.31 340 ARG A O 1
ATOM 2776 N N . THR A 1 341 ? -19.955 7.105 28.916 1.00 63.69 341 THR A N 1
ATOM 2777 C CA . THR A 1 341 ? -20.719 7.088 30.179 1.00 63.69 341 THR A CA 1
ATOM 2778 C C . THR A 1 341 ? -21.155 5.677 30.582 1.00 63.69 341 THR A C 1
ATOM 2780 O O . THR A 1 341 ? -21.116 5.307 31.748 1.00 63.69 341 THR A O 1
ATOM 2783 N N . GLU A 1 342 ? -21.475 4.827 29.604 1.00 67.50 342 GLU A N 1
ATOM 2784 C CA . GLU A 1 342 ? -21.801 3.405 29.795 1.00 67.50 342 GLU A CA 1
ATOM 2785 C C . GLU A 1 342 ? -20.671 2.550 30.411 1.00 67.50 342 GLU A C 1
ATOM 2787 O O . GLU A 1 342 ? -20.941 1.443 30.877 1.00 67.50 342 GLU A O 1
ATOM 2792 N N . TYR A 1 343 ? -19.425 3.039 30.425 1.00 76.69 343 TYR A N 1
ATOM 2793 C CA . TYR A 1 343 ? -18.252 2.339 30.960 1.00 76.69 343 TYR A CA 1
ATOM 2794 C C . TYR A 1 343 ? -17.660 2.963 32.226 1.00 76.69 343 TYR A C 1
ATOM 2796 O O . TYR A 1 343 ? -16.713 2.400 32.768 1.00 76.69 343 TYR A O 1
ATOM 2804 N N . GLU A 1 344 ? -18.212 4.065 32.736 1.00 77.12 344 GLU A N 1
ATOM 2805 C CA . GLU A 1 344 ? -17.703 4.737 33.944 1.00 77.12 344 GLU A CA 1
ATOM 2806 C C . GLU A 1 344 ? -17.661 3.791 35.148 1.00 77.12 344 GLU A C 1
ATOM 2808 O O . GLU A 1 344 ? -16.610 3.623 35.764 1.00 77.12 344 GLU A O 1
ATOM 2813 N N . LEU A 1 345 ? -18.753 3.060 35.388 1.00 81.12 345 LEU A N 1
ATOM 2814 C CA . LEU A 1 345 ? -18.805 2.045 36.440 1.00 81.12 345 LEU A CA 1
ATOM 2815 C C . LEU A 1 345 ? -17.735 0.960 36.232 1.00 81.12 345 LEU A C 1
ATOM 2817 O O . LEU A 1 345 ? -17.061 0.549 37.164 1.00 81.12 345 LEU A O 1
ATOM 2821 N N . PHE A 1 346 ? -17.507 0.508 35.000 1.00 85.44 346 PHE A N 1
ATOM 2822 C CA . PHE A 1 346 ? -16.474 -0.497 34.733 1.00 85.44 346 PHE A CA 1
ATOM 2823 C C . PHE A 1 346 ? -15.055 0.016 34.969 1.00 85.44 346 PHE A C 1
ATOM 2825 O O . PHE A 1 346 ? -14.196 -0.745 35.415 1.00 85.44 346 PHE A O 1
ATOM 2832 N N . LEU A 1 347 ? -14.807 1.299 34.711 1.00 83.12 347 LEU A N 1
ATOM 2833 C CA . LEU A 1 347 ? -13.525 1.928 35.000 1.00 83.12 347 LEU A CA 1
ATOM 2834 C C . LEU A 1 347 ? -13.240 1.962 36.503 1.00 83.12 347 LEU A C 1
ATOM 2836 O O . LEU A 1 347 ? -12.096 1.746 36.902 1.00 83.12 347 LEU A O 1
ATOM 2840 N N . GLU A 1 348 ? -14.250 2.194 37.341 1.00 84.19 348 GLU A N 1
ATOM 2841 C CA . GLU A 1 348 ? -14.100 2.188 38.801 1.00 84.19 348 GLU A CA 1
ATOM 2842 C C . GLU A 1 348 ? -13.670 0.815 39.332 1.00 84.19 348 GLU A C 1
ATOM 2844 O O . GLU A 1 348 ? -12.785 0.751 40.186 1.00 84.19 348 GLU A O 1
ATOM 2849 N N . TYR A 1 349 ? -14.187 -0.263 38.734 1.00 89.19 349 TYR A N 1
ATOM 2850 C CA . TYR A 1 349 ? -14.001 -1.653 39.168 1.00 89.19 349 TYR A CA 1
ATOM 2851 C C . TYR A 1 349 ? -13.012 -2.468 38.311 1.00 89.19 349 TYR A C 1
ATOM 2853 O O . TYR A 1 349 ? -13.076 -3.697 38.278 1.00 89.19 349 TYR A O 1
ATOM 2861 N N . LEU A 1 350 ? -12.060 -1.818 37.630 1.00 89.50 350 LEU A N 1
ATOM 2862 C CA . LEU A 1 350 ? -11.060 -2.507 36.792 1.00 89.50 350 LEU A CA 1
ATOM 2863 C C . LEU A 1 350 ? -10.247 -3.582 37.534 1.00 89.50 350 LEU A C 1
ATOM 2865 O O . LEU A 1 350 ? -9.764 -4.516 36.902 1.00 89.50 350 LEU A O 1
ATOM 2869 N N . GLU A 1 351 ? -10.101 -3.468 38.855 1.00 89.94 351 GLU A N 1
ATOM 2870 C CA . GLU A 1 351 ? -9.383 -4.454 39.675 1.00 89.94 351 GLU A CA 1
ATOM 2871 C C . GLU A 1 351 ? -10.065 -5.828 39.704 1.00 89.94 351 GLU A C 1
ATOM 2873 O O . GLU A 1 351 ? -9.397 -6.827 39.935 1.00 89.94 351 GLU A O 1
ATOM 2878 N N . LEU A 1 352 ? -11.362 -5.911 39.385 1.00 91.25 352 LEU A N 1
ATOM 2879 C CA . LEU A 1 352 ? -12.079 -7.188 39.289 1.00 91.25 352 LEU A CA 1
ATOM 2880 C C . LEU A 1 352 ? -11.671 -8.026 38.060 1.00 91.25 352 LEU A C 1
ATOM 2882 O O . LEU A 1 352 ? -12.059 -9.189 37.956 1.00 91.25 352 LEU A O 1
ATOM 2886 N N . PHE A 1 353 ? -10.919 -7.446 37.118 1.00 93.06 353 PHE A N 1
ATOM 2887 C CA . PHE A 1 353 ? -10.453 -8.084 35.881 1.00 93.06 353 PHE A CA 1
ATOM 2888 C C . PHE A 1 353 ? -8.989 -8.548 36.009 1.00 93.06 353 PHE A C 1
ATOM 2890 O O . PHE A 1 353 ? -8.170 -8.312 35.126 1.00 93.06 353 PHE A O 1
ATOM 2897 N N . ASP A 1 354 ? -8.635 -9.180 37.124 1.00 91.75 354 ASP A N 1
ATOM 2898 C CA . ASP A 1 354 ? -7.275 -9.635 37.458 1.00 91.75 354 ASP A CA 1
ATOM 2899 C C . ASP A 1 354 ? -7.020 -11.125 37.147 1.00 91.75 354 ASP A C 1
ATOM 2901 O O . ASP A 1 354 ? -6.008 -11.688 37.554 1.00 91.75 354 ASP A O 1
ATOM 2905 N N . GLY A 1 355 ? -7.954 -11.793 36.464 1.00 90.31 355 GLY A N 1
ATOM 2906 C CA . GLY A 1 355 ? -7.898 -13.229 36.180 1.00 90.31 355 GLY A CA 1
ATOM 2907 C C . GLY A 1 355 ? -8.395 -14.134 37.318 1.00 90.31 355 GLY A C 1
ATOM 2908 O O . GLY A 1 355 ? -8.512 -15.347 37.119 1.00 90.31 355 GLY A O 1
ATOM 2909 N N . SER A 1 356 ? -8.745 -13.594 38.493 1.00 90.62 356 SER A N 1
ATOM 2910 C CA . SER A 1 356 ? -9.184 -14.393 39.649 1.00 90.62 356 SER A CA 1
ATOM 2911 C C . SER A 1 356 ? -10.680 -14.739 39.616 1.00 90.62 356 SER A C 1
ATOM 2913 O O . SER A 1 356 ? -11.083 -15.862 39.961 1.00 90.62 356 SER A O 1
ATOM 2915 N N . LEU A 1 357 ? -11.511 -13.798 39.158 1.00 93.50 357 LEU A N 1
ATOM 2916 C CA . LEU A 1 357 ? -12.966 -13.922 39.093 1.00 93.50 357 LEU A CA 1
ATOM 2917 C C . LEU A 1 357 ? -13.442 -14.359 37.705 1.00 93.50 357 LEU A C 1
ATOM 2919 O O . LEU A 1 357 ? -12.830 -14.066 36.681 1.00 93.50 357 LEU A O 1
ATOM 2923 N N . SER A 1 358 ? -14.566 -15.077 37.666 1.00 94.25 358 SER A N 1
ATOM 2924 C CA . SER A 1 358 ? -15.239 -15.391 36.405 1.00 94.25 358 SER A CA 1
ATOM 2925 C C . SER A 1 358 ? -16.110 -14.225 35.941 1.00 94.25 358 SER A C 1
ATOM 2927 O O . SER A 1 358 ? -16.560 -13.423 36.761 1.00 94.25 358 SER A O 1
ATOM 2929 N N . ILE A 1 359 ? -16.415 -14.160 34.641 1.00 91.62 359 ILE A N 1
ATOM 2930 C CA . ILE A 1 359 ? -17.290 -13.117 34.068 1.00 91.62 359 ILE A CA 1
ATOM 2931 C C . ILE A 1 359 ? -18.635 -13.052 34.812 1.00 91.62 359 ILE A C 1
ATOM 2933 O O . ILE A 1 359 ? -19.135 -11.965 35.101 1.00 91.62 359 ILE A O 1
ATOM 2937 N N . TYR A 1 360 ? -19.202 -14.209 35.172 1.00 90.06 360 TYR A N 1
ATOM 2938 C CA . TYR A 1 360 ? -20.442 -14.271 35.948 1.00 90.06 360 TYR A CA 1
ATOM 2939 C C . TYR A 1 360 ? -20.300 -13.656 37.347 1.00 90.06 360 TYR A C 1
ATOM 2941 O O . TYR A 1 360 ? -21.167 -12.896 37.767 1.00 90.06 360 TYR A O 1
ATOM 2949 N N . LYS A 1 361 ? -19.199 -13.929 38.061 1.00 92.38 361 LYS A N 1
ATOM 2950 C CA . LYS A 1 361 ? -18.963 -13.341 39.390 1.00 92.38 361 LYS A CA 1
ATOM 2951 C C . LYS A 1 361 ? -18.775 -11.829 39.315 1.00 92.38 361 LYS A C 1
ATOM 2953 O O . LYS A 1 361 ? -19.391 -11.122 40.097 1.00 92.38 361 LYS A O 1
ATOM 2958 N N . ILE A 1 362 ? -18.024 -11.335 38.330 1.00 92.56 362 ILE A N 1
ATOM 2959 C CA . ILE A 1 362 ? -17.843 -9.890 38.104 1.00 92.56 362 ILE A CA 1
ATOM 2960 C C . ILE A 1 362 ? -19.199 -9.200 37.877 1.00 92.56 362 ILE A C 1
ATOM 2962 O O . ILE A 1 362 ? -19.457 -8.140 38.438 1.00 92.56 362 ILE A O 1
ATOM 2966 N N . SER A 1 363 ? -20.100 -9.827 37.110 1.00 89.75 363 SER A N 1
ATOM 2967 C CA . SER A 1 363 ? -21.471 -9.332 36.900 1.00 89.75 363 SER A CA 1
ATOM 2968 C C . SER A 1 363 ? -22.265 -9.197 38.204 1.00 89.75 363 SER A C 1
ATOM 2970 O O . SER A 1 363 ? -22.975 -8.207 38.368 1.00 89.75 363 SER A O 1
ATOM 2972 N N . GLN A 1 364 ? -22.121 -10.149 39.131 1.00 92.19 364 GLN A N 1
ATOM 2973 C CA . GLN A 1 364 ? -22.778 -10.101 40.442 1.00 92.19 364 GLN A CA 1
ATOM 2974 C C . GLN A 1 364 ? -22.176 -9.017 41.344 1.00 92.19 364 GLN A C 1
ATOM 2976 O O . GLN A 1 364 ? -22.921 -8.200 41.877 1.00 92.19 364 GLN A O 1
ATOM 2981 N N . GLU A 1 365 ? -20.845 -8.962 41.460 1.00 89.81 365 GLU A N 1
ATOM 2982 C CA . GLU A 1 365 ? -20.135 -7.982 42.302 1.00 89.81 365 GLU A CA 1
ATOM 2983 C C . GLU A 1 365 ? -20.451 -6.539 41.891 1.00 89.81 365 GLU A C 1
ATOM 2985 O O . GLU A 1 365 ? -20.699 -5.673 42.725 1.00 89.81 365 GLU A O 1
ATOM 2990 N N . MET A 1 366 ? -20.512 -6.285 40.584 1.00 88.00 366 MET A N 1
ATOM 2991 C CA . MET A 1 366 ? -20.834 -4.966 40.045 1.00 88.00 366 MET A CA 1
ATOM 2992 C C . MET A 1 366 ? -22.342 -4.683 39.967 1.00 88.00 366 MET A C 1
ATOM 2994 O O . MET A 1 366 ? -22.732 -3.575 39.607 1.00 88.00 366 MET A O 1
ATOM 2998 N N . SER A 1 367 ? -23.200 -5.670 40.255 1.00 88.44 367 SER A N 1
ATOM 2999 C CA . SER A 1 367 ? -24.661 -5.580 40.089 1.00 88.44 367 SER A CA 1
ATOM 3000 C C . SER A 1 367 ? -25.098 -5.105 38.691 1.00 88.44 367 SER A C 1
ATOM 3002 O O . SER A 1 367 ? -26.060 -4.350 38.540 1.00 88.44 367 SER A O 1
ATOM 3004 N N . VAL A 1 368 ? -24.403 -5.563 37.643 1.00 85.62 368 VAL A N 1
ATOM 3005 C CA . VAL A 1 368 ? -24.701 -5.232 36.237 1.00 85.62 368 VAL A CA 1
ATOM 3006 C C . VAL A 1 368 ? -25.051 -6.483 35.434 1.00 85.62 368 VAL A C 1
ATOM 3008 O O . VAL A 1 368 ? -24.539 -7.562 35.731 1.00 85.62 368 VAL A O 1
ATOM 3011 N N . PRO A 1 369 ? -25.868 -6.376 34.369 1.00 82.38 369 PRO A N 1
ATOM 3012 C CA . PRO A 1 369 ? -26.176 -7.517 33.512 1.00 82.38 369 PRO A CA 1
ATOM 3013 C C . PRO A 1 369 ? -24.919 -8.179 32.932 1.00 82.38 369 PRO A C 1
ATOM 3015 O O . PRO A 1 369 ? -24.014 -7.492 32.457 1.00 82.38 369 PRO A O 1
ATOM 3018 N N . LEU A 1 370 ? -24.906 -9.515 32.869 1.00 79.94 370 LEU A N 1
ATOM 3019 C CA . LEU A 1 370 ? -23.803 -10.296 32.292 1.00 79.94 370 LEU A CA 1
ATOM 3020 C C . LEU A 1 370 ? -23.419 -9.815 30.885 1.00 79.94 370 LEU A C 1
ATOM 3022 O O . LEU A 1 370 ? -22.239 -9.712 30.553 1.00 79.94 370 LEU A O 1
ATOM 3026 N N . SER A 1 371 ? -24.417 -9.478 30.066 1.00 73.62 371 SER A N 1
ATOM 3027 C CA . SER A 1 371 ? -24.212 -8.951 28.716 1.00 73.62 371 SER A CA 1
ATOM 3028 C C . SER A 1 371 ? -23.389 -7.662 28.709 1.00 73.62 371 SER A C 1
ATOM 3030 O O . SER A 1 371 ? -22.563 -7.488 27.818 1.00 73.62 371 SER A O 1
ATOM 3032 N N . LYS A 1 372 ? -23.544 -6.793 29.715 1.00 77.69 372 LYS A N 1
ATOM 3033 C CA . LYS A 1 372 ? -22.772 -5.551 29.846 1.00 77.69 372 LYS A CA 1
ATOM 3034 C C . LYS A 1 372 ? -21.317 -5.820 30.217 1.00 77.69 372 LYS A C 1
ATOM 3036 O O . LYS A 1 372 ? -20.429 -5.197 29.642 1.00 77.69 372 LYS A O 1
ATOM 3041 N N . VAL A 1 373 ? -21.066 -6.800 31.086 1.00 81.75 373 VAL A N 1
ATOM 3042 C CA . VAL A 1 373 ? -19.697 -7.247 31.401 1.00 81.75 373 VAL A CA 1
ATOM 3043 C C . VAL A 1 373 ? -19.019 -7.833 30.164 1.00 81.75 373 VAL A C 1
ATOM 3045 O O . VAL A 1 373 ? -17.888 -7.474 29.854 1.00 81.75 373 VAL A O 1
ATOM 3048 N N . VAL A 1 374 ? -19.715 -8.691 29.412 1.00 76.94 374 VAL A N 1
ATOM 3049 C CA . VAL A 1 374 ? -19.186 -9.283 28.172 1.00 76.94 374 VAL A CA 1
ATOM 3050 C C . VAL A 1 374 ? -18.921 -8.212 27.109 1.00 76.94 374 VAL A C 1
ATOM 3052 O O . VAL A 1 374 ? -17.883 -8.256 26.453 1.00 76.94 374 VAL A O 1
ATOM 3055 N N . GLU A 1 375 ? -19.806 -7.221 26.956 1.00 74.12 375 GLU A N 1
ATOM 3056 C CA . GLU A 1 375 ? -19.580 -6.078 26.060 1.00 74.12 375 GLU A CA 1
ATOM 3057 C C . GLU A 1 375 ? -18.305 -5.310 26.427 1.00 74.12 375 GLU A C 1
ATOM 3059 O O . GLU A 1 375 ? -17.500 -5.010 25.542 1.00 74.12 375 GLU A O 1
ATOM 3064 N N . PHE A 1 376 ? -18.089 -5.052 27.718 1.00 82.00 376 PHE A N 1
ATOM 3065 C CA . PHE A 1 376 ? -16.888 -4.381 28.208 1.00 82.00 376 PHE A CA 1
ATOM 3066 C C . PHE A 1 376 ? -15.617 -5.230 28.022 1.00 82.00 376 PHE A C 1
ATOM 3068 O O . PHE A 1 376 ? -14.587 -4.723 27.577 1.00 82.00 376 PHE A O 1
ATOM 3075 N N . ILE A 1 377 ? -15.691 -6.543 28.260 1.00 82.06 377 ILE A N 1
ATOM 3076 C CA . ILE A 1 377 ? -14.593 -7.491 28.009 1.00 82.06 377 ILE A CA 1
ATOM 3077 C C . ILE A 1 377 ? -14.209 -7.502 26.534 1.00 82.06 377 ILE A C 1
ATOM 3079 O O . ILE A 1 377 ? -13.034 -7.368 26.210 1.00 82.06 377 ILE A O 1
ATOM 3083 N N . ILE A 1 378 ? -15.183 -7.617 25.627 1.00 69.88 378 ILE A N 1
ATOM 3084 C CA . ILE A 1 378 ? -14.936 -7.570 24.179 1.00 69.88 378 ILE A CA 1
ATOM 3085 C C . ILE A 1 378 ? -14.322 -6.221 23.801 1.00 69.88 378 ILE A C 1
ATOM 3087 O O . ILE A 1 378 ? -13.386 -6.165 23.002 1.00 69.88 378 ILE A O 1
ATOM 3091 N N . PHE A 1 379 ? -14.807 -5.130 24.397 1.00 70.75 379 PHE A N 1
ATOM 3092 C CA . PHE A 1 379 ? -14.255 -3.800 24.188 1.00 70.75 379 PHE A CA 1
ATOM 3093 C C . PHE A 1 379 ? -12.769 -3.724 24.587 1.00 70.75 379 PHE A C 1
ATOM 3095 O O . PHE A 1 379 ? -11.957 -3.280 23.771 1.00 70.75 379 PHE A O 1
ATOM 3102 N N . LEU A 1 380 ? -12.381 -4.207 25.768 1.00 71.56 380 LEU A N 1
ATOM 3103 C CA . LEU A 1 380 ? -10.980 -4.211 26.209 1.00 71.56 380 LEU A CA 1
ATOM 3104 C C . LEU A 1 380 ? -10.111 -5.210 25.428 1.00 71.56 380 LEU A C 1
ATOM 3106 O O . LEU A 1 380 ? -9.010 -4.863 24.992 1.00 71.56 380 LEU A O 1
ATOM 3110 N N . LYS A 1 381 ? -10.620 -6.421 25.182 1.00 68.25 381 LYS A N 1
ATOM 3111 C CA . LYS A 1 381 ? -9.932 -7.485 24.438 1.00 68.25 381 LYS A CA 1
ATOM 3112 C C . LYS A 1 381 ? -9.647 -7.086 22.998 1.00 68.25 381 LYS A C 1
ATOM 3114 O O . LYS A 1 381 ? -8.542 -7.283 22.504 1.00 68.25 381 LYS A O 1
ATOM 3119 N N . SER A 1 382 ? -10.602 -6.421 22.346 1.00 56.88 382 SER A N 1
ATOM 3120 C CA . SER A 1 382 ? -10.415 -5.891 20.992 1.00 56.88 382 SER A CA 1
ATOM 3121 C C . SER A 1 382 ? -9.272 -4.878 20.883 1.00 56.88 382 SER A C 1
ATOM 3123 O O . SER A 1 382 ? -8.851 -4.585 19.770 1.00 56.88 382 SER A O 1
ATOM 3125 N N . ARG A 1 383 ? -8.768 -4.359 22.010 1.00 62.66 383 ARG A N 1
ATOM 3126 C CA . ARG A 1 383 ? -7.705 -3.349 22.111 1.00 62.66 383 ARG A CA 1
ATOM 3127 C C . ARG A 1 383 ? -6.458 -3.846 22.834 1.00 62.66 383 ARG A C 1
ATOM 3129 O O . ARG A 1 383 ? -5.632 -3.032 23.235 1.00 62.66 383 ARG A O 1
ATOM 3136 N N . ASN A 1 384 ? -6.332 -5.162 22.999 1.00 60.28 384 ASN A N 1
ATOM 3137 C CA . ASN A 1 384 ? -5.191 -5.795 23.659 1.00 60.28 384 ASN A CA 1
ATOM 3138 C C . ASN A 1 384 ? -4.952 -5.322 25.095 1.00 60.28 384 ASN A C 1
ATOM 3140 O O . ASN A 1 384 ? -3.817 -5.259 25.558 1.00 60.28 384 ASN A O 1
ATOM 3144 N N . LEU A 1 385 ? -6.019 -4.934 25.789 1.00 73.12 385 LEU A N 1
ATOM 3145 C CA . LEU A 1 385 ? -5.937 -4.525 27.190 1.00 73.12 385 LEU A CA 1
ATOM 3146 C C . LEU A 1 385 ? -6.325 -5.651 28.136 1.00 73.12 385 LEU A C 1
ATOM 3148 O O . LEU A 1 385 ? -6.110 -5.527 29.336 1.00 73.12 385 LEU A O 1
ATOM 3152 N N . LEU A 1 386 ? -6.915 -6.718 27.601 1.00 86.69 386 LEU A N 1
ATOM 3153 C CA . LEU A 1 386 ? -7.490 -7.806 28.366 1.00 86.69 386 LEU A CA 1
ATOM 3154 C C . LEU A 1 386 ? -7.429 -9.100 27.557 1.00 86.69 386 LEU A C 1
ATOM 3156 O O . LEU A 1 386 ? -7.774 -9.109 26.374 1.00 86.69 386 LEU A O 1
ATOM 3160 N N . GLU A 1 387 ? -7.064 -10.192 28.212 1.00 84.69 387 GLU A N 1
ATOM 3161 C CA . GLU A 1 387 ? -7.243 -11.551 27.709 1.00 84.69 387 GLU A CA 1
ATOM 3162 C C . GLU A 1 387 ? -8.275 -12.310 28.541 1.00 84.69 387 GLU A C 1
ATOM 3164 O O . GLU A 1 387 ? -8.623 -11.921 29.652 1.00 84.69 387 GLU A O 1
ATOM 3169 N N . VAL A 1 388 ? -8.833 -13.376 27.966 1.00 85.62 388 VAL A N 1
ATOM 3170 C CA . VAL A 1 388 ? -9.796 -14.234 28.661 1.00 85.62 388 VAL A CA 1
ATOM 3171 C C . VAL A 1 388 ? -9.279 -15.655 28.635 1.00 85.62 388 VAL A C 1
ATOM 3173 O O . VAL A 1 388 ? -9.157 -16.257 27.567 1.00 85.62 388 VAL A O 1
ATOM 3176 N N . TYR A 1 389 ? -9.052 -16.203 29.820 1.00 88.69 389 TYR A N 1
ATOM 3177 C CA . TYR A 1 389 ? -8.619 -17.578 29.993 1.00 88.69 389 TYR A CA 1
ATOM 3178 C C . TYR A 1 389 ? -9.809 -18.465 30.344 1.00 88.69 389 TYR A C 1
ATOM 3180 O O . TYR A 1 389 ? -10.739 -18.049 31.034 1.00 88.69 389 TYR A O 1
ATOM 3188 N N . LYS A 1 390 ? -9.796 -19.711 29.868 1.00 83.44 390 LYS A N 1
ATOM 3189 C CA . LYS A 1 390 ? -10.760 -20.732 30.291 1.00 83.44 390 LYS A CA 1
ATOM 3190 C C . LYS A 1 390 ? -10.071 -21.629 31.306 1.00 83.44 390 LYS A C 1
ATOM 3192 O O . LYS A 1 390 ? -9.062 -22.254 30.974 1.00 83.44 390 LYS A O 1
ATOM 3197 N N . LYS A 1 391 ? -10.619 -21.737 32.520 1.00 76.00 391 LYS A N 1
ATOM 3198 C CA . LYS A 1 391 ? -10.141 -22.741 33.482 1.00 76.00 391 LYS A CA 1
ATOM 3199 C C . LYS A 1 391 ? -10.302 -24.132 32.858 1.00 76.00 391 LYS A C 1
ATOM 3201 O O . LYS A 1 391 ? -11.422 -24.553 32.555 1.00 76.00 391 LYS A O 1
ATOM 3206 N N . LYS A 1 392 ? -9.179 -24.822 32.617 1.00 56.00 392 LYS A N 1
ATOM 3207 C CA . LYS A 1 392 ? -9.187 -26.246 32.259 1.00 56.00 392 LYS A CA 1
ATOM 3208 C C . LYS A 1 392 ? -9.682 -27.033 33.473 1.00 56.00 392 LYS A C 1
ATOM 3210 O O . LYS A 1 392 ? -9.358 -26.673 34.602 1.00 56.00 392 LYS A O 1
ATOM 3215 N N . ARG A 1 393 ? -10.527 -28.030 33.208 1.00 47.25 393 ARG A N 1
ATOM 3216 C CA . ARG A 1 393 ? -10.990 -28.983 34.221 1.00 47.25 393 ARG A CA 1
ATOM 3217 C C . ARG A 1 393 ? -9.826 -29.732 34.841 1.00 47.25 393 ARG A C 1
ATOM 3219 O O . ARG A 1 393 ? -8.882 -30.033 34.074 1.00 47.25 393 ARG A O 1
#

Radius of gyration: 27.82 Å; Cα contacts (8 Å, |Δi|>4): 607; chains: 1; bounding box: 65×59×76 Å

Foldseek 3Di:
DDLVFQEAAQDADPQLLVVLVVLQFQKKWKWWQDPVQGIHIHMDGSHDDPVVVQCSDDVSVNVVCVVQQPDPDQWDDDPFWIKGKDKDWDDDPPDIIIMMMIGIGGPPGDSVVVSVLRHQQCVQCVRPSVRNHVSSVVVVVVVVVVDDWDWDDDPNDIETEDDPDPPDALVCVLFDWFSFKWKAFQQRNYIYCSGHGQDDPNDGDDPVVVVVVVVVCCVVLVDDQLDFAWDDDPNWTWTWHHHPGIIMITTTPDPCLQQLVVVVSVLCVVVNVVVVVPPDDRDSVVVSVSVRVSRPVSDPCSVVVLVVQLVVCVVQQQFKAKAFPDDLVVVVSRVRQVVDPLCPLVSVVVVSRHRPGGLVVVCVVSVHDSSSSSSVSSSCVSRRGMDIDGDDD

Sequence (393 aa):
MDLEDKYNELQVSPFNIPFLRDLGIKAVAIVNFDILYGPVCYLKELSNSSFSEKLKKVDTLAELYTGFARTEIDVITTLDEKVIVSSYTEKLETSEVTSLLFLVCVLSADTEKLVQYCRSLTKRIRGDPERFNSALSFIIEQERKKSHALIIERNGTRIKGLNINDESIVSGNEFLNFNGFLFIDYNRAEVDGRFFPKRINEKKVDFRALVKFIDTQKNEAELSFGELITLYYKGLELLIYLHNSGAIMVGTKKMRSRINYNFINKWFFNFFDVYLDVHGIPEEKGTLETLKYLDREISGEPKRFIISELIDLMINSEKSTPELLVKPSSIKKRGWISLRTEYELFLEYLELFDGSLSIYKISQEMSVPLSKVVEFIIFLKSRNLLEVYKKKR

pLDDT: mean 70.72, std 16.72, range [32.72, 96.69]

Secondary structure (DSSP, 8-state):
--GGGSEEE----TTTHHHHHHTTEEEEEEEEEETTTEEEEEEEESS--HHHHHHTSHHHHHHHHHHHTT----EEE-SSEEEEEEEEEEE-SS-EEEEEEEEEEETTS-HHHHHHHHHHHHHHHTT-GGGHHHHHHHHHHHHHTTS--EEEEETTEEEEEE---TT----STT-SSEEEEEEEETTTTEEEEEES-SEETTEEP-HHHHHHHHHHHHHHTTPPTT-EEEEEETTEEEEEEEETTEEEEEEESS--TT--HHHHHHHHHHHHHHHHH--S---HHHHHHHHHHHHHHS-STHHHHHHHHHHHHHHTTTTEEEEESS-HHHHHT-HHHHT-GGGHHHHHTGGG-BSSS-HHHHHHHTT--HHHHHHHHHHHHTTTSEEEEE---

Organism: NCBI:txid2876573